Protein AF-0000000078282254 (afdb_homodimer)

Structure (mmCIF, N/CA/C/O backbone):
data_AF-0000000078282254-model_v1
#
loop_
_entity.id
_entity.type
_entity.pdbx_description
1 polymer 'Radical SAM protein'
#
loop_
_atom_site.group_PDB
_atom_site.id
_atom_site.type_symbol
_atom_site.label_atom_id
_atom_site.label_alt_id
_atom_site.label_comp_id
_atom_site.label_asym_id
_atom_site.label_entity_id
_atom_site.label_seq_id
_atom_site.pdbx_PDB_ins_code
_atom_site.Cartn_x
_atom_site.Cartn_y
_atom_site.Cartn_z
_atom_site.occupancy
_atom_site.B_iso_or_equiv
_atom_site.auth_seq_id
_atom_site.auth_comp_id
_atom_site.auth_asym_id
_atom_site.auth_atom_id
_atom_site.pdbx_PDB_model_num
ATOM 1 N N . MET A 1 1 ? 5.207 21.594 -13.672 1 63.88 1 MET A N 1
ATOM 2 C CA . MET A 1 1 ? 4.797 20.516 -12.766 1 63.88 1 MET A CA 1
ATOM 3 C C . MET A 1 1 ? 3.436 20.812 -12.148 1 63.88 1 MET A C 1
ATOM 5 O O . MET A 1 1 ? 3.168 21.953 -11.742 1 63.88 1 MET A O 1
ATOM 9 N N . GLU A 1 2 ? 2.533 19.906 -12.305 1 82.44 2 GLU A N 1
ATOM 10 C CA . GLU A 1 2 ? 1.166 20.172 -11.867 1 82.44 2 GLU A CA 1
ATOM 11 C C . GLU A 1 2 ? 0.868 19.484 -10.539 1 82.44 2 GLU A C 1
ATOM 13 O O . GLU A 1 2 ? 1.338 18.375 -10.297 1 82.44 2 GLU A O 1
ATOM 18 N N . TYR A 1 3 ? 0.375 20.281 -9.555 1 90.81 3 TYR A N 1
ATOM 19 C CA . TYR A 1 3 ? -0.115 19.703 -8.305 1 90.81 3 TYR A CA 1
ATOM 20 C C . TYR A 1 3 ? -1.503 19.109 -8.492 1 90.81 3 TYR A C 1
ATOM 22 O O . TYR A 1 3 ? -2.406 19.766 -9.016 1 90.81 3 TYR A O 1
ATOM 30 N N . LYS A 1 4 ? -1.582 17.891 -8.047 1 93.69 4 LYS A N 1
ATOM 31 C CA . LYS A 1 4 ? -2.871 17.203 -8.172 1 93.69 4 LYS A CA 1
ATOM 32 C C . LYS A 1 4 ? -3.646 17.266 -6.855 1 93.69 4 LYS A C 1
ATOM 34 O O . LYS A 1 4 ? -4.848 17 -6.828 1 93.69 4 LYS A O 1
ATOM 39 N N . SER A 1 5 ? -2.941 17.609 -5.797 1 95.88 5 SER A N 1
ATOM 40 C CA . SER A 1 5 ? -3.57 17.625 -4.48 1 95.88 5 SER A CA 1
ATOM 41 C C . SER A 1 5 ? -3.115 18.828 -3.66 1 95.88 5 SER A C 1
ATOM 43 O O . SER A 1 5 ? -2.074 19.422 -3.945 1 95.88 5 SER A O 1
ATOM 45 N N . CYS A 1 6 ? -3.904 19.156 -2.676 1 97 6 CYS A N 1
ATOM 46 C CA . CYS A 1 6 ? -3.629 20.234 -1.735 1 97 6 CYS A CA 1
ATOM 47 C C . CYS A 1 6 ? -4.121 19.875 -0.337 1 97 6 CYS A C 1
ATOM 49 O O . CYS A 1 6 ? -5.262 19.438 -0.169 1 97 6 CYS A O 1
ATOM 51 N N . GLY A 1 7 ? -3.209 20 0.571 1 97.31 7 GLY A N 1
ATOM 52 C CA . GLY A 1 7 ? -3.6 19.812 1.959 1 97.31 7 GLY A CA 1
ATOM 53 C C . GLY A 1 7 ? -4.055 21.078 2.637 1 97.31 7 GLY A C 1
ATOM 54 O O . GLY A 1 7 ? -3.488 22.156 2.402 1 97.31 7 GLY A O 1
ATOM 55 N N . ILE A 1 8 ? -5.074 20.953 3.424 1 98.25 8 ILE A N 1
ATOM 56 C CA . ILE A 1 8 ? -5.551 22.047 4.254 1 98.25 8 ILE A CA 1
ATOM 57 C C . ILE A 1 8 ? -5.41 21.688 5.73 1 98.25 8 ILE A C 1
ATOM 59 O O . ILE A 1 8 ? -6.031 20.734 6.199 1 98.25 8 ILE A O 1
ATOM 63 N N . LEU A 1 9 ? -4.523 22.359 6.379 1 96.44 9 LEU A N 1
ATOM 64 C CA . LEU A 1 9 ? -4.492 22.281 7.836 1 96.44 9 LEU A CA 1
ATOM 65 C C . LEU A 1 9 ? -5.609 23.125 8.453 1 96.44 9 LEU A C 1
ATOM 67 O O . LEU A 1 9 ? -5.43 24.312 8.703 1 96.44 9 LEU A O 1
ATOM 71 N N . LEU A 1 10 ? -6.613 22.516 8.812 1 97.44 10 LEU A N 1
ATOM 72 C CA . LEU A 1 10 ? -7.867 23.172 9.156 1 97.44 10 LEU A CA 1
ATOM 73 C C . LEU A 1 10 ? -7.75 23.922 10.484 1 97.44 10 LEU A C 1
ATOM 75 O O . LEU A 1 10 ? -8.32 25 10.656 1 97.44 10 LEU A O 1
ATOM 79 N N . THR A 1 11 ? -7.043 23.281 11.383 1 95.75 11 THR A N 1
ATOM 80 C CA . THR A 1 11 ? -6.977 23.797 12.75 1 95.75 11 THR A CA 1
ATOM 81 C C . THR A 1 11 ? -5.684 23.344 13.43 1 95.75 11 THR A C 1
ATOM 83 O O . THR A 1 11 ? -5.141 22.297 13.109 1 95.75 11 THR A O 1
ATOM 86 N N . GLU A 1 12 ? -5.289 24.141 14.312 1 92 12 GLU A N 1
ATOM 87 C CA . GLU A 1 12 ? -4.156 23.781 15.164 1 92 12 GLU A CA 1
ATOM 88 C C . GLU A 1 12 ? -4.625 23.172 16.469 1 92 12 GLU A C 1
ATOM 90 O O . GLU A 1 12 ? -3.82 22.609 17.219 1 92 12 GLU A O 1
ATOM 95 N N . ASN A 1 13 ? -5.906 23.188 16.672 1 93.12 13 ASN A N 1
ATOM 96 C CA . ASN A 1 13 ? -6.469 22.609 17.891 1 93.12 13 ASN A CA 1
ATOM 97 C C . ASN A 1 13 ? -6.57 21.094 17.797 1 93.12 13 ASN A C 1
ATOM 99 O O . ASN A 1 13 ? -6.906 20.547 16.734 1 93.12 13 ASN A O 1
ATOM 103 N N . CYS A 1 14 ? -6.273 20.453 18.891 1 93.25 14 CYS A N 1
ATOM 104 C CA . CYS A 1 14 ? -6.371 19 18.953 1 93.25 14 CYS A CA 1
ATOM 105 C C . CYS A 1 14 ? -6.836 18.547 20.328 1 93.25 14 CYS A C 1
ATOM 107 O O . CYS A 1 14 ? -6.547 19.203 21.344 1 93.25 14 CYS A O 1
ATOM 109 N N . ASN A 1 15 ? -7.547 17.484 20.406 1 93.12 15 ASN A N 1
ATOM 110 C CA . ASN A 1 15 ? -8.008 16.953 21.688 1 93.12 15 ASN A CA 1
ATOM 111 C C . ASN A 1 15 ? -7.023 15.922 22.25 1 93.12 15 ASN A C 1
ATOM 113 O O . ASN A 1 15 ? -7.312 15.266 23.25 1 93.12 15 ASN A O 1
ATOM 117 N N . ALA A 1 16 ? -5.867 15.68 21.562 1 91.25 16 ALA A N 1
ATOM 118 C CA . ALA A 1 16 ? -4.773 14.828 22.031 1 91.25 16 ALA A CA 1
ATOM 119 C C . ALA A 1 16 ? -3.502 15.648 22.25 1 91.25 16 ALA A C 1
ATOM 121 O O . ALA A 1 16 ? -3.34 16.719 21.656 1 91.25 16 ALA A O 1
ATOM 122 N N . ARG A 1 17 ? -2.654 15.203 23.078 1 87.69 17 ARG A N 1
ATOM 123 C CA . ARG A 1 17 ? -1.387 15.859 23.375 1 87.69 17 ARG A CA 1
ATOM 124 C C . ARG A 1 17 ? -0.216 14.898 23.219 1 87.69 17 ARG A C 1
ATOM 126 O O . ARG A 1 17 ? 0.569 14.711 24.156 1 87.69 17 ARG A O 1
ATOM 133 N N . CYS A 1 18 ? -0.03 14.445 22.047 1 88.38 18 CYS A N 1
ATOM 134 C CA . CYS A 1 18 ? 0.943 13.391 21.797 1 88.38 18 CYS A CA 1
ATOM 135 C C . CYS A 1 18 ? 2.365 13.938 21.859 1 88.38 18 CYS A C 1
ATOM 137 O O . CYS A 1 18 ? 2.664 14.977 21.266 1 88.38 18 CYS A O 1
ATOM 139 N N . LYS A 1 19 ? 3.273 13.273 22.375 1 84.19 19 LYS A N 1
ATOM 140 C CA . LYS A 1 19 ? 4.637 13.719 22.641 1 84.19 19 LYS A CA 1
ATOM 141 C C . LYS A 1 19 ? 5.453 13.789 21.344 1 84.19 19 LYS A C 1
ATOM 143 O O . LYS A 1 19 ? 6.5 14.438 21.297 1 84.19 19 LYS A O 1
ATOM 148 N N . MET A 1 20 ? 5.039 13.133 20.344 1 82.94 20 MET A N 1
ATOM 149 C CA . MET A 1 20 ? 5.816 13.086 19.109 1 82.94 20 MET A CA 1
ATOM 150 C C . MET A 1 20 ? 5.266 14.07 18.078 1 82.94 20 MET A C 1
ATOM 152 O O . MET A 1 20 ? 5.707 14.078 16.922 1 82.94 20 MET A O 1
ATOM 156 N N . CYS A 1 21 ? 4.363 14.82 18.391 1 83.38 21 CYS A N 1
ATOM 157 C CA . CYS A 1 21 ? 3.637 15.633 17.422 1 83.38 21 CYS A CA 1
ATOM 158 C C . CYS A 1 21 ? 4.582 16.562 16.688 1 83.38 21 CYS A C 1
ATOM 160 O O . CYS A 1 21 ? 5.422 17.234 17.297 1 83.38 21 CYS A O 1
ATOM 162 N N . CYS A 1 22 ? 4.488 16.625 15.359 1 75.94 22 CYS A N 1
ATOM 163 C CA . CYS A 1 22 ? 5.391 17.391 14.516 1 75.94 22 CYS A CA 1
ATOM 164 C C . CYS A 1 22 ? 5.117 18.891 14.648 1 75.94 22 CYS A C 1
ATOM 166 O O . CYS A 1 22 ? 5.969 19.703 14.305 1 75.94 22 CYS A O 1
ATOM 168 N N . ASP A 1 23 ? 3.975 19.312 14.992 1 66.06 23 ASP A N 1
ATOM 169 C CA . ASP A 1 23 ? 3.604 20.719 15.031 1 66.06 23 ASP A CA 1
ATOM 170 C C . ASP A 1 23 ? 3.807 21.297 16.438 1 66.06 23 ASP A C 1
ATOM 172 O O . ASP A 1 23 ? 3.385 22.422 16.719 1 66.06 23 ASP A O 1
ATOM 176 N N . SER A 1 24 ? 4.742 20.797 17.234 1 58.5 24 SER A N 1
ATOM 177 C CA . SER A 1 24 ? 5.215 21.234 18.547 1 58.5 24 SER A CA 1
ATOM 178 C C . SER A 1 24 ? 4.051 21.547 19.484 1 58.5 24 SER A C 1
ATOM 180 O O . SER A 1 24 ? 4.199 22.312 20.438 1 58.5 24 SER A O 1
ATOM 182 N N . ARG A 1 25 ? 2.758 21.328 19.016 1 49.34 25 ARG A N 1
ATOM 183 C CA . ARG A 1 25 ? 1.894 22.109 19.891 1 49.34 25 ARG A CA 1
ATOM 184 C C . ARG A 1 25 ? 1.736 21.406 21.25 1 49.34 25 ARG A C 1
ATOM 186 O O . ARG A 1 25 ? 0.681 21.5 21.875 1 49.34 25 ARG A O 1
ATOM 193 N N . GLY A 1 26 ? 2.635 20.781 21.5 1 49.38 26 GLY A N 1
ATOM 194 C CA . GLY A 1 26 ? 2.385 20.547 22.922 1 49.38 26 GLY A CA 1
ATOM 195 C C . GLY A 1 26 ? 1.211 21.328 23.453 1 49.38 26 GLY A C 1
ATOM 196 O O . GLY A 1 26 ? 0.667 21 24.516 1 49.38 26 GLY A O 1
ATOM 197 N N . HIS A 1 27 ? 1.151 22.531 22.891 1 56 27 HIS A N 1
ATOM 198 C CA . HIS A 1 27 ? -0.041 23.281 23.25 1 56 27 HIS A CA 1
ATOM 199 C C . HIS A 1 27 ? -1.123 23.141 22.188 1 56 27 HIS A C 1
ATOM 201 O O . HIS A 1 27 ? -0.902 23.5 21.031 1 56 27 HIS A O 1
ATOM 207 N N . VAL A 1 28 ? -2.078 22.219 22.328 1 61.72 28 VAL A N 1
ATOM 208 C CA . VAL A 1 28 ? -3.191 21.766 21.5 1 61.72 28 VAL A CA 1
ATOM 209 C C . VAL A 1 28 ? -4.129 22.938 21.219 1 61.72 28 VAL A C 1
ATOM 211 O O . VAL A 1 28 ? -5.227 22.75 20.688 1 61.72 28 VAL A O 1
ATOM 214 N N . ARG A 1 29 ? -3.656 24.172 21.484 1 68.88 29 ARG A N 1
ATOM 215 C CA . ARG A 1 29 ? -4.555 25.297 21.234 1 68.88 29 ARG A CA 1
ATOM 216 C C . ARG A 1 29 ? -3.926 26.297 20.281 1 68.88 29 ARG A C 1
ATOM 218 O O . ARG A 1 29 ? -2.775 26.703 20.469 1 68.88 29 ARG A O 1
ATOM 225 N N . GLY A 1 30 ? -4.582 26.422 19.188 1 86.19 30 GLY A N 1
ATOM 226 C CA . GLY A 1 30 ? -4.121 27.422 18.234 1 86.19 30 GLY A CA 1
ATOM 227 C C . GLY A 1 30 ? -5.223 27.922 17.312 1 86.19 30 GLY A C 1
ATOM 228 O O . GLY A 1 30 ? -6.387 27.984 17.719 1 86.19 30 GLY A O 1
ATOM 229 N N . LYS A 1 31 ? -4.824 28.359 16.156 1 93.12 31 LYS A N 1
ATOM 230 C CA . LYS A 1 31 ? -5.742 29 15.227 1 93.12 31 LYS A CA 1
ATOM 231 C C . LYS A 1 31 ? -6.539 27.969 14.438 1 93.12 31 LYS A C 1
ATOM 233 O O . LYS A 1 31 ? -6 26.938 14.031 1 93.12 31 LYS A O 1
ATOM 238 N N . THR A 1 32 ? -7.816 28.219 14.258 1 96.38 32 THR A N 1
ATOM 239 C CA . THR A 1 32 ? -8.703 27.5 13.336 1 96.38 32 THR A CA 1
ATOM 240 C C . THR A 1 32 ? -9.148 28.422 12.203 1 96.38 32 THR A C 1
ATOM 242 O O . THR A 1 32 ? -9.453 29.594 12.422 1 96.38 32 THR A O 1
ATOM 245 N N . LEU A 1 33 ? -9.164 27.891 11.039 1 97.94 33 LEU A N 1
ATOM 246 C CA . LEU A 1 33 ? -9.617 28.672 9.898 1 97.94 33 LEU A CA 1
ATOM 247 C C . LEU A 1 33 ? -11.07 29.109 10.086 1 97.94 33 LEU A C 1
ATOM 249 O O . LEU A 1 33 ? -11.914 28.328 10.523 1 97.94 33 LEU A O 1
ATOM 253 N N . SER A 1 34 ? -11.305 30.391 9.766 1 97.5 34 SER A N 1
ATOM 254 C CA . SER A 1 34 ? -12.688 30.844 9.672 1 97.5 34 SER A CA 1
ATOM 255 C C . SER A 1 34 ? -13.328 30.422 8.352 1 97.5 34 SER A C 1
ATOM 257 O O . SER A 1 34 ? -12.633 29.984 7.434 1 97.5 34 SER A O 1
ATOM 259 N N . LYS A 1 35 ? -14.625 30.516 8.312 1 97.75 35 LYS A N 1
ATOM 260 C CA . LYS A 1 35 ? -15.32 30.203 7.066 1 97.75 35 LYS A CA 1
ATOM 261 C C . LYS A 1 35 ? -14.859 31.109 5.934 1 97.75 35 LYS A C 1
ATOM 263 O O . LYS A 1 35 ? -14.727 30.672 4.789 1 97.75 35 LYS A O 1
ATOM 268 N N . GLU A 1 36 ? -14.609 32.344 6.27 1 97.88 36 GLU A N 1
ATOM 269 C CA . GLU A 1 36 ? -14.133 33.312 5.281 1 97.88 36 GLU A CA 1
ATOM 270 C C . GLU A 1 36 ? -12.758 32.938 4.754 1 97.88 36 GLU A C 1
ATOM 272 O O . GLU A 1 36 ? -12.516 32.969 3.545 1 97.88 36 GLU A O 1
ATOM 277 N N . GLU A 1 37 ? -11.906 32.625 5.641 1 98.38 37 GLU A N 1
ATOM 278 C CA . GLU A 1 37 ? -10.562 32.188 5.254 1 98.38 37 GLU A CA 1
ATOM 279 C C . GLU A 1 37 ? -10.609 30.906 4.426 1 98.38 37 GLU A C 1
ATOM 281 O O . GLU A 1 37 ? -9.875 30.766 3.447 1 98.38 37 GLU A O 1
ATOM 286 N N . LEU A 1 38 ? -11.484 30.031 4.844 1 98.5 38 LEU A N 1
ATOM 287 C CA . LEU A 1 38 ? -11.656 28.781 4.109 1 98.5 38 LEU A CA 1
ATOM 288 C C . LEU A 1 38 ? -12.172 29.047 2.699 1 98.5 38 LEU A C 1
ATOM 290 O O . LEU A 1 38 ? -11.695 28.453 1.737 1 98.5 38 LEU A O 1
ATOM 294 N N . THR A 1 39 ? -13.102 29.953 2.58 1 98.5 39 THR A N 1
ATOM 295 C CA . THR A 1 39 ? -13.617 30.312 1.265 1 98.5 39 THR A CA 1
ATOM 296 C C . THR A 1 39 ? -12.5 30.828 0.366 1 98.5 39 THR A C 1
ATOM 298 O O . THR A 1 39 ? -12.422 30.469 -0.811 1 98.5 39 THR A O 1
ATOM 301 N N . LEU A 1 40 ? -11.688 31.641 0.971 1 98.56 40 LEU A N 1
ATOM 302 C CA . LEU A 1 40 ? -10.547 32.156 0.221 1 98.56 40 LEU A CA 1
ATOM 303 C C . LEU A 1 40 ? -9.672 31 -0.289 1 98.56 40 LEU A C 1
ATOM 305 O O . LEU A 1 40 ? -9.273 31 -1.455 1 98.56 40 LEU A O 1
ATOM 309 N N . ILE A 1 41 ? -9.359 30.047 0.567 1 98.81 41 ILE A N 1
ATOM 310 C CA . ILE A 1 41 ? -8.555 28.891 0.201 1 98.81 41 ILE A CA 1
ATOM 311 C C . ILE A 1 41 ? -9.234 28.125 -0.929 1 98.81 41 ILE A C 1
ATOM 313 O O . ILE A 1 41 ? -8.609 27.812 -1.943 1 98.81 41 ILE A O 1
ATOM 317 N N . LEU A 1 42 ? -10.531 27.859 -0.796 1 98.81 42 LEU A N 1
ATOM 318 C CA . LEU A 1 42 ? -11.266 27.016 -1.731 1 98.81 42 LEU A CA 1
ATOM 319 C C . LEU A 1 42 ? -11.406 27.688 -3.088 1 98.81 42 LEU A C 1
ATOM 321 O O . LEU A 1 42 ? -11.367 27.031 -4.129 1 98.81 42 LEU A O 1
ATOM 325 N N . GLU A 1 43 ? -11.539 29.047 -3.078 1 98.56 43 GLU A N 1
ATOM 326 C CA . GLU A 1 43 ? -11.562 29.812 -4.324 1 98.56 43 GLU A CA 1
ATOM 327 C C . GLU A 1 43 ? -10.242 29.672 -5.082 1 98.56 43 GLU A C 1
ATOM 329 O O . GLU A 1 43 ? -10.234 29.5 -6.305 1 98.56 43 GLU A O 1
ATOM 334 N N . ASN A 1 44 ? -9.219 29.766 -4.32 1 98.5 44 ASN A N 1
ATOM 335 C CA . ASN A 1 44 ? -7.898 29.625 -4.93 1 98.5 44 ASN A CA 1
ATOM 336 C C . ASN A 1 44 ? -7.688 28.219 -5.492 1 98.5 44 ASN A C 1
ATOM 338 O O . ASN A 1 44 ? -7.137 28.062 -6.586 1 98.5 44 ASN A O 1
ATOM 342 N N . ILE A 1 45 ? -8.156 27.188 -4.789 1 98.25 45 ILE A N 1
ATOM 343 C CA . ILE A 1 45 ? -8.039 25.812 -5.258 1 98.25 45 ILE A CA 1
ATOM 344 C C . ILE A 1 45 ? -8.891 25.625 -6.516 1 98.25 45 ILE A C 1
ATOM 346 O O . ILE A 1 45 ? -8.453 24.969 -7.469 1 98.25 45 ILE A O 1
ATOM 350 N N . LYS A 1 46 ? -10.07 26.219 -6.52 1 98.19 46 LYS A N 1
ATOM 351 C CA . LYS A 1 46 ? -10.969 26.141 -7.664 1 98.19 46 LYS A CA 1
ATOM 352 C C . LYS A 1 46 ? -10.289 26.656 -8.93 1 98.19 46 LYS A C 1
ATOM 354 O O . LYS A 1 46 ? -10.492 26.109 -10.016 1 98.19 46 LYS A O 1
ATOM 359 N N . GLU A 1 47 ? -9.492 27.625 -8.773 1 97.19 47 GLU A N 1
ATOM 360 C CA . GLU A 1 47 ? -8.812 28.234 -9.914 1 97.19 47 GLU A CA 1
ATOM 361 C C . GLU A 1 47 ? -7.707 27.328 -10.445 1 97.19 47 GLU A C 1
ATOM 363 O O . GLU A 1 47 ? -7.309 27.438 -11.609 1 97.19 47 GLU A O 1
ATOM 368 N N . CYS A 1 48 ? -7.184 26.531 -9.594 1 96.75 48 CYS A N 1
ATOM 369 C CA . CYS A 1 48 ? -6.129 25.594 -9.984 1 96.75 48 CYS A CA 1
ATOM 370 C C . CYS A 1 48 ? -6.723 24.266 -10.461 1 96.75 48 CYS A C 1
ATOM 372 O O . CYS A 1 48 ? -6.824 23.312 -9.688 1 96.75 48 CYS A O 1
ATOM 374 N N . LYS A 1 49 ? -6.91 24.078 -11.672 1 94.88 49 LYS A N 1
ATOM 375 C CA . LYS A 1 49 ? -7.754 23.031 -12.242 1 94.88 49 LYS A CA 1
ATOM 376 C C . LYS A 1 49 ? -7.09 21.656 -12.117 1 94.88 49 LYS A C 1
ATOM 378 O O . LYS A 1 49 ? -7.766 20.625 -12.172 1 94.88 49 LYS A O 1
ATOM 383 N N . SER A 1 50 ? -5.816 21.641 -11.992 1 94.62 50 SER A N 1
ATOM 384 C CA . SER A 1 50 ? -5.109 20.375 -11.875 1 94.62 50 SER A CA 1
ATOM 385 C C . SER A 1 50 ? -5.344 19.734 -10.516 1 94.62 50 SER A C 1
ATOM 387 O O . SER A 1 50 ? -5.141 18.531 -10.344 1 94.62 50 SER A O 1
ATOM 389 N N . ILE A 1 51 ? -5.77 20.516 -9.516 1 96.38 51 ILE A N 1
ATOM 390 C CA . ILE A 1 51 ? -6.004 20 -8.172 1 96.38 51 ILE A CA 1
ATOM 391 C C . ILE A 1 51 ? -7.379 19.328 -8.102 1 96.38 51 ILE A C 1
ATOM 393 O O . ILE A 1 51 ? -8.398 19.984 -8.312 1 96.38 51 ILE A O 1
ATOM 397 N N . ASN A 1 52 ? -7.312 18.047 -7.805 1 97.25 52 ASN A N 1
ATOM 398 C CA . ASN A 1 52 ? -8.586 17.344 -7.75 1 97.25 52 ASN A CA 1
ATOM 399 C C . ASN A 1 52 ? -8.734 16.547 -6.453 1 97.25 52 ASN A C 1
ATOM 401 O O . ASN A 1 52 ? -9.711 15.836 -6.266 1 97.25 52 ASN A O 1
ATOM 405 N N . VAL A 1 53 ? -7.832 16.656 -5.559 1 97.75 53 VAL A N 1
ATOM 406 C CA . VAL A 1 53 ? -7.906 16.016 -4.246 1 97.75 53 VAL A CA 1
ATOM 407 C C . VAL A 1 53 ? -7.543 17.031 -3.16 1 97.75 53 VAL A C 1
ATOM 409 O O . VAL A 1 53 ? -6.535 17.734 -3.271 1 97.75 53 VAL A O 1
ATOM 412 N N . ILE A 1 54 ? -8.305 17.125 -2.15 1 98.5 54 ILE A N 1
ATOM 413 C CA . ILE A 1 54 ? -7.996 17.938 -0.976 1 98.5 54 ILE A CA 1
ATOM 414 C C . ILE A 1 54 ? -7.824 17.031 0.244 1 98.5 54 ILE A C 1
ATOM 416 O O . ILE A 1 54 ? -8.703 16.219 0.553 1 98.5 54 ILE A O 1
ATOM 420 N N . GLY A 1 55 ? -6.715 17.141 0.813 1 98.19 55 GLY A N 1
ATOM 421 C CA . GLY A 1 55 ? -6.492 16.469 2.09 1 98.19 55 GLY A CA 1
ATOM 422 C C . GLY A 1 55 ? -6.742 17.391 3.279 1 98.19 55 GLY A C 1
ATOM 423 O O . GLY A 1 55 ? -6.141 18.453 3.387 1 98.19 55 GLY A O 1
ATOM 424 N N . ILE A 1 56 ? -7.621 16.953 4.125 1 98.5 56 ILE A N 1
ATOM 425 C CA . ILE A 1 56 ? -7.945 17.734 5.312 1 98.5 56 ILE A CA 1
ATOM 426 C C . ILE A 1 56 ? -7.215 17.172 6.523 1 98.5 56 ILE A C 1
ATOM 428 O O . ILE A 1 56 ? -7.305 15.969 6.801 1 98.5 56 ILE A O 1
ATOM 432 N N . THR A 1 57 ? -6.484 17.969 7.121 1 95.69 57 THR A N 1
ATOM 433 C CA . THR A 1 57 ? -5.719 17.578 8.297 1 95.69 57 THR A CA 1
ATOM 434 C C . THR A 1 57 ? -5.715 18.688 9.344 1 95.69 57 THR A C 1
ATOM 436 O O . THR A 1 57 ? -6.559 19.594 9.305 1 95.69 57 THR A O 1
ATOM 439 N N . GLY A 1 58 ? -4.812 18.641 10.328 1 92.25 58 GLY A N 1
ATOM 440 C CA . GLY A 1 58 ? -4.695 19.578 11.43 1 92.25 58 GLY A CA 1
ATOM 441 C C . GLY A 1 58 ? -4.309 18.922 12.734 1 92.25 58 GLY A C 1
ATOM 442 O O . GLY A 1 58 ? -3.727 17.828 12.742 1 92.25 58 GLY A O 1
ATOM 443 N N . GLY A 1 59 ? -4.52 19.875 13.773 1 92.38 59 GLY A N 1
ATOM 444 C CA . GLY A 1 59 ? -4.559 19.094 14.992 1 92.38 59 GLY A CA 1
ATOM 445 C C . GLY A 1 59 ? -5.512 17.922 14.914 1 92.38 59 GLY A C 1
ATOM 446 O O . GLY A 1 59 ? -5.16 16.859 14.383 1 92.38 59 GLY A O 1
ATOM 447 N N . GLU A 1 60 ? -6.734 18.281 15.219 1 95.69 60 GLU A N 1
ATOM 448 C CA . GLU A 1 60 ? -7.809 17.328 14.938 1 95.69 60 GLU A CA 1
ATOM 449 C C . GLU A 1 60 ? -8.953 18 14.172 1 95.69 60 GLU A C 1
ATOM 451 O O . GLU A 1 60 ? -9.789 18.672 14.766 1 95.69 60 GLU A O 1
ATOM 456 N N . PRO A 1 61 ? -9 17.719 12.883 1 97.31 61 PRO A N 1
ATOM 457 C CA . PRO A 1 61 ? -9.977 18.438 12.055 1 97.31 61 PRO A CA 1
ATOM 458 C C . PRO A 1 61 ? -11.414 18.078 12.398 1 97.31 61 PRO A C 1
ATOM 460 O O . PRO A 1 61 ? -12.32 18.906 12.242 1 97.31 61 PRO A O 1
ATOM 463 N N . MET A 1 62 ? -11.68 16.906 12.914 1 98 62 MET A N 1
ATOM 464 C CA . MET A 1 62 ? -13.039 16.438 13.164 1 98 62 MET A CA 1
ATOM 465 C C . MET A 1 62 ? -13.617 17.094 14.414 1 98 62 MET A C 1
ATOM 467 O O . MET A 1 62 ? -14.766 16.828 14.781 1 98 62 MET A O 1
ATOM 471 N N . LEU A 1 63 ? -12.789 17.922 15.047 1 96.5 63 LEU A N 1
ATOM 472 C CA . LEU A 1 63 ? -13.344 18.828 16.047 1 96.5 63 LEU A CA 1
ATOM 473 C C . LEU A 1 63 ? -14.289 19.844 15.422 1 96.5 63 LEU A C 1
ATOM 475 O O . LEU A 1 63 ? -15.125 20.422 16.109 1 96.5 63 LEU A O 1
ATOM 479 N N . TYR A 1 64 ? -14.164 20.047 14.125 1 97.19 64 TYR A N 1
ATOM 480 C CA . TYR A 1 64 ? -14.945 21.031 13.398 1 97.19 64 TYR A CA 1
ATOM 481 C C . TYR A 1 64 ? -15.578 20.438 12.148 1 97.19 64 TYR A C 1
ATOM 483 O O . TYR A 1 64 ? -15.336 20.906 11.039 1 97.19 64 TYR A O 1
ATOM 491 N N . PRO A 1 65 ? -16.484 19.484 12.359 1 97.56 65 PRO A N 1
ATOM 492 C CA . PRO A 1 65 ? -17.078 18.797 11.211 1 97.56 65 PRO A CA 1
ATOM 493 C C . PRO A 1 65 ? -17.859 19.734 10.289 1 97.56 65 PRO A C 1
ATOM 495 O O . PRO A 1 65 ? -17.938 19.484 9.086 1 97.56 65 PRO A O 1
ATOM 498 N N . ASP A 1 66 ? -18.344 20.828 10.805 1 97.62 66 ASP A N 1
ATOM 499 C CA . ASP A 1 66 ? -19.078 21.797 9.984 1 97.62 66 ASP A CA 1
ATOM 500 C C . ASP A 1 66 ? -18.172 22.422 8.93 1 97.62 66 ASP A C 1
ATOM 502 O O . ASP A 1 66 ? -18.609 22.672 7.801 1 97.62 66 ASP A O 1
ATOM 506 N N . LEU A 1 67 ? -16.984 22.688 9.336 1 98.56 67 LEU A N 1
ATOM 507 C CA . LEU A 1 67 ? -16.031 23.25 8.391 1 98.56 67 LEU A CA 1
ATOM 508 C C . LEU A 1 67 ? -15.648 22.234 7.324 1 98.56 67 LEU A C 1
ATOM 510 O O . LEU A 1 67 ? -15.469 22.594 6.16 1 98.56 67 LEU A O 1
ATOM 514 N N . ILE A 1 68 ? -15.57 20.984 7.695 1 98.69 68 ILE A N 1
ATOM 515 C CA . ILE A 1 68 ? -15.266 19.906 6.75 1 98.69 68 ILE A CA 1
ATOM 516 C C . ILE A 1 68 ? -16.406 19.781 5.742 1 98.69 68 ILE A C 1
ATOM 518 O O . ILE A 1 68 ? -16.172 19.688 4.535 1 98.69 68 ILE A O 1
ATOM 522 N N . GLU A 1 69 ? -17.578 19.812 6.254 1 98.31 69 GLU A N 1
ATOM 523 C CA . GLU A 1 69 ? -18.734 19.734 5.367 1 98.31 69 GLU A CA 1
ATOM 524 C C . GLU A 1 69 ? -18.781 20.922 4.406 1 98.31 69 GLU A C 1
ATOM 526 O O . GLU A 1 69 ? -19.172 20.781 3.246 1 98.31 69 GLU A O 1
ATOM 531 N N . TYR A 1 70 ? -18.391 22.094 4.941 1 98.56 70 TYR A N 1
ATOM 532 C CA . TYR A 1 70 ? -18.297 23.266 4.082 1 98.56 70 TYR A CA 1
ATOM 533 C C . TYR A 1 70 ? -17.344 23.016 2.918 1 98.56 70 TYR A C 1
ATOM 535 O O . TYR A 1 70 ? -17.656 23.344 1.771 1 98.56 70 TYR A O 1
ATOM 543 N N . ILE A 1 71 ? -16.219 22.406 3.191 1 98.81 71 ILE A N 1
ATOM 544 C CA . ILE A 1 71 ? -15.219 22.078 2.172 1 98.81 71 ILE A CA 1
ATOM 545 C C . ILE A 1 71 ? -15.82 21.094 1.169 1 98.81 71 ILE A C 1
ATOM 547 O O . ILE A 1 71 ? -15.695 21.281 -0.044 1 98.81 71 ILE A O 1
ATOM 551 N N . PHE A 1 72 ? -16.516 20.062 1.671 1 98.62 72 PHE A N 1
ATOM 552 C CA . PHE A 1 72 ? -17.078 19.016 0.833 1 98.62 72 PHE A CA 1
ATOM 553 C C . PHE A 1 72 ? -18.141 19.578 -0.112 1 98.62 72 PHE A C 1
ATOM 555 O O . PHE A 1 72 ? -18.25 19.125 -1.257 1 98.62 72 PHE A O 1
ATOM 562 N N . ASN A 1 73 ? -18.844 20.562 0.35 1 98.25 73 ASN A N 1
ATOM 563 C CA . ASN A 1 73 ? -20.031 21.031 -0.37 1 98.25 73 ASN A CA 1
ATOM 564 C C . ASN A 1 73 ? -19.719 22.234 -1.255 1 98.25 73 ASN A C 1
ATOM 566 O O . ASN A 1 73 ? -20.578 22.703 -1.999 1 98.25 73 ASN A O 1
ATOM 570 N N . TYR A 1 74 ? -18.516 22.719 -1.146 1 98.44 74 TYR A N 1
ATOM 571 C CA . TYR A 1 74 ? -18.125 23.844 -1.988 1 98.44 74 TYR A CA 1
ATOM 572 C C . TYR A 1 74 ? -18.188 23.469 -3.463 1 98.44 74 TYR A C 1
ATOM 574 O O . TYR A 1 74 ? -17.922 22.328 -3.828 1 98.44 74 TYR A O 1
ATOM 582 N N . ASN A 1 75 ? -18.547 24.453 -4.281 1 98.19 75 ASN A N 1
ATOM 583 C CA . ASN A 1 75 ? -18.578 24.234 -5.723 1 98.19 75 ASN A CA 1
ATOM 584 C C . ASN A 1 75 ? -17.234 24.516 -6.375 1 98.19 75 ASN A C 1
ATOM 586 O O . ASN A 1 75 ? -16.906 25.656 -6.676 1 98.19 75 ASN A O 1
ATOM 590 N N . TYR A 1 76 ? -16.547 23.484 -6.691 1 97.88 76 TYR A N 1
ATOM 591 C CA . TYR A 1 76 ? -15.219 23.594 -7.273 1 97.88 76 TYR A CA 1
ATOM 592 C C . TYR A 1 76 ? -15.289 23.672 -8.789 1 97.88 76 TYR A C 1
ATOM 594 O O . TYR A 1 76 ? -14.305 24.016 -9.453 1 97.88 76 TYR A O 1
ATOM 602 N N . GLY A 1 77 ? -16.422 23.344 -9.383 1 97.38 77 GLY A N 1
ATOM 603 C CA . GLY A 1 77 ? -16.578 23.297 -10.836 1 97.38 77 GLY A CA 1
ATOM 604 C C . GLY A 1 77 ? -16.094 22 -11.445 1 97.38 77 GLY A C 1
ATOM 605 O O . GLY A 1 77 ? -16 21.875 -12.664 1 97.38 77 GLY A O 1
ATOM 606 N N . ARG A 1 78 ? -15.719 21.062 -10.602 1 97.38 78 ARG A N 1
ATOM 607 C CA . ARG A 1 78 ? -15.281 19.734 -11 1 97.38 78 ARG A CA 1
ATOM 608 C C . ARG A 1 78 ? -15.438 18.734 -9.859 1 97.38 78 ARG A C 1
ATOM 610 O O . ARG A 1 78 ? -15.688 19.125 -8.719 1 97.38 78 ARG A O 1
ATOM 617 N N . LYS A 1 79 ? -15.328 17.469 -10.164 1 96.94 79 LYS A N 1
ATOM 618 C CA . LYS A 1 79 ? -15.352 16.453 -9.117 1 96.94 79 LYS A CA 1
ATOM 619 C C . LYS A 1 79 ? -14.109 16.547 -8.234 1 96.94 79 LYS A C 1
ATOM 621 O O . LYS A 1 79 ? -12.992 16.672 -8.734 1 96.94 79 LYS A O 1
ATOM 626 N N . MET A 1 80 ? -14.297 16.547 -7.02 1 97.75 80 MET A N 1
ATOM 627 C CA . MET A 1 80 ? -13.219 16.578 -6.035 1 97.75 80 MET A CA 1
ATOM 628 C C . MET A 1 80 ? -13.281 15.359 -5.125 1 97.75 80 MET A C 1
ATOM 630 O O . MET A 1 80 ? -14.367 14.906 -4.75 1 97.75 80 MET A O 1
ATOM 634 N N . ASP A 1 81 ? -12.133 14.852 -4.805 1 98.25 81 ASP A N 1
ATOM 635 C CA . ASP A 1 81 ? -12.016 13.82 -3.781 1 98.25 81 ASP A CA 1
ATOM 636 C C . ASP A 1 81 ? -11.383 14.375 -2.508 1 98.25 81 ASP A C 1
ATOM 638 O O . ASP A 1 81 ? -10.609 15.336 -2.562 1 98.25 81 ASP A O 1
ATOM 642 N N . PHE A 1 82 ? -11.727 13.75 -1.46 1 98.69 82 PHE A N 1
ATOM 643 C CA . PHE A 1 82 ? -11.242 14.281 -0.193 1 98.69 82 PHE A CA 1
ATOM 644 C C . PHE A 1 82 ? -10.648 13.18 0.671 1 98.69 82 PHE A C 1
ATOM 646 O O . PHE A 1 82 ? -11.133 12.047 0.668 1 98.69 82 PHE A O 1
ATOM 653 N N . THR A 1 83 ? -9.625 13.492 1.322 1 98.56 83 THR A N 1
ATOM 654 C CA . THR A 1 83 ? -9.07 12.641 2.373 1 98.56 83 THR A CA 1
ATOM 655 C C . THR A 1 83 ? -9.078 13.375 3.715 1 98.56 83 THR A C 1
ATOM 657 O O . THR A 1 83 ? -8.969 14.602 3.762 1 98.56 83 THR A O 1
ATOM 660 N N . ILE A 1 84 ? -9.266 12.625 4.762 1 98.75 84 ILE A N 1
ATOM 661 C CA . ILE A 1 84 ? -9.25 13.195 6.109 1 98.75 84 ILE A CA 1
ATOM 662 C C . ILE A 1 84 ? -8.234 12.438 6.973 1 98.75 84 ILE A C 1
ATOM 664 O O . ILE A 1 84 ? -8.281 11.211 7.062 1 98.75 84 ILE A O 1
ATOM 668 N N . LYS A 1 85 ? -7.336 13.148 7.504 1 97.75 85 LYS A N 1
ATOM 669 C CA . LYS A 1 85 ? -6.461 12.602 8.539 1 97.75 85 LYS A CA 1
ATOM 670 C C . LYS A 1 85 ? -6.969 12.961 9.93 1 97.75 85 LYS A C 1
ATOM 672 O O . LYS A 1 85 ? -7.156 14.141 10.25 1 97.75 85 LYS A O 1
ATOM 677 N N . THR A 1 86 ? -7.25 12.008 10.758 1 98.19 86 THR A N 1
ATOM 678 C CA . THR A 1 86 ? -7.918 12.211 12.039 1 98.19 86 THR A CA 1
ATOM 679 C C . THR A 1 86 ? -7.43 11.203 13.07 1 98.19 86 THR A C 1
ATOM 681 O O . THR A 1 86 ? -6.887 10.156 12.711 1 98.19 86 THR A O 1
ATOM 684 N N . ASN A 1 87 ? -7.555 11.625 14.352 1 97 87 ASN A N 1
ATOM 685 C CA . ASN A 1 87 ? -7.199 10.656 15.391 1 97 87 ASN A CA 1
ATOM 686 C C . ASN A 1 87 ? -8.359 9.703 15.68 1 97 87 ASN A C 1
ATOM 688 O O . ASN A 1 87 ? -8.203 8.758 16.453 1 97 87 ASN A O 1
ATOM 692 N N . GLY A 1 88 ? -9.562 9.898 15.086 1 98.44 88 GLY A N 1
ATOM 693 C CA . GLY A 1 88 ? -10.641 8.93 15.109 1 98.44 88 GLY A CA 1
ATOM 694 C C . GLY A 1 88 ? -11.523 9.047 16.344 1 98.44 88 GLY A C 1
ATOM 695 O O . GLY A 1 88 ? -12.453 8.258 16.531 1 98.44 88 GLY A O 1
ATOM 696 N N . PHE A 1 89 ? -11.367 10.086 17.188 1 98.06 89 PHE A N 1
ATOM 697 C CA . PHE A 1 89 ? -12.109 10.219 18.438 1 98.06 89 PHE A CA 1
ATOM 698 C C . PHE A 1 89 ? -13.609 10.211 18.172 1 98.06 89 PHE A C 1
ATOM 700 O O . PHE A 1 89 ? -14.391 9.781 19.031 1 98.06 89 PHE A O 1
ATOM 707 N N . TRP A 1 90 ? -14.062 10.609 17.062 1 98.38 90 TRP A N 1
ATOM 708 C CA . TRP A 1 90 ? -15.469 10.805 16.734 1 98.38 90 TRP A CA 1
ATOM 709 C C . TRP A 1 90 ? -16.156 9.469 16.453 1 98.38 90 TRP A C 1
ATOM 711 O O . TRP A 1 90 ? -17.375 9.414 16.328 1 98.38 90 TRP A O 1
ATOM 721 N N . GLY A 1 91 ? -15.414 8.383 16.469 1 98.5 91 GLY A N 1
ATOM 722 C CA . GLY A 1 91 ? -15.984 7.051 16.375 1 98.5 91 GLY A CA 1
ATOM 723 C C . GLY A 1 91 ? -16.703 6.613 17.641 1 98.5 91 GLY A C 1
ATOM 724 O O . GLY A 1 91 ? -17.359 5.574 17.656 1 98.5 91 GLY A O 1
ATOM 725 N N . LYS A 1 92 ? -16.5 7.418 18.719 1 98 92 LYS A N 1
ATOM 726 C CA . LYS A 1 92 ? -17.203 7.121 19.969 1 98 92 LYS A CA 1
ATOM 727 C C . LYS A 1 92 ? -18.719 7.141 19.781 1 98 92 LYS A C 1
ATOM 729 O O . LYS A 1 92 ? -19.438 6.359 20.406 1 98 92 LYS A O 1
ATOM 734 N N . ASP A 1 93 ? -19.172 8.016 19 1 98.19 93 ASP A N 1
ATOM 735 C CA . ASP A 1 93 ? -20.578 8.094 18.609 1 98.19 93 ASP A CA 1
ATOM 736 C C . ASP A 1 93 ? -20.812 7.434 17.25 1 98.19 93 ASP A C 1
ATOM 738 O O . ASP A 1 93 ? -20.75 8.102 16.219 1 98.19 93 ASP A O 1
ATOM 742 N N . THR A 1 94 ? -21.141 6.184 17.25 1 98.06 94 THR A N 1
ATOM 743 C CA . THR A 1 94 ? -21.219 5.379 16.031 1 98.06 94 THR A CA 1
ATOM 744 C C . THR A 1 94 ? -22.344 5.879 15.117 1 98.06 94 THR A C 1
ATOM 746 O O . THR A 1 94 ? 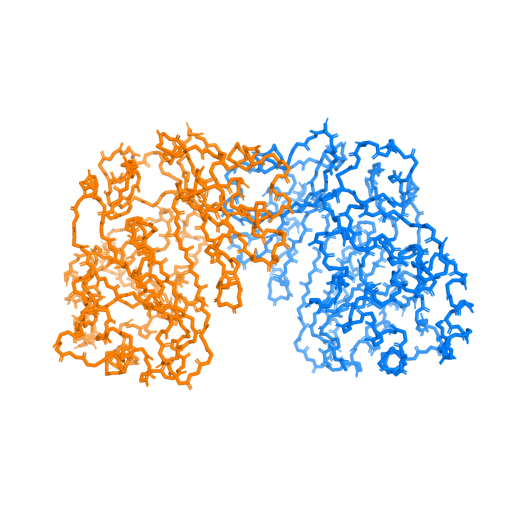-22.219 5.824 13.898 1 98.06 94 THR A O 1
ATOM 749 N N . GLU A 1 95 ? -23.391 6.375 15.688 1 98.19 95 GLU A N 1
ATOM 750 C CA . GLU A 1 95 ? -24.5 6.875 14.891 1 98.19 95 GLU A CA 1
ATOM 751 C C . GLU A 1 95 ? -24.109 8.125 14.109 1 98.19 95 GLU A C 1
ATOM 753 O O . GLU A 1 95 ? -24.344 8.211 12.898 1 98.19 95 GLU A O 1
ATOM 758 N N . LYS A 1 96 ? -23.516 9.023 14.773 1 98 96 LYS A N 1
ATOM 759 C CA . LYS A 1 96 ? -23.062 10.25 14.117 1 98 96 LYS A CA 1
ATOM 760 C C . LYS A 1 96 ? -21.984 9.953 13.086 1 98 96 LYS A C 1
ATOM 762 O O . LYS A 1 96 ? -21.953 10.555 12.008 1 98 96 LYS A O 1
ATOM 767 N N . ALA A 1 97 ? -21.078 9.055 13.438 1 98.44 97 ALA A N 1
ATOM 768 C CA . ALA A 1 97 ? -20.031 8.648 12.5 1 98.44 97 ALA A CA 1
ATOM 769 C C . ALA A 1 97 ? -20.641 8.055 11.234 1 98.44 97 ALA A C 1
ATOM 771 O O . ALA A 1 97 ? -20.234 8.398 10.117 1 98.44 97 ALA A O 1
ATOM 772 N N . ARG A 1 98 ? -21.625 7.184 11.414 1 98.38 98 ARG A N 1
ATOM 773 C CA . ARG A 1 98 ? -22.297 6.562 10.273 1 98.38 98 ARG A CA 1
ATOM 774 C C . ARG A 1 98 ? -22.984 7.602 9.406 1 98.38 98 ARG A C 1
ATOM 776 O O . ARG A 1 98 ? -22.875 7.574 8.18 1 98.38 98 ARG A O 1
ATOM 783 N N . GLU A 1 99 ? -23.688 8.477 10.078 1 98.44 99 GLU A N 1
ATOM 784 C CA . GLU A 1 99 ? -24.391 9.531 9.352 1 98.44 99 GLU A CA 1
ATOM 785 C C . GLU A 1 99 ? -23.422 10.336 8.492 1 98.44 99 GLU A C 1
ATOM 787 O O . GLU A 1 99 ? -23.703 10.617 7.32 1 98.44 99 GLU A O 1
ATOM 792 N N . PHE A 1 100 ? -22.344 10.734 9.031 1 98.38 100 PHE A N 1
ATOM 793 C CA . PHE A 1 100 ? -21.328 11.523 8.328 1 98.38 100 PHE A CA 1
ATOM 794 C C . PHE A 1 100 ? -20.797 10.766 7.121 1 98.38 100 PHE A C 1
ATOM 796 O O . PHE A 1 100 ? -20.734 11.305 6.016 1 98.38 100 PHE A O 1
ATOM 803 N N . ILE A 1 101 ? -20.438 9.5 7.262 1 98.5 101 ILE A N 1
ATOM 804 C CA . ILE A 1 101 ? -19.812 8.711 6.199 1 98.5 101 ILE A CA 1
ATOM 805 C C . ILE A 1 101 ? -20.844 8.406 5.109 1 98.5 101 ILE A C 1
ATOM 807 O O . ILE A 1 101 ? -20.531 8.484 3.92 1 98.5 101 ILE A O 1
ATOM 811 N N . VAL A 1 102 ? -22.062 8.141 5.504 1 98.06 102 VAL A N 1
ATOM 812 C CA . VAL A 1 102 ? -23.125 7.883 4.531 1 98.06 102 VAL A CA 1
ATOM 813 C C . VAL A 1 102 ? -23.328 9.117 3.66 1 98.06 102 VAL A C 1
ATOM 815 O O . VAL A 1 102 ? -23.438 9.016 2.436 1 98.06 102 VAL A O 1
ATOM 818 N N . LYS A 1 103 ? -23.344 10.195 4.328 1 98.12 103 LYS A N 1
ATOM 819 C CA . LYS A 1 103 ? -23.641 11.461 3.652 1 98.12 103 LYS A CA 1
ATOM 820 C C . LYS A 1 103 ? -22.578 11.789 2.611 1 98.12 103 LYS A C 1
ATOM 822 O O . LYS A 1 103 ? -22.891 12.352 1.558 1 98.12 103 LYS A O 1
ATOM 827 N N . TYR A 1 104 ? -21.344 11.391 2.828 1 98.19 104 TYR A N 1
ATOM 828 C CA . TYR A 1 104 ? -20.266 11.898 1.981 1 98.19 104 TYR A CA 1
ATOM 829 C C . TYR A 1 104 ? -19.453 10.758 1.39 1 98.19 104 TYR A C 1
ATOM 831 O O . TYR A 1 104 ? -18.328 10.961 0.928 1 98.19 104 TYR A O 1
ATOM 839 N N . LYS A 1 105 ? -19.906 9.539 1.405 1 97.19 105 LYS A N 1
ATOM 840 C CA . LYS A 1 105 ? -19.156 8.352 0.995 1 97.19 105 LYS A CA 1
ATOM 841 C C . LYS A 1 105 ? -18.656 8.484 -0.439 1 97.19 105 LYS A C 1
ATOM 843 O O . LYS A 1 105 ? -17.578 7.984 -0.775 1 97.19 105 LYS A O 1
ATOM 848 N N . ASP A 1 106 ? -19.328 9.273 -1.272 1 96.19 106 ASP A N 1
ATOM 849 C CA . ASP A 1 106 ? -18.953 9.406 -2.676 1 96.19 106 ASP A CA 1
ATOM 850 C C . ASP A 1 106 ? -17.844 10.453 -2.846 1 96.19 106 ASP A C 1
ATOM 852 O O . ASP A 1 106 ? -17.234 10.539 -3.906 1 96.19 106 ASP A O 1
ATOM 856 N N . LYS A 1 107 ? -17.594 11.195 -1.817 1 97.62 107 LYS A N 1
ATOM 857 C CA . LYS A 1 107 ? -16.594 12.258 -1.867 1 97.62 107 LYS A CA 1
ATOM 858 C C . LYS A 1 107 ? -15.328 11.859 -1.105 1 97.62 107 LYS A C 1
ATOM 860 O O . LYS A 1 107 ? -14.234 12.336 -1.416 1 97.62 107 LYS A O 1
ATOM 865 N N . ILE A 1 108 ? -15.5 11.031 -0.182 1 98.38 108 ILE A N 1
ATOM 866 C CA . ILE A 1 108 ? -14.367 10.641 0.658 1 98.38 108 ILE A CA 1
ATOM 867 C C . ILE A 1 108 ? -13.539 9.57 -0.054 1 98.38 108 ILE A C 1
ATOM 869 O O . ILE A 1 108 ? -13.992 8.438 -0.225 1 98.38 108 ILE A O 1
ATOM 873 N N . LYS A 1 109 ? -12.445 9.977 -0.4 1 97.88 109 LYS A N 1
ATOM 874 C CA . LYS A 1 109 ? -11.5 9.055 -1.037 1 97.88 109 LYS A CA 1
ATOM 875 C C . LYS A 1 109 ? -10.859 8.125 -0.01 1 97.88 109 LYS A C 1
ATOM 877 O O . LYS A 1 109 ? -10.617 6.953 -0.294 1 97.88 109 LYS A O 1
ATOM 882 N N . ASN A 1 110 ? -10.57 8.703 1.193 1 98.38 110 ASN A N 1
ATOM 883 C CA . ASN A 1 110 ? -9.883 7.926 2.219 1 98.38 110 ASN A CA 1
ATOM 884 C C . ASN A 1 110 ? -10 8.578 3.592 1 98.38 110 ASN A C 1
ATOM 886 O O . ASN A 1 110 ? -9.875 9.797 3.717 1 98.38 110 ASN A O 1
ATOM 890 N N . LEU A 1 111 ? -10.227 7.766 4.566 1 98.75 111 LEU A N 1
ATOM 891 C CA . LEU A 1 111 ? -10.102 8.172 5.961 1 98.75 111 LEU A CA 1
ATOM 892 C C . LEU A 1 111 ? -8.828 7.605 6.582 1 98.75 111 LEU A C 1
ATOM 894 O O . LEU A 1 111 ? -8.68 6.387 6.703 1 98.75 111 LEU A O 1
ATOM 898 N N . SER A 1 112 ? -7.953 8.492 6.953 1 98.69 112 SER A N 1
ATOM 899 C CA . SER A 1 112 ? -6.672 8.07 7.512 1 98.69 112 SER A CA 1
ATOM 900 C C . SER A 1 112 ? -6.617 8.312 9.016 1 98.69 112 SER A C 1
ATOM 902 O O . SER A 1 112 ? -6.758 9.445 9.477 1 98.69 112 SER A O 1
ATOM 904 N N . PHE A 1 113 ? -6.367 7.262 9.734 1 98.69 113 PHE A N 1
ATOM 905 C CA . PHE A 1 113 ? -6.336 7.348 11.188 1 98.69 113 PHE A CA 1
ATOM 906 C C . PHE A 1 113 ? -4.902 7.277 11.703 1 98.69 113 PHE A C 1
ATOM 908 O O . PHE A 1 113 ? -4.133 6.402 11.297 1 98.69 113 PHE A O 1
ATOM 915 N N . SER A 1 114 ? -4.609 8.141 12.539 1 97 114 SER A N 1
ATOM 916 C CA . SER A 1 114 ? -3.32 8.109 13.227 1 97 114 SER A CA 1
ATOM 917 C C . SER A 1 114 ? -3.406 7.32 14.523 1 97 114 SER A C 1
ATOM 919 O O . SER A 1 114 ? -4.164 7.68 15.43 1 97 114 SER A O 1
ATOM 921 N N . TYR A 1 115 ? -2.619 6.32 14.609 1 97.12 115 TYR A N 1
ATOM 922 C CA . TYR A 1 115 ? -2.666 5.551 15.844 1 97.12 115 TYR A CA 1
ATOM 923 C C . TYR A 1 115 ? -1.329 4.871 16.109 1 97.12 115 TYR A C 1
ATOM 925 O O . TYR A 1 115 ? -0.82 4.129 15.273 1 97.12 115 TYR A O 1
ATOM 933 N N . ASP A 1 116 ? -0.76 5.074 17.297 1 96.75 116 ASP A N 1
ATOM 934 C CA . ASP A 1 116 ? 0.492 4.527 17.812 1 96.75 116 ASP A CA 1
ATOM 935 C C . ASP A 1 116 ? 0.558 4.652 19.328 1 96.75 116 ASP A C 1
ATOM 937 O O . ASP A 1 116 ? -0.466 4.848 19.984 1 96.75 116 ASP A O 1
ATOM 941 N N . GLU A 1 117 ? 1.714 4.422 19.906 1 95.44 117 GLU A N 1
ATOM 942 C CA . GLU A 1 117 ? 1.851 4.43 21.359 1 95.44 117 GLU A CA 1
ATOM 943 C C . GLU A 1 117 ? 1.487 5.793 21.953 1 95.44 117 GLU A C 1
ATOM 945 O O . GLU A 1 117 ? 1.035 5.883 23.094 1 95.44 117 GLU A O 1
ATOM 950 N N . PHE A 1 118 ? 1.586 6.828 21.219 1 93.5 118 PHE A N 1
ATOM 951 C CA . PHE A 1 118 ? 1.328 8.18 21.703 1 93.5 118 PHE A CA 1
ATOM 952 C C . PHE A 1 118 ? -0.156 8.508 21.625 1 93.5 118 PHE A C 1
ATOM 954 O O . PHE A 1 118 ? -0.719 9.109 22.547 1 93.5 118 PHE A O 1
ATOM 961 N N . HIS A 1 119 ? -0.775 8.156 20.562 1 94.62 119 HIS A N 1
ATOM 962 C CA . HIS A 1 119 ? -2.209 8.367 20.391 1 94.62 119 HIS A CA 1
ATOM 963 C C . HIS A 1 119 ? -3.01 7.508 21.375 1 94.62 119 HIS A C 1
ATOM 965 O O . HIS A 1 119 ? -4.055 7.938 21.859 1 94.62 119 HIS A O 1
ATOM 971 N N . LYS A 1 120 ? -2.506 6.34 21.625 1 96.06 120 LYS A N 1
ATOM 972 C CA . LYS A 1 120 ? -3.223 5.379 22.469 1 96.06 120 LYS A CA 1
ATOM 973 C C . LYS A 1 120 ? -3.512 5.965 23.844 1 96.06 120 LYS A C 1
ATOM 975 O O . LYS A 1 120 ? -4.469 5.559 24.5 1 96.06 120 LYS A O 1
ATOM 980 N N . GLU A 1 121 ? -2.742 6.902 24.281 1 94.06 121 GLU A N 1
ATOM 981 C CA . GLU A 1 121 ? -2.92 7.547 25.578 1 94.06 121 GLU A CA 1
ATOM 982 C C . GLU A 1 121 ? -4.191 8.383 25.609 1 94.06 121 GLU A C 1
ATOM 984 O O . GLU A 1 121 ? -4.742 8.648 26.672 1 94.06 121 GLU A O 1
ATOM 989 N N . PHE A 1 122 ? -4.691 8.766 24.469 1 94.62 122 PHE A N 1
ATOM 990 C CA . PHE A 1 122 ? -5.766 9.75 24.422 1 94.62 122 PHE A CA 1
ATOM 991 C C . PHE A 1 122 ? -6.977 9.195 23.688 1 94.62 122 PHE A C 1
ATOM 993 O O . PHE A 1 122 ? -8.094 9.664 23.875 1 94.62 122 PHE A O 1
ATOM 1000 N N . ILE A 1 123 ? -6.738 8.273 22.797 1 96.56 123 ILE A N 1
ATOM 1001 C CA . ILE A 1 123 ? -7.773 7.789 21.891 1 96.56 123 ILE A CA 1
ATOM 1002 C C . ILE A 1 123 ? -7.996 6.297 22.109 1 96.56 123 ILE A C 1
ATOM 1004 O O . ILE A 1 123 ? -7.059 5.5 22 1 96.56 123 ILE A O 1
ATOM 1008 N N . ASP A 1 124 ? -9.219 5.945 22.391 1 97.69 124 ASP A N 1
ATOM 1009 C CA . ASP A 1 124 ? -9.586 4.531 22.453 1 97.69 124 ASP A CA 1
ATOM 1010 C C . ASP A 1 124 ? -9.586 3.9 21.062 1 97.69 124 ASP A C 1
ATOM 1012 O O . ASP A 1 124 ? -10.281 4.371 20.156 1 97.69 124 ASP A O 1
ATOM 1016 N N . ILE A 1 125 ? -8.875 2.832 20.922 1 98.06 125 ILE A N 1
ATOM 1017 C CA . ILE A 1 125 ? -8.758 2.166 19.625 1 98.06 125 ILE A CA 1
ATOM 1018 C C . ILE A 1 125 ? -10.141 1.734 19.141 1 98.06 125 ILE A C 1
ATOM 1020 O O . ILE A 1 125 ? -10.375 1.646 17.922 1 98.06 125 ILE A O 1
ATOM 1024 N N . GLN A 1 12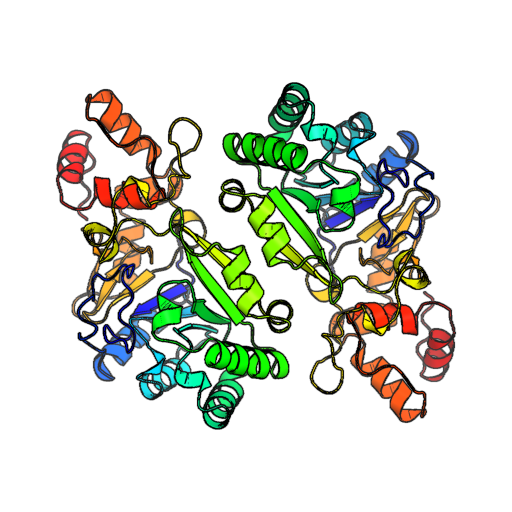6 ? -11.023 1.476 20.016 1 98.31 126 GLN A N 1
ATOM 1025 C CA . GLN A 1 126 ? -12.375 1.059 19.656 1 98.31 126 GLN A CA 1
ATOM 1026 C C . GLN A 1 126 ? -13.07 2.113 18.797 1 98.31 126 GLN A C 1
ATOM 1028 O O . GLN A 1 126 ? -13.875 1.782 17.922 1 98.31 126 GLN A O 1
ATOM 1033 N N . ASN A 1 127 ? -12.758 3.424 19.062 1 98.69 127 ASN A N 1
ATOM 1034 C CA . ASN A 1 127 ? -13.305 4.488 18.234 1 98.69 127 ASN A CA 1
ATOM 1035 C C . ASN A 1 127 ? -12.938 4.297 16.766 1 98.69 127 ASN A C 1
ATOM 1037 O O . ASN A 1 127 ? -13.789 4.395 15.883 1 98.69 127 ASN A O 1
ATOM 1041 N N . ILE A 1 128 ? -11.711 3.994 16.5 1 98.69 128 ILE A N 1
ATOM 1042 C CA . ILE A 1 128 ? -11.195 3.799 15.148 1 98.69 128 ILE A CA 1
ATOM 1043 C C . ILE A 1 128 ? -11.812 2.539 14.547 1 98.69 128 ILE A C 1
ATOM 1045 O O . ILE A 1 128 ? -12.25 2.549 13.391 1 98.69 128 ILE A O 1
ATOM 1049 N N . ILE A 1 129 ? -11.867 1.482 15.336 1 98.56 129 ILE A N 1
ATOM 1050 C CA . ILE A 1 129 ? -12.438 0.215 14.898 1 98.56 129 ILE A CA 1
ATOM 1051 C C . ILE A 1 129 ? -13.898 0.422 14.484 1 98.56 129 ILE A C 1
ATOM 1053 O O . ILE A 1 129 ? -14.328 -0.085 13.445 1 98.56 129 ILE A O 1
ATOM 1057 N N . ASN A 1 130 ? -14.617 1.199 15.281 1 98.62 130 ASN A N 1
ATOM 1058 C CA . ASN A 1 130 ? -16 1.513 14.953 1 98.62 130 ASN A CA 1
ATOM 1059 C C . ASN A 1 130 ? -16.109 2.178 13.578 1 98.62 130 ASN A C 1
ATOM 1061 O O . ASN A 1 130 ? -16.938 1.782 12.758 1 98.62 130 ASN A O 1
ATOM 1065 N N . ILE A 1 131 ? -15.289 3.154 13.328 1 98.81 131 ILE A N 1
ATOM 1066 C CA . ILE A 1 131 ? -15.352 3.9 12.078 1 98.81 131 ILE A CA 1
ATOM 1067 C C . ILE A 1 131 ? -14.945 2.996 10.922 1 98.81 131 ILE A C 1
ATOM 1069 O O . ILE A 1 131 ? -15.57 3.021 9.852 1 98.81 131 ILE A O 1
ATOM 1073 N N . ILE A 1 132 ? -13.906 2.178 11.109 1 98.5 132 ILE A N 1
ATOM 1074 C CA . ILE A 1 132 ? -13.43 1.274 10.07 1 98.5 132 ILE A CA 1
ATOM 1075 C C . ILE A 1 132 ? -14.539 0.302 9.68 1 98.5 132 ILE A C 1
ATOM 1077 O O . ILE A 1 132 ? -14.758 0.04 8.5 1 98.5 132 ILE A O 1
ATOM 1081 N N . ASN A 1 133 ? -15.227 -0.218 10.688 1 96.69 133 ASN A N 1
ATOM 1082 C CA . ASN A 1 133 ? -16.328 -1.139 10.406 1 96.69 133 ASN A CA 1
ATOM 1083 C C . ASN A 1 133 ? -17.422 -0.466 9.586 1 96.69 133 ASN A C 1
ATOM 1085 O O . ASN A 1 133 ? -17.906 -1.036 8.609 1 96.69 133 ASN A O 1
ATOM 1089 N N . ILE A 1 134 ? -17.797 0.703 9.969 1 97.62 134 ILE A N 1
ATOM 1090 C CA . ILE A 1 134 ? -18.812 1.462 9.258 1 97.62 134 ILE A CA 1
ATOM 1091 C C . ILE A 1 134 ? -18.344 1.748 7.832 1 97.62 134 ILE A C 1
ATOM 1093 O O . ILE A 1 134 ? -19.094 1.539 6.871 1 97.62 134 ILE A O 1
ATOM 1097 N N . ALA A 1 135 ? -17.125 2.238 7.699 1 98 135 ALA A N 1
ATOM 1098 C CA . ALA A 1 135 ? -16.547 2.566 6.395 1 98 135 ALA A CA 1
ATOM 1099 C C . ALA A 1 135 ? -16.5 1.338 5.492 1 98 135 ALA A C 1
ATOM 1101 O O . ALA A 1 135 ? -16.766 1.432 4.293 1 98 135 ALA A O 1
ATOM 1102 N N . ASP A 1 136 ? -16.109 0.216 6.074 1 94.88 136 ASP A N 1
ATOM 1103 C CA . ASP A 1 136 ? -16.047 -1.036 5.328 1 94.88 136 ASP A CA 1
ATOM 1104 C C . ASP A 1 136 ? -17.406 -1.407 4.742 1 94.88 136 ASP A C 1
ATOM 1106 O O . ASP A 1 136 ? -17.5 -1.762 3.566 1 94.88 136 ASP A O 1
ATOM 1110 N N . GLU A 1 137 ? -18.469 -1.279 5.539 1 91.75 137 GLU A N 1
ATOM 1111 C CA . GLU A 1 137 ? -19.828 -1.572 5.102 1 91.75 137 GLU A CA 1
ATOM 1112 C C . GLU A 1 137 ? -20.25 -0.663 3.951 1 91.75 137 GLU A C 1
ATOM 1114 O O . GLU A 1 137 ? -21.031 -1.069 3.084 1 91.75 137 GLU A O 1
ATOM 1119 N N . LEU A 1 138 ? -19.672 0.508 3.975 1 94.12 138 LEU A N 1
ATOM 1120 C CA . LEU A 1 138 ? -20.078 1.517 3.002 1 94.12 138 LEU A CA 1
ATOM 1121 C C . LEU A 1 138 ? -19.062 1.625 1.874 1 94.12 138 LEU A C 1
ATOM 1123 O O . LEU A 1 138 ? -19.172 2.51 1.022 1 94.12 138 LEU A O 1
ATOM 1127 N N . GLU A 1 139 ? -18.031 0.763 1.918 1 90.56 139 GLU A N 1
ATOM 1128 C CA . GLU A 1 139 ? -16.984 0.658 0.893 1 90.56 139 GLU A CA 1
ATOM 1129 C C . GLU A 1 139 ? -16.188 1.954 0.776 1 90.56 139 GLU A C 1
ATOM 1131 O O . GLU A 1 139 ? -15.961 2.447 -0.329 1 90.56 139 GLU A O 1
ATOM 1136 N N . VAL A 1 140 ? -15.953 2.602 1.896 1 96.25 140 VAL A N 1
ATOM 1137 C CA . VAL A 1 140 ? -15.062 3.754 1.995 1 96.25 140 VAL A CA 1
ATOM 1138 C C . VAL A 1 140 ? -13.688 3.305 2.479 1 96.25 140 VAL A C 1
ATOM 1140 O O . VAL A 1 140 ? -13.578 2.572 3.465 1 96.25 140 VAL A O 1
ATOM 1143 N N . SER A 1 141 ? -12.672 3.715 1.812 1 97.06 141 SER A N 1
ATOM 1144 C CA . SER A 1 141 ? -11.312 3.289 2.127 1 97.06 141 SER A CA 1
ATOM 1145 C C . SER A 1 141 ? -10.82 3.928 3.422 1 97.06 141 SER A C 1
ATOM 1147 O O . SER A 1 141 ? -11.078 5.109 3.674 1 97.06 141 SER A O 1
ATOM 1149 N N . THR A 1 142 ? -10.133 3.152 4.172 1 98.44 142 THR A N 1
ATOM 1150 C CA . THR A 1 142 ? -9.523 3.639 5.406 1 98.44 142 THR A CA 1
ATOM 1151 C C . THR A 1 142 ? -8.07 3.184 5.512 1 98.44 142 THR A C 1
ATOM 1153 O O . THR A 1 142 ? -7.66 2.25 4.82 1 98.44 142 THR A O 1
ATOM 1156 N N . GLU A 1 143 ? -7.355 3.873 6.316 1 98.56 143 GLU A N 1
ATOM 1157 C CA . GLU A 1 143 ? -5.984 3.49 6.645 1 98.56 143 GLU A CA 1
ATOM 1158 C C . GLU A 1 143 ? -5.625 3.893 8.07 1 98.56 143 GLU A C 1
ATOM 1160 O O . GLU A 1 143 ? -6.125 4.898 8.586 1 98.56 143 GLU A O 1
ATOM 1165 N N . VAL A 1 144 ? -4.863 3.074 8.68 1 98.56 144 VAL A N 1
ATOM 1166 C CA . VAL A 1 144 ? -4.277 3.422 9.969 1 98.56 144 VAL A CA 1
ATOM 1167 C C . VAL A 1 144 ? -2.773 3.639 9.812 1 98.56 144 VAL A C 1
ATOM 1169 O O . VAL A 1 144 ? -2.08 2.811 9.219 1 98.56 144 VAL A O 1
ATOM 1172 N N . VAL A 1 145 ? -2.328 4.762 10.281 1 97.69 145 VAL A N 1
ATOM 1173 C CA . VAL A 1 145 ? -0.919 5.121 10.148 1 97.69 145 VAL A CA 1
ATOM 1174 C C . VAL A 1 145 ? -0.312 5.344 11.531 1 97.69 145 VAL A C 1
ATOM 1176 O O . VAL A 1 145 ? -0.865 6.082 12.344 1 97.69 145 VAL A O 1
ATOM 1179 N N . GLY A 1 146 ? 0.781 4.703 11.797 1 96.75 146 GLY A N 1
ATOM 1180 C CA . GLY A 1 146 ? 1.475 4.891 13.055 1 96.75 146 GLY A CA 1
ATOM 1181 C C . GLY A 1 146 ? 2.912 5.348 12.891 1 96.75 146 GLY A C 1
ATOM 1182 O O . GLY A 1 146 ? 3.533 5.086 11.859 1 96.75 146 GLY A O 1
ATOM 1183 N N . CYS A 1 147 ? 3.406 6.102 13.836 1 95.81 147 CYS A N 1
ATOM 1184 C CA . CYS A 1 147 ? 4.801 6.516 13.945 1 95.81 147 CYS A CA 1
ATOM 1185 C C . CYS A 1 147 ? 5.469 5.863 15.156 1 95.81 147 CYS A C 1
ATOM 1187 O O . CYS A 1 147 ? 4.895 5.824 16.25 1 95.81 147 CYS A O 1
ATOM 1189 N N . PHE A 1 148 ? 6.734 5.441 14.969 1 96.69 148 PHE A N 1
ATOM 1190 C CA . PHE A 1 148 ? 7.293 4.586 16 1 96.69 148 PHE A CA 1
ATOM 1191 C C . PHE A 1 148 ? 8.719 5 16.344 1 96.69 148 PHE A C 1
ATOM 1193 O O . PHE A 1 148 ? 9.461 5.465 15.469 1 96.69 148 PHE A O 1
ATOM 1200 N N . LEU A 1 149 ? 9.07 4.91 17.609 1 95.56 149 LEU A N 1
ATOM 1201 C CA . LEU A 1 149 ? 10.43 5.043 18.125 1 95.56 149 LEU A CA 1
ATOM 1202 C C . LEU A 1 149 ? 11.047 3.674 18.375 1 95.56 149 LEU A C 1
ATOM 1204 O O . LEU A 1 149 ? 10.336 2.666 18.422 1 95.56 149 LEU A O 1
ATOM 1208 N N . ARG A 1 150 ? 12.359 3.883 18.578 1 92.56 150 ARG A N 1
ATOM 1209 C CA . ARG A 1 150 ? 13.039 2.658 19 1 92.56 150 ARG A CA 1
ATOM 1210 C C . ARG A 1 150 ? 12.617 2.242 20.406 1 92.56 150 ARG A C 1
ATOM 1212 O O . ARG A 1 150 ? 12.438 3.09 21.281 1 92.56 150 ARG A O 1
ATOM 1219 N N . SER A 1 151 ? 12.398 1.089 20.781 1 85.5 151 SER A N 1
ATOM 1220 C CA . SER A 1 151 ? 12.156 0.505 22.094 1 85.5 151 SER A CA 1
ATOM 1221 C C . SER A 1 151 ? 10.742 0.822 22.594 1 85.5 151 SER A C 1
ATOM 1223 O O . SER A 1 151 ? 10.492 0.825 23.797 1 85.5 151 SER A O 1
ATOM 1225 N N . GLY A 1 152 ? 9.891 1.378 21.875 1 90.88 152 GLY A N 1
ATOM 1226 C CA . GLY A 1 152 ? 8.484 1.537 22.203 1 90.88 152 GLY A CA 1
ATOM 1227 C C . GLY A 1 152 ? 7.598 0.49 21.547 1 90.88 152 GLY A C 1
ATOM 1228 O O . GLY A 1 152 ? 8.023 -0.653 21.359 1 90.88 152 GLY A O 1
ATOM 1229 N N . MET A 1 153 ? 6.352 0.896 21.469 1 95.56 153 MET A N 1
ATOM 1230 C CA . MET A 1 153 ? 5.418 0.045 20.734 1 95.56 153 MET A CA 1
ATOM 1231 C C . MET A 1 153 ? 5.914 -0.218 19.312 1 95.56 153 MET A C 1
ATOM 1233 O O . MET A 1 153 ? 6.391 0.695 18.641 1 95.56 153 MET A O 1
ATOM 1237 N N . THR A 1 154 ? 5.82 -1.494 18.922 1 97.19 154 THR A N 1
ATOM 1238 C CA . THR A 1 154 ? 6.246 -1.842 17.578 1 97.19 154 THR A CA 1
ATOM 1239 C C . THR A 1 154 ? 5.09 -1.681 16.594 1 97.19 154 THR A C 1
ATOM 1241 O O . THR A 1 154 ? 3.926 -1.635 16.984 1 97.19 154 THR A O 1
ATOM 1244 N N . PRO A 1 155 ? 5.441 -1.582 15.328 1 97.56 155 PRO A N 1
ATOM 1245 C CA . PRO A 1 155 ? 4.379 -1.574 14.32 1 97.56 155 PRO A CA 1
ATOM 1246 C C . PRO A 1 155 ? 3.467 -2.795 14.414 1 97.56 155 PRO A C 1
ATOM 1248 O O . PRO A 1 155 ? 2.248 -2.67 14.273 1 97.56 155 PRO A O 1
ATOM 1251 N N . GLY A 1 156 ? 4.051 -3.947 14.648 1 98.06 156 GLY A N 1
ATOM 1252 C CA . GLY A 1 156 ? 3.262 -5.164 14.766 1 98.06 156 GLY A CA 1
ATOM 1253 C C . GLY A 1 156 ? 2.262 -5.117 15.906 1 98.06 156 GLY A C 1
ATOM 1254 O O . GLY A 1 156 ? 1.117 -5.551 15.75 1 98.06 156 GLY A O 1
ATOM 1255 N N . GLU A 1 157 ? 2.691 -4.625 17.016 1 97.56 157 GLU A N 1
ATOM 1256 C CA . GLU A 1 157 ? 1.795 -4.484 18.156 1 97.56 157 GLU A CA 1
ATOM 1257 C C . GLU A 1 157 ? 0.614 -3.58 17.828 1 97.56 157 GLU A C 1
ATOM 1259 O O . GLU A 1 157 ? -0.528 -3.887 18.172 1 97.56 157 GLU A O 1
ATOM 1264 N N . ALA A 1 158 ? 0.893 -2.473 17.156 1 97.81 158 ALA A N 1
ATOM 1265 C CA . ALA A 1 158 ? -0.171 -1.55 16.766 1 97.81 158 ALA A CA 1
ATOM 1266 C C . ALA A 1 158 ? -1.144 -2.213 15.797 1 97.81 158 ALA A C 1
ATOM 1268 O O . ALA A 1 158 ? -2.361 -2.09 15.953 1 97.81 158 ALA A O 1
ATOM 1269 N N . LEU A 1 159 ? -0.599 -2.895 14.828 1 98.06 159 LEU A N 1
ATOM 1270 C CA . LEU A 1 159 ? -1.41 -3.6 13.844 1 98.06 159 LEU A CA 1
ATOM 1271 C C . LEU A 1 159 ? -2.34 -4.602 14.516 1 98.06 159 LEU A C 1
ATOM 1273 O O . LEU A 1 159 ? -3.529 -4.664 14.203 1 98.06 159 LEU A O 1
ATOM 1277 N N . ASP A 1 160 ? -1.812 -5.316 15.484 1 97.5 160 ASP A N 1
ATOM 1278 C CA . ASP A 1 160 ? -2.564 -6.395 16.125 1 97.5 160 ASP A CA 1
ATOM 1279 C C . ASP A 1 160 ? -3.672 -5.84 17.016 1 97.5 160 ASP A C 1
ATOM 1281 O O . ASP A 1 160 ? -4.645 -6.535 17.312 1 97.5 160 ASP A O 1
ATOM 1285 N N . LEU A 1 161 ? -3.553 -4.605 17.438 1 97.38 161 LEU A N 1
ATOM 1286 C CA . LEU A 1 161 ? -4.605 -3.988 18.25 1 97.38 161 LEU A CA 1
ATOM 1287 C C . LEU A 1 161 ? -5.891 -3.85 17.438 1 97.38 161 LEU A C 1
ATOM 1289 O O . LEU A 1 161 ? -6.977 -3.723 18 1 97.38 161 LEU A O 1
ATOM 1293 N N . LEU A 1 162 ? -5.801 -3.865 16.141 1 97.06 162 LEU A N 1
ATOM 1294 C CA . LEU A 1 162 ? -6.973 -3.713 15.281 1 97.06 162 LEU A CA 1
ATOM 1295 C C . LEU A 1 162 ? -7.781 -5.004 15.234 1 97.06 162 LEU A C 1
ATOM 1297 O O . LEU A 1 162 ? -8.938 -5 14.797 1 97.06 162 LEU A O 1
ATOM 1301 N N . GLY A 1 163 ? -7.188 -6.125 15.625 1 93.75 163 GLY A N 1
ATOM 1302 C CA . GLY A 1 163 ? -7.871 -7.406 15.555 1 93.75 163 GLY A CA 1
ATOM 1303 C C . GLY A 1 163 ? -8.344 -7.746 14.148 1 93.75 163 GLY A C 1
ATOM 1304 O O . GLY A 1 163 ? -7.602 -7.582 13.18 1 93.75 163 GLY A O 1
ATOM 1305 N N . ASP A 1 164 ? -9.531 -8.156 14.023 1 91.19 164 ASP A N 1
ATOM 1306 C CA . ASP A 1 164 ? -10.102 -8.555 12.734 1 91.19 164 ASP A CA 1
ATOM 1307 C C . ASP A 1 164 ? -10.25 -7.352 11.805 1 91.19 164 ASP A C 1
ATOM 1309 O O . ASP A 1 164 ? -10.25 -7.508 10.578 1 91.19 164 ASP A O 1
ATOM 1313 N N . CYS A 1 165 ? -10.312 -6.223 12.398 1 94 165 CYS A N 1
ATOM 1314 C CA . CYS A 1 165 ? -10.492 -5.004 11.625 1 94 165 CYS A CA 1
ATOM 1315 C C . CYS A 1 165 ? -9.266 -4.719 10.758 1 94 165 CYS A C 1
ATOM 1317 O O . CYS A 1 165 ? -9.344 -3.939 9.805 1 94 165 CYS A O 1
ATOM 1319 N N . ALA A 1 166 ? -8.148 -5.328 11.102 1 96.06 166 ALA A N 1
ATOM 1320 C CA . ALA A 1 166 ? -6.938 -5.18 10.297 1 96.06 166 ALA A CA 1
ATOM 1321 C C . ALA A 1 166 ? -7.184 -5.613 8.852 1 96.06 166 ALA A C 1
ATOM 1323 O O . ALA A 1 166 ? -6.539 -5.109 7.93 1 96.06 166 ALA A O 1
ATOM 1324 N N . TYR A 1 167 ? -8.141 -6.457 8.625 1 94.5 167 TYR A N 1
ATOM 1325 C CA . TYR A 1 167 ? -8.414 -6.988 7.289 1 94.5 167 TYR A CA 1
ATOM 1326 C C . TYR A 1 167 ? -9.391 -6.098 6.535 1 94.5 167 TYR A C 1
ATOM 1328 O O . TYR A 1 167 ? -9.703 -6.352 5.371 1 94.5 167 TYR A O 1
ATOM 1336 N N . LYS A 1 168 ? -9.883 -5.055 7.207 1 94.38 168 LYS A N 1
ATOM 1337 C CA . LYS A 1 168 ? -10.867 -4.152 6.617 1 94.38 168 LYS A CA 1
ATOM 1338 C C . LYS A 1 168 ? -10.25 -2.793 6.309 1 94.38 168 LYS A C 1
ATOM 1340 O O . LYS A 1 168 ? -10.945 -1.862 5.902 1 94.38 168 LYS A O 1
ATOM 1345 N N . THR A 1 169 ? -8.969 -2.699 6.562 1 96.69 169 THR A N 1
ATOM 1346 C CA . THR A 1 169 ? -8.25 -1.441 6.395 1 96.69 169 THR A CA 1
ATOM 1347 C C . THR A 1 169 ? -6.812 -1.696 5.953 1 96.69 169 THR A C 1
ATOM 1349 O O . THR A 1 169 ? -6.434 -2.838 5.676 1 96.69 169 THR A O 1
ATOM 1352 N N . THR A 1 170 ? -6.059 -0.661 5.707 1 96.69 170 THR A N 1
ATOM 1353 C CA . THR A 1 170 ? -4.621 -0.749 5.477 1 96.69 170 THR A CA 1
ATOM 1354 C C . THR A 1 170 ? -3.85 -0.164 6.656 1 96.69 170 THR A C 1
ATOM 1356 O O . THR A 1 170 ? -4.422 0.546 7.488 1 96.69 170 THR A O 1
ATOM 1359 N N . PHE A 1 171 ? -2.674 -0.614 6.742 1 97.75 171 PHE A N 1
ATOM 1360 C CA . PHE A 1 171 ? -1.827 -0.162 7.84 1 97.75 171 PHE A CA 1
ATOM 1361 C C . PHE A 1 171 ? -0.477 0.319 7.324 1 97.75 171 PHE A C 1
ATOM 1363 O O . PHE A 1 171 ? 0.182 -0.381 6.551 1 97.75 171 PHE A O 1
ATOM 1370 N N . ALA A 1 172 ? -0.16 1.497 7.684 1 97.31 172 ALA A N 1
ATOM 1371 C CA . ALA A 1 172 ? 1.145 2.064 7.352 1 97.31 172 ALA A CA 1
ATOM 1372 C C . ALA A 1 172 ? 1.905 2.471 8.609 1 97.31 172 ALA A C 1
ATOM 1374 O O . ALA A 1 172 ? 1.304 2.918 9.586 1 97.31 172 ALA A O 1
ATOM 1375 N N . TRP A 1 173 ? 3.23 2.273 8.578 1 96.94 173 TRP A N 1
ATOM 1376 C CA . TRP A 1 173 ? 4.082 2.629 9.711 1 96.94 173 TRP A CA 1
ATOM 1377 C C . TRP A 1 173 ? 5.301 3.418 9.242 1 96.94 173 TRP A C 1
ATOM 1379 O O . TRP A 1 173 ? 5.832 3.17 8.164 1 96.94 173 TRP A O 1
ATOM 1389 N N . GLN A 1 174 ? 5.676 4.355 10.047 1 94.19 174 GLN A N 1
ATOM 1390 C CA . GLN A 1 174 ? 6.855 5.172 9.766 1 94.19 174 GLN A CA 1
ATOM 1391 C C . GLN A 1 174 ? 7.594 5.531 11.055 1 94.19 174 GLN A C 1
ATOM 1393 O O . GLN A 1 174 ? 7.004 5.535 12.133 1 94.19 174 GLN A O 1
ATOM 1398 N N . PRO A 1 175 ? 8.891 5.824 10.93 1 94.44 175 PRO A N 1
ATOM 1399 C CA . PRO A 1 175 ? 9.602 6.297 12.125 1 94.44 175 PRO A CA 1
ATOM 1400 C C . PRO A 1 175 ? 9.203 7.715 12.523 1 94.44 175 PRO A C 1
ATOM 1402 O O . PRO A 1 175 ? 8.828 8.523 11.664 1 94.44 175 PRO A O 1
ATOM 1405 N N . VAL A 1 176 ? 9.281 7.957 13.789 1 93.88 176 VAL A N 1
ATOM 1406 C CA . VAL A 1 176 ? 9.125 9.328 14.273 1 93.88 176 VAL A CA 1
ATOM 1407 C C . VAL A 1 176 ? 10.281 10.188 13.766 1 93.88 176 VAL A C 1
ATOM 1409 O O . VAL A 1 176 ? 11.445 9.812 13.898 1 93.88 176 VAL A O 1
ATOM 1412 N N . ILE A 1 177 ? 9.938 11.211 13.133 1 90.56 177 ILE A N 1
ATOM 1413 C CA . ILE A 1 177 ? 10.961 12.164 12.711 1 90.56 177 ILE A CA 1
ATOM 1414 C C . ILE A 1 177 ? 11.25 13.141 13.852 1 90.56 177 ILE A C 1
ATOM 1416 O O . ILE A 1 177 ? 10.336 13.602 14.531 1 90.56 177 ILE A O 1
ATOM 1420 N N . LYS A 1 178 ? 12.492 13.398 14.055 1 87.75 178 LYS A N 1
ATOM 1421 C CA . LYS A 1 178 ? 12.906 14.281 15.133 1 87.75 178 LYS A CA 1
ATOM 1422 C C . LYS A 1 178 ? 12.57 15.734 14.812 1 87.75 178 LYS A C 1
ATOM 1424 O O . LYS A 1 178 ? 13.438 16.5 14.398 1 87.75 178 LYS A O 1
ATOM 1429 N N . THR A 1 179 ? 11.328 16.062 15.031 1 86.44 179 THR A N 1
ATOM 1430 C CA . THR A 1 179 ? 10.828 17.406 14.797 1 86.44 179 THR A CA 1
ATOM 1431 C C . THR A 1 179 ? 9.703 17.75 15.781 1 86.44 179 THR A C 1
ATOM 1433 O O . THR A 1 179 ? 9.242 16.875 16.516 1 86.44 179 THR A O 1
ATOM 1436 N N . GLY A 1 180 ? 9.344 19.031 15.898 1 81.62 180 GLY A N 1
ATOM 1437 C CA . GLY A 1 180 ? 8.266 19.422 16.797 1 81.62 180 GLY A CA 1
ATOM 1438 C C . GLY A 1 180 ? 8.5 19 18.234 1 81.62 180 GLY A C 1
ATOM 1439 O O . GLY A 1 180 ? 9.594 19.219 18.781 1 81.62 180 GLY A O 1
ATOM 1440 N N . SER A 1 181 ? 7.477 18.422 18.797 1 81.75 181 SER A N 1
ATOM 1441 C CA . SER A 1 181 ? 7.551 18.016 20.188 1 81.75 181 SER A CA 1
ATOM 1442 C C . SER A 1 181 ? 8.586 16.906 20.375 1 81.75 181 SER A C 1
ATOM 1444 O O . SER A 1 181 ? 9.172 16.781 21.453 1 81.75 181 SER A O 1
ATOM 1446 N N . ALA A 1 182 ? 8.828 16.156 19.344 1 83.5 182 ALA A N 1
ATOM 1447 C CA . ALA A 1 182 ? 9.742 15.031 19.438 1 83.5 182 ALA A CA 1
ATOM 1448 C C . ALA A 1 182 ? 11.18 15.508 19.641 1 83.5 182 ALA A C 1
ATOM 1450 O O . ALA A 1 182 ? 12.023 14.766 20.156 1 83.5 182 ALA A O 1
ATOM 1451 N N . LEU A 1 183 ? 11.469 16.719 19.219 1 81.88 183 LEU A N 1
ATOM 1452 C CA . LEU A 1 183 ? 12.805 17.281 19.328 1 81.88 183 LEU A CA 1
ATOM 1453 C C . LEU A 1 183 ? 13.266 17.328 20.781 1 81.88 183 LEU A C 1
ATOM 1455 O O . LEU A 1 183 ? 14.438 17.094 21.078 1 81.88 183 LEU A O 1
ATOM 1459 N N . THR A 1 184 ? 12.297 17.594 21.641 1 83.06 184 THR A N 1
ATOM 1460 C CA . THR A 1 184 ? 12.672 17.812 23.031 1 83.06 184 THR A CA 1
ATOM 1461 C C . THR A 1 184 ? 12.219 16.656 23.906 1 83.06 184 THR A C 1
ATOM 1463 O O . THR A 1 184 ? 12.695 16.484 25.016 1 83.06 184 THR A O 1
ATOM 1466 N N . SER A 1 185 ? 11.398 15.836 23.359 1 86.88 185 SER A N 1
ATOM 1467 C CA . SER A 1 185 ? 10.758 14.82 24.188 1 86.88 185 SER A CA 1
ATOM 1468 C C . SER A 1 185 ? 11.594 13.539 24.234 1 86.88 185 SER A C 1
ATOM 1470 O O . SER A 1 185 ? 11.414 12.703 25.125 1 86.88 185 SER A O 1
ATOM 1472 N N . PHE A 1 186 ? 12.508 13.352 23.281 1 90.44 186 PHE A N 1
ATOM 1473 C CA . PHE A 1 186 ? 13.188 12.062 23.188 1 90.44 186 PHE A CA 1
ATOM 1474 C C . PHE A 1 186 ? 14.672 12.25 22.891 1 90.44 186 PHE A C 1
ATOM 1476 O O . PHE A 1 186 ? 15.062 13.18 22.188 1 90.44 186 PHE A O 1
ATOM 1483 N N . SER A 1 187 ? 15.43 11.367 23.422 1 91.88 187 SER A N 1
ATOM 1484 C CA . SER A 1 187 ? 16.859 11.352 23.109 1 91.88 187 SER A CA 1
ATOM 1485 C C . SER A 1 187 ? 17.109 10.82 21.703 1 91.88 187 SER A C 1
ATOM 1487 O O . SER A 1 187 ? 16.297 10.055 21.156 1 91.88 187 SER A O 1
ATOM 1489 N N . ASP A 1 188 ? 18.203 11.203 21.109 1 91.56 188 ASP A N 1
ATOM 1490 C CA . ASP A 1 188 ? 18.516 10.922 19.703 1 91.56 188 ASP A CA 1
ATOM 1491 C C . ASP A 1 188 ? 18.547 9.422 19.438 1 91.56 188 ASP A C 1
ATOM 1493 O O . ASP A 1 188 ? 18.188 8.977 18.344 1 91.56 188 ASP A O 1
ATOM 1497 N N . ASP A 1 189 ? 18.953 8.68 20.422 1 92.06 189 ASP A N 1
ATOM 1498 C CA . ASP A 1 189 ? 19.125 7.238 20.25 1 92.06 189 ASP A CA 1
ATOM 1499 C C . ASP A 1 189 ? 17.766 6.539 20.094 1 92.06 189 ASP A C 1
ATOM 1501 O O . ASP A 1 189 ? 17.703 5.383 19.672 1 92.06 189 ASP A O 1
ATOM 1505 N N . LYS A 1 190 ? 16.688 7.25 20.375 1 94 190 LYS A N 1
ATOM 1506 C CA . LYS A 1 190 ? 15.352 6.668 20.312 1 94 190 LYS A CA 1
ATOM 1507 C C . LYS A 1 190 ? 14.805 6.707 18.891 1 94 190 LYS A C 1
ATOM 1509 O O . LYS A 1 190 ? 13.82 6.039 18.578 1 94 190 LYS A O 1
ATOM 1514 N N . PHE A 1 191 ? 15.422 7.477 18.094 1 94.12 191 PHE A N 1
ATOM 1515 C CA . PHE A 1 191 ? 14.93 7.621 16.719 1 94.12 191 PHE A CA 1
ATOM 1516 C C . PHE A 1 191 ? 15.555 6.574 15.812 1 94.12 191 PHE A C 1
ATOM 1518 O O . PHE A 1 191 ? 16.75 6.277 15.922 1 94.12 191 PHE A O 1
ATOM 1525 N N . TYR A 1 192 ? 14.734 5.973 14.938 1 93.5 192 TYR A N 1
ATOM 1526 C CA . TYR A 1 192 ? 15.25 5.105 13.883 1 93.5 192 TYR A CA 1
ATOM 1527 C C . TYR A 1 192 ? 16.016 5.91 12.844 1 93.5 192 TYR A C 1
ATOM 1529 O O . TYR A 1 192 ? 15.523 6.918 12.328 1 93.5 192 TYR A O 1
ATOM 1537 N N . LYS A 1 193 ? 17.203 5.527 12.539 1 92.56 193 LYS A N 1
ATOM 1538 C CA . LYS A 1 193 ? 17.984 6.125 11.461 1 92.56 193 LYS A CA 1
ATOM 1539 C C . LYS A 1 193 ? 18.078 5.195 10.258 1 92.56 193 LYS A C 1
ATOM 1541 O O . LYS A 1 193 ? 19.094 4.527 10.055 1 92.56 193 LYS A O 1
ATOM 1546 N N . ILE A 1 194 ? 17.094 5.266 9.484 1 88.62 194 ILE A N 1
ATOM 1547 C CA . ILE A 1 194 ? 16.953 4.242 8.453 1 88.62 194 ILE A CA 1
ATOM 1548 C C . ILE A 1 194 ? 17.5 4.758 7.129 1 88.62 194 ILE A C 1
ATOM 1550 O O . ILE A 1 194 ? 17.594 4.008 6.152 1 88.62 194 ILE A O 1
ATOM 1554 N N . PHE A 1 195 ? 17.844 6.023 7.055 1 88.81 195 PHE A N 1
ATOM 1555 C CA . PHE A 1 195 ? 18.406 6.613 5.844 1 88.81 195 PHE A CA 1
ATOM 1556 C C . PHE A 1 195 ? 19.906 6.887 6.012 1 88.81 195 PHE A C 1
ATOM 1558 O O . PHE A 1 195 ? 20.328 7.465 7.016 1 88.81 195 PHE A O 1
ATOM 1565 N N . ASN A 1 196 ? 20.625 6.434 5.02 1 91.38 196 ASN A N 1
ATOM 1566 C CA . ASN A 1 196 ? 22.078 6.566 5.031 1 91.38 196 ASN A CA 1
ATOM 1567 C C . ASN A 1 196 ? 22.594 7.098 3.697 1 91.38 196 ASN A C 1
ATOM 1569 O O . ASN A 1 196 ? 22.469 6.434 2.668 1 91.38 196 ASN A O 1
ATOM 1573 N N . THR A 1 197 ? 23.281 8.195 3.709 1 90.62 197 THR A N 1
ATOM 1574 C CA . THR A 1 197 ? 23.719 8.859 2.486 1 90.62 197 THR A CA 1
ATOM 1575 C C . THR A 1 197 ? 24.797 8.039 1.776 1 90.62 197 THR A C 1
ATOM 1577 O O . THR A 1 197 ? 25.062 8.258 0.593 1 90.62 197 THR A O 1
ATOM 1580 N N . ASP A 1 198 ? 25.469 7.137 2.473 1 87.5 198 ASP A N 1
ATOM 1581 C CA . ASP A 1 198 ? 26.484 6.281 1.854 1 87.5 198 ASP A CA 1
ATOM 1582 C C . ASP A 1 198 ? 25.828 5.172 1.029 1 87.5 198 ASP A C 1
ATOM 1584 O O . ASP A 1 198 ? 26.469 4.57 0.169 1 87.5 198 ASP A O 1
ATOM 1588 N N . LYS A 1 199 ? 24.609 4.941 1.34 1 85.94 199 LYS A N 1
ATOM 1589 C CA . LYS A 1 199 ? 23.938 3.801 0.726 1 85.94 199 LYS A CA 1
ATOM 1590 C C . LYS A 1 199 ? 22.75 4.246 -0.125 1 85.94 199 LYS A C 1
ATOM 1592 O O . LYS A 1 199 ? 22.344 3.537 -1.042 1 85.94 199 LYS A O 1
ATOM 1597 N N . HIS A 1 200 ? 22.234 5.43 0.246 1 87.69 200 HIS A N 1
ATOM 1598 C CA . HIS A 1 200 ? 21 5.895 -0.374 1 87.69 200 HIS A CA 1
ATOM 1599 C C . HIS A 1 200 ? 21.203 7.227 -1.087 1 87.69 200 HIS A C 1
ATOM 1601 O O . HIS A 1 200 ? 22 8.062 -0.633 1 87.69 200 HIS A O 1
ATOM 1607 N N . GLU A 1 201 ? 20.438 7.371 -2.102 1 85.44 201 GLU A N 1
ATOM 1608 C CA . GLU A 1 201 ? 20.359 8.703 -2.695 1 85.44 201 GLU A CA 1
ATOM 1609 C C . GLU A 1 201 ? 19.391 9.594 -1.935 1 85.44 201 GLU A C 1
ATOM 1611 O O . GLU A 1 201 ? 18.266 9.188 -1.654 1 85.44 201 GLU A O 1
ATOM 1616 N N . ALA A 1 202 ? 19.828 10.711 -1.642 1 87.88 202 ALA A N 1
ATOM 1617 C CA . ALA A 1 202 ? 19 11.633 -0.858 1 87.88 202 ALA A CA 1
ATOM 1618 C C . ALA A 1 202 ? 17.938 12.297 -1.729 1 87.88 202 ALA A C 1
ATOM 1620 O O . ALA A 1 202 ? 17.969 13.508 -1.935 1 87.88 202 ALA A O 1
ATOM 1621 N N . ARG A 1 203 ? 17.047 11.586 -2.082 1 85.69 203 ARG A N 1
ATOM 1622 C CA . ARG A 1 203 ? 15.953 12.094 -2.893 1 85.69 203 ARG A CA 1
ATOM 1623 C C . ARG A 1 203 ? 14.859 12.695 -2.016 1 85.69 203 ARG A C 1
ATOM 1625 O O . ARG A 1 203 ? 14.625 12.234 -0.896 1 85.69 203 ARG A O 1
ATOM 1632 N N . CYS A 1 204 ? 14.25 13.75 -2.561 1 85.5 204 CYS A N 1
ATOM 1633 C CA . CYS A 1 204 ? 13.094 14.328 -1.886 1 85.5 204 CYS A CA 1
ATOM 1634 C C . CYS A 1 204 ? 11.883 13.406 -1.98 1 85.5 204 CYS A C 1
ATOM 1636 O O . CYS A 1 204 ? 11.523 12.961 -3.07 1 85.5 204 CYS A O 1
ATOM 1638 N N . ILE A 1 205 ? 11.266 13.125 -0.866 1 75.12 205 ILE A N 1
ATOM 1639 C CA . ILE A 1 205 ? 10.117 12.227 -0.828 1 75.12 205 ILE A CA 1
ATOM 1640 C C . ILE A 1 205 ? 8.938 12.875 -1.542 1 75.12 205 ILE A C 1
ATOM 1642 O O . ILE A 1 205 ? 8.047 12.18 -2.039 1 75.12 205 ILE A O 1
ATOM 1646 N N . GLY A 1 206 ? 8.961 14.148 -1.522 1 67.12 206 GLY A N 1
ATOM 1647 C CA . GLY A 1 206 ? 7.906 14.883 -2.197 1 67.12 206 GLY A CA 1
ATOM 1648 C C . GLY A 1 206 ? 7.898 14.672 -3.701 1 67.12 206 GLY A C 1
ATOM 1649 O O . GLY A 1 206 ? 6.941 15.047 -4.379 1 67.12 206 GLY A O 1
ATOM 1650 N N . LEU A 1 207 ? 8.914 14.078 -4.238 1 65 207 LEU A N 1
ATOM 1651 C CA . LEU A 1 207 ? 9 13.789 -5.664 1 65 207 LEU A CA 1
ATOM 1652 C C . LEU A 1 207 ? 7.949 12.773 -6.082 1 65 207 LEU A C 1
ATOM 1654 O O . LEU A 1 207 ? 7.543 12.734 -7.246 1 65 207 LEU A O 1
ATOM 1658 N N . LEU A 1 208 ? 7.57 12.023 -5.098 1 63.88 208 LEU A N 1
ATOM 1659 C CA . LEU A 1 208 ? 6.656 10.945 -5.449 1 63.88 208 LEU A CA 1
ATOM 1660 C C . LEU A 1 208 ? 5.23 11.461 -5.594 1 63.88 208 LEU A C 1
ATOM 1662 O O . LEU A 1 208 ? 4.523 11.086 -6.531 1 63.88 208 LEU A O 1
ATOM 1666 N N . ASP A 1 209 ? 4.828 12.273 -4.773 1 73.94 209 ASP A N 1
ATOM 1667 C CA . ASP A 1 209 ? 3.484 12.836 -4.758 1 73.94 209 ASP A CA 1
ATOM 1668 C C . ASP A 1 209 ? 3.498 14.273 -4.25 1 73.94 209 ASP A C 1
ATOM 1670 O O . ASP A 1 209 ? 3.373 14.516 -3.049 1 73.94 209 ASP A O 1
ATOM 1674 N N . ARG A 1 210 ? 3.527 15.141 -5.23 1 84.56 210 ARG A N 1
ATOM 1675 C CA . ARG A 1 210 ? 3.611 16.547 -4.844 1 84.56 210 ARG A CA 1
ATOM 1676 C C . ARG A 1 210 ? 2.273 17.047 -4.312 1 84.56 210 ARG A C 1
ATOM 1678 O O . ARG A 1 210 ? 1.23 16.812 -4.93 1 84.56 210 ARG A O 1
ATOM 1685 N N . THR A 1 211 ? 2.385 17.562 -3.15 1 91.19 211 THR A N 1
ATOM 1686 C CA . THR A 1 211 ? 1.206 18.156 -2.525 1 91.19 211 THR A CA 1
ATOM 1687 C C . THR A 1 211 ? 1.55 19.5 -1.895 1 91.19 211 THR A C 1
ATOM 1689 O O . THR A 1 211 ? 2.664 19.703 -1.404 1 91.19 211 THR A O 1
ATOM 1692 N N . LEU A 1 212 ? 0.621 20.438 -1.928 1 94.62 212 LEU A N 1
ATOM 1693 C CA . LEU A 1 212 ? 0.754 21.688 -1.207 1 94.62 212 LEU A CA 1
ATOM 1694 C C . LEU A 1 212 ? 0.099 21.609 0.167 1 94.62 212 LEU A C 1
ATOM 1696 O O . LEU A 1 212 ? -0.771 20.766 0.392 1 94.62 212 LEU A O 1
ATOM 1700 N N . LEU A 1 213 ? 0.565 22.469 0.974 1 95.62 213 LEU A N 1
ATOM 1701 C CA . LEU A 1 213 ? -0.08 22.594 2.277 1 95.62 213 LEU A CA 1
ATOM 1702 C C . LEU A 1 213 ? -0.432 24.047 2.582 1 95.62 213 LEU A C 1
ATOM 1704 O O . LEU A 1 213 ? 0.396 24.938 2.4 1 95.62 213 LEU A O 1
ATOM 1708 N N . ILE A 1 214 ? -1.643 24.266 2.926 1 97.88 214 ILE A N 1
ATOM 1709 C CA . ILE A 1 214 ? -2.082 25.578 3.385 1 97.88 214 ILE A CA 1
ATOM 1710 C C . ILE A 1 214 ? -2.463 25.5 4.863 1 97.88 214 ILE A C 1
ATOM 1712 O O . ILE A 1 214 ? -3.316 24.703 5.254 1 97.88 214 ILE A O 1
ATOM 1716 N N . ASN A 1 215 ? -1.819 26.344 5.691 1 95 215 ASN A N 1
ATOM 1717 C CA . ASN A 1 215 ? -2.082 26.266 7.125 1 95 215 ASN A CA 1
ATOM 1718 C C . ASN A 1 215 ? -3.066 27.344 7.574 1 95 215 ASN A C 1
ATOM 1720 O O . ASN A 1 215 ? -3.568 28.109 6.75 1 95 215 ASN A O 1
ATOM 1724 N N . PRO A 1 216 ? -3.391 27.422 8.836 1 95.69 216 PRO A N 1
ATOM 1725 C CA . PRO A 1 216 ? -4.441 28.328 9.297 1 95.69 216 PRO A CA 1
ATOM 1726 C C . PRO A 1 216 ? -4.082 29.797 9.109 1 95.69 216 PRO A C 1
ATOM 1728 O O . PRO A 1 216 ? -4.965 30.656 9.086 1 95.69 216 PRO A O 1
ATOM 1731 N N . GLN A 1 217 ? -2.826 30.078 8.969 1 94.81 217 GLN A N 1
ATOM 1732 C CA . GLN A 1 217 ? -2.371 31.438 8.719 1 94.81 217 GLN A CA 1
ATOM 1733 C C . GLN A 1 217 ? -2.393 31.766 7.234 1 94.81 217 GLN A C 1
ATOM 1735 O O . GLN A 1 217 ? -1.939 32.844 6.824 1 94.81 217 GLN A O 1
ATOM 1740 N N . LEU A 1 218 ? -2.832 30.812 6.395 1 98 218 LEU A N 1
ATOM 1741 C CA . LEU A 1 218 ? -2.98 30.938 4.949 1 98 218 LEU A CA 1
ATOM 1742 C C . LEU A 1 218 ? -1.621 30.906 4.258 1 98 218 LEU A C 1
ATOM 1744 O O . LEU A 1 218 ? -1.489 31.344 3.117 1 98 218 LEU A O 1
ATOM 1748 N N . ASN A 1 219 ? -0.667 30.422 5.074 1 96.25 219 ASN A N 1
ATOM 1749 C CA . ASN A 1 219 ? 0.639 30.156 4.473 1 96.25 219 ASN A CA 1
ATOM 1750 C C . ASN A 1 219 ? 0.599 28.953 3.535 1 96.25 219 ASN A C 1
ATOM 1752 O O . ASN A 1 219 ? -0.06 27.953 3.83 1 96.25 219 ASN A O 1
ATOM 1756 N N . VAL A 1 220 ? 1.327 29.047 2.473 1 96.88 220 VAL A N 1
ATOM 1757 C CA . VAL A 1 220 ? 1.411 27.953 1.517 1 96.88 220 VAL A CA 1
ATOM 1758 C C . VAL A 1 220 ? 2.811 27.344 1.555 1 96.88 220 VAL A C 1
ATOM 1760 O O . VAL A 1 220 ? 3.811 28.047 1.46 1 96.88 220 VAL A O 1
ATOM 1763 N N . TYR A 1 221 ? 2.85 26.062 1.722 1 93.94 221 TYR A N 1
ATOM 1764 C CA . TYR A 1 221 ? 4.098 25.312 1.695 1 93.94 221 TYR A CA 1
ATOM 1765 C C . TYR A 1 221 ? 4.133 24.359 0.504 1 93.94 221 TYR A C 1
ATOM 1767 O O . TYR A 1 221 ? 3.09 23.891 0.047 1 93.94 221 TYR A O 1
ATOM 1775 N N . PRO A 1 222 ? 5.34 24.016 0.001 1 92.06 222 PRO A N 1
ATOM 1776 C CA . PRO A 1 222 ? 5.445 23.234 -1.229 1 92.06 222 PRO A CA 1
ATOM 1777 C C . PRO A 1 222 ? 5.332 21.734 -0.979 1 92.06 222 PRO A C 1
ATOM 1779 O O . PRO A 1 222 ? 5.461 20.938 -1.913 1 92.06 222 PRO A O 1
ATOM 1782 N N . CYS A 1 223 ? 5.191 21.312 0.252 1 90.31 223 CYS A N 1
ATOM 1783 C CA . CYS A 1 223 ? 4.988 19.906 0.607 1 90.31 223 CYS A CA 1
ATOM 1784 C C . CYS A 1 223 ? 4.242 19.797 1.932 1 90.31 223 CYS A C 1
ATOM 1786 O O . CYS A 1 223 ? 3.959 20.797 2.584 1 90.31 223 CYS A O 1
ATOM 1788 N N . CYS A 1 224 ? 3.959 18.562 2.25 1 83.44 224 CYS A N 1
ATOM 1789 C CA . CYS A 1 224 ? 3.217 18.344 3.486 1 83.44 224 CYS A CA 1
ATOM 1790 C C . CYS A 1 224 ? 4.043 17.531 4.484 1 83.44 224 CYS A C 1
ATOM 1792 O O . CYS A 1 224 ? 3.49 16.844 5.34 1 83.44 224 CYS A O 1
ATOM 1794 N N . SER A 1 225 ? 5.324 17.703 4.312 1 84.5 225 SER A N 1
ATOM 1795 C CA . SER A 1 225 ? 6.199 16.953 5.215 1 84.5 225 SER A CA 1
ATOM 1796 C C . SER A 1 225 ? 6.07 17.469 6.648 1 84.5 225 SER A C 1
ATOM 1798 O O . SER A 1 225 ? 5.738 18.641 6.871 1 84.5 225 SER A O 1
ATOM 1800 N N . GLN A 1 226 ? 6.453 16.656 7.582 1 80.75 226 GLN A N 1
ATOM 1801 C CA . GLN A 1 226 ? 6.332 16.969 9.008 1 80.75 226 GLN A CA 1
ATOM 1802 C C . GLN A 1 226 ? 7.289 18.078 9.414 1 80.75 226 GLN A C 1
ATOM 1804 O O . GLN A 1 226 ? 7.098 18.719 10.453 1 80.75 226 GLN A O 1
ATOM 1809 N N . VAL A 1 227 ? 8.227 18.312 8.578 1 83.62 227 VAL A N 1
ATOM 1810 C CA . VAL A 1 227 ? 9.25 19.266 9.008 1 83.62 227 VAL A CA 1
ATOM 1811 C C . VAL A 1 227 ? 9.07 20.594 8.273 1 83.62 227 VAL A C 1
ATOM 1813 O O . VAL A 1 227 ? 9.75 21.578 8.586 1 83.62 227 VAL A O 1
ATOM 1816 N N . ILE A 1 228 ? 8.242 20.672 7.395 1 85.31 228 ILE A N 1
ATOM 1817 C CA . ILE A 1 228 ? 8.234 21.734 6.398 1 85.31 228 ILE A CA 1
ATOM 1818 C C . ILE A 1 228 ? 8.008 23.078 7.09 1 85.31 228 ILE A C 1
ATOM 1820 O O . ILE A 1 228 ? 8.633 24.078 6.727 1 85.31 228 ILE A O 1
ATOM 1824 N N . GLU A 1 229 ? 7.195 23.094 8.078 1 84.88 229 GLU A N 1
ATOM 1825 C CA . GLU A 1 229 ? 6.863 24.359 8.734 1 84.88 229 GLU A CA 1
ATOM 1826 C C . GLU A 1 229 ? 8.023 24.859 9.578 1 84.88 229 GLU A C 1
ATOM 1828 O O . GLU A 1 229 ? 8.008 26 10.055 1 84.88 229 GLU A O 1
ATOM 1833 N N . ASN A 1 230 ? 8.969 24 9.719 1 85.44 230 ASN A N 1
ATOM 1834 C CA . ASN A 1 230 ? 10.188 24.406 10.414 1 85.44 230 ASN A CA 1
ATOM 1835 C C . ASN A 1 230 ? 11.211 25 9.453 1 85.44 230 ASN A C 1
ATOM 1837 O O . ASN A 1 230 ? 12.344 25.297 9.852 1 85.44 230 ASN A O 1
ATOM 1841 N N . THR A 1 231 ? 10.812 25.109 8.266 1 88.75 231 THR A N 1
ATOM 1842 C CA . THR A 1 231 ? 11.719 25.609 7.238 1 88.75 231 THR A CA 1
ATOM 1843 C C . THR A 1 231 ? 11.281 26.969 6.738 1 88.75 231 THR A C 1
ATOM 1845 O O . THR A 1 231 ? 10.195 27.453 7.074 1 88.75 231 THR A O 1
ATOM 1848 N N . LEU A 1 232 ? 12.109 27.562 6.023 1 90.12 232 LEU A N 1
ATOM 1849 C CA . LEU A 1 232 ? 11.797 28.859 5.426 1 90.12 232 LEU A CA 1
ATOM 1850 C C . LEU A 1 232 ? 11.094 28.688 4.082 1 90.12 232 LEU A C 1
ATOM 1852 O O . LEU A 1 232 ? 10.938 29.641 3.328 1 90.12 232 LEU A O 1
ATOM 1856 N N . LEU A 1 233 ? 10.672 27.469 3.855 1 90.44 233 LEU A N 1
ATOM 1857 C CA . LEU A 1 233 ? 10.109 27.188 2.537 1 90.44 233 LEU A CA 1
ATOM 1858 C C . LEU A 1 233 ? 8.633 27.578 2.486 1 90.44 233 LEU A C 1
ATOM 1860 O O . LEU A 1 233 ? 7.809 26.844 1.942 1 90.44 233 LEU A O 1
ATOM 1864 N N . LEU A 1 234 ? 8.305 28.625 3.156 1 91.69 234 LEU A N 1
ATOM 1865 C CA . LEU A 1 234 ? 7.027 29.312 2.984 1 91.69 234 LEU A CA 1
ATOM 1866 C C . LEU A 1 234 ? 6.957 30 1.627 1 91.69 234 LEU A C 1
ATOM 1868 O O . LEU A 1 234 ? 7.625 31.016 1.404 1 91.69 234 LEU A O 1
ATOM 1872 N N . VAL A 1 235 ? 6.172 29.516 0.727 1 93 235 VAL A N 1
ATOM 1873 C CA . VAL A 1 235 ? 6.277 29.922 -0.673 1 93 235 VAL A CA 1
ATOM 1874 C C . VAL A 1 235 ? 5.234 30.984 -0.986 1 93 235 VAL A C 1
ATOM 1876 O O . VAL A 1 235 ? 5.199 31.516 -2.098 1 93 235 VAL A O 1
ATOM 1879 N N . GLY A 1 236 ? 4.359 31.266 -0.058 1 95.31 236 GLY A N 1
ATOM 1880 C CA . GLY A 1 236 ? 3.375 32.312 -0.275 1 95.31 236 GLY A CA 1
ATOM 1881 C C . GLY A 1 236 ? 2.301 32.344 0.794 1 95.31 236 GLY A C 1
ATOM 1882 O O . GLY A 1 236 ? 2.311 31.531 1.722 1 95.31 236 GLY A O 1
ATOM 1883 N N . ASN A 1 237 ? 1.487 33.344 0.679 1 97.62 237 ASN A N 1
ATOM 1884 C CA . ASN A 1 237 ? 0.341 33.531 1.562 1 97.62 237 ASN A CA 1
ATOM 1885 C C . ASN A 1 237 ? -0.896 34 0.79 1 97.62 237 ASN A C 1
ATOM 1887 O O . ASN A 1 237 ? -0.832 34.938 0.006 1 97.62 237 ASN A O 1
ATOM 1891 N N . LEU A 1 238 ? -1.963 33.406 1.075 1 98.19 238 LEU A N 1
ATOM 1892 C CA . LEU A 1 238 ? -3.145 33.594 0.245 1 98.19 238 LEU A CA 1
ATOM 1893 C C . LEU A 1 238 ? -3.816 34.938 0.56 1 98.19 238 LEU A C 1
ATOM 1895 O O . LEU A 1 238 ? -4.695 35.375 -0.182 1 98.19 238 LEU A O 1
ATOM 1899 N N . LYS A 1 239 ? -3.41 35.594 1.63 1 96.69 239 LYS A N 1
ATOM 1900 C CA . LYS A 1 239 ? -3.918 36.906 1.901 1 96.69 239 LYS A CA 1
ATOM 1901 C C . LYS A 1 239 ? -3.439 37.906 0.845 1 96.69 239 LYS A C 1
ATOM 1903 O O . LYS A 1 239 ? -4.105 38.906 0.578 1 96.69 239 LYS A O 1
ATOM 1908 N N . ASN A 1 240 ? -2.283 37.531 0.229 1 95.69 240 ASN A N 1
ATOM 1909 C CA . ASN A 1 240 ? -1.655 38.531 -0.623 1 95.69 240 ASN A CA 1
ATOM 1910 C C . ASN A 1 240 ? -1.384 38 -2.023 1 95.69 240 ASN A C 1
ATOM 1912 O O . ASN A 1 240 ? -1.075 38.75 -2.939 1 95.69 240 ASN A O 1
ATOM 1916 N N . GLU A 1 241 ? -1.406 36.719 -2.18 1 96.69 241 GLU A N 1
ATOM 1917 C CA . GLU A 1 241 ? -1.061 36.094 -3.449 1 96.69 241 GLU A CA 1
ATOM 1918 C C . GLU A 1 241 ? -2.094 35.031 -3.84 1 96.69 241 GLU A C 1
ATOM 1920 O O . GLU A 1 241 ? -2.77 34.469 -2.977 1 96.69 241 GLU A O 1
ATOM 1925 N N . ARG A 1 242 ? -2.174 34.875 -5.188 1 97 242 ARG A N 1
ATOM 1926 C CA . ARG A 1 242 ? -3.018 33.812 -5.695 1 97 242 ARG A CA 1
ATOM 1927 C C . ARG A 1 242 ? -2.26 32.5 -5.715 1 97 242 ARG A C 1
ATOM 1929 O O . ARG A 1 242 ? -1.061 32.469 -6.004 1 97 242 ARG A O 1
ATOM 1936 N N . LEU A 1 243 ? -2.926 31.406 -5.391 1 98.19 243 LEU A N 1
ATOM 1937 C CA . LEU A 1 243 ? -2.309 30.094 -5.352 1 98.19 243 LEU A CA 1
ATOM 1938 C C . LEU A 1 243 ? -1.666 29.75 -6.691 1 98.19 243 LEU A C 1
ATOM 1940 O O . LEU A 1 243 ? -0.564 29.188 -6.734 1 98.19 243 LEU A O 1
ATOM 1944 N N . LYS A 1 244 ? -2.352 30.078 -7.785 1 96.75 244 LYS A N 1
ATOM 1945 C CA . LYS A 1 244 ? -1.827 29.797 -9.117 1 96.75 244 LYS A CA 1
ATOM 1946 C C . LYS A 1 244 ? -0.477 30.484 -9.328 1 96.75 244 LYS A C 1
ATOM 1948 O O . LYS A 1 244 ? 0.435 29.891 -9.914 1 96.75 244 LYS A O 1
ATOM 1953 N N . ASP A 1 245 ? -0.358 31.688 -8.844 1 96.31 245 ASP A N 1
ATOM 1954 C CA . ASP A 1 245 ? 0.896 32.438 -8.969 1 96.31 245 ASP A CA 1
ATOM 1955 C C . ASP A 1 245 ? 1.981 31.812 -8.086 1 96.31 245 ASP A C 1
ATOM 1957 O O . ASP A 1 245 ? 3.145 31.734 -8.484 1 96.31 245 ASP A O 1
ATOM 1961 N N . ILE A 1 246 ? 1.588 31.422 -6.918 1 95.75 246 ILE A N 1
ATOM 1962 C CA . ILE A 1 246 ? 2.521 30.781 -6.008 1 95.75 246 ILE A CA 1
ATOM 1963 C C . ILE A 1 246 ? 3.076 29.516 -6.656 1 95.75 246 ILE A C 1
ATOM 1965 O O . ILE A 1 246 ? 4.285 29.281 -6.645 1 95.75 246 ILE A O 1
ATOM 1969 N N . ILE A 1 247 ? 2.201 28.688 -7.266 1 94.5 247 ILE A N 1
ATOM 1970 C CA . ILE A 1 247 ? 2.592 27.453 -7.934 1 94.5 247 ILE A CA 1
ATOM 1971 C C . ILE A 1 247 ? 3.541 27.766 -9.086 1 94.5 247 ILE A C 1
ATOM 1973 O O . ILE A 1 247 ? 4.559 27.078 -9.266 1 94.5 247 ILE A O 1
ATOM 1977 N N . ASN A 1 248 ? 3.23 28.781 -9.789 1 93.06 248 ASN A N 1
ATOM 1978 C CA . ASN A 1 248 ? 4.098 29.203 -10.891 1 93.06 248 ASN A CA 1
ATOM 1979 C C . ASN A 1 248 ? 5.48 29.594 -10.383 1 93.06 248 ASN A C 1
ATOM 1981 O O . ASN A 1 248 ? 6.492 29.281 -11.016 1 93.06 248 ASN A O 1
ATOM 1985 N N . ASN A 1 249 ? 5.504 30.328 -9.297 1 92 249 ASN A N 1
ATOM 1986 C CA . ASN A 1 249 ? 6.773 30.734 -8.711 1 92 249 ASN A CA 1
ATOM 1987 C C . ASN A 1 249 ? 7.609 29.547 -8.273 1 92 249 ASN A C 1
ATOM 1989 O O . ASN A 1 249 ? 8.828 29.531 -8.453 1 92 249 ASN A O 1
ATOM 1993 N N . ILE A 1 250 ? 6.996 28.531 -7.699 1 91.06 250 ILE A N 1
ATOM 1994 C CA . ILE A 1 250 ? 7.688 27.297 -7.32 1 91.06 250 ILE A CA 1
ATOM 1995 C C . ILE A 1 250 ? 8.305 26.656 -8.555 1 91.06 250 ILE A C 1
ATOM 1997 O O . ILE A 1 250 ? 9.477 26.266 -8.547 1 91.06 250 ILE A O 1
ATOM 2001 N N . ASN A 1 251 ? 7.551 26.609 -9.633 1 89 251 ASN A N 1
ATOM 2002 C CA . ASN A 1 251 ? 7.957 25.922 -10.852 1 89 251 ASN A CA 1
ATOM 2003 C C . ASN A 1 251 ? 9.109 26.641 -11.539 1 89 251 ASN A C 1
ATOM 2005 O O . ASN A 1 251 ? 9.891 26.031 -12.266 1 89 251 ASN A O 1
ATOM 2009 N N . CYS A 1 252 ? 9.273 27.922 -11.188 1 89.56 252 CYS A N 1
ATOM 2010 C CA . CYS A 1 252 ? 10.297 28.719 -11.859 1 89.56 252 CYS A CA 1
ATOM 2011 C C . CYS A 1 252 ? 11.516 28.906 -10.953 1 89.56 252 CYS A C 1
ATOM 2013 O O . CYS A 1 252 ? 12.477 29.562 -11.336 1 89.56 252 CYS A O 1
ATOM 2015 N N . ASN A 1 253 ? 11.445 28.344 -9.828 1 89.75 253 ASN A N 1
ATOM 2016 C CA . ASN A 1 253 ? 12.531 28.484 -8.867 1 89.75 253 ASN A CA 1
ATOM 2017 C C . ASN A 1 253 ? 13.578 27.391 -9.039 1 89.75 253 ASN A C 1
ATOM 2019 O O . ASN A 1 253 ? 13.266 26.203 -8.945 1 89.75 253 ASN A O 1
ATOM 2023 N N . LYS A 1 254 ? 14.758 27.672 -9.172 1 88.12 254 LYS A N 1
ATOM 2024 C CA . LYS A 1 254 ? 15.836 26.75 -9.484 1 88.12 254 LYS A CA 1
ATOM 2025 C C . LYS A 1 254 ? 16.109 25.797 -8.32 1 88.12 254 LYS A C 1
ATOM 2027 O O . LYS A 1 254 ? 16.438 24.641 -8.531 1 88.12 254 LYS A O 1
ATOM 2032 N N . VAL A 1 255 ? 16.047 26.344 -7.148 1 89.19 255 VAL A N 1
ATOM 2033 C CA . VAL A 1 255 ? 16.281 25.531 -5.961 1 89.19 255 VAL A CA 1
ATOM 2034 C C . VAL A 1 255 ? 15.242 24.406 -5.879 1 89.19 255 VAL A C 1
ATOM 2036 O O . VAL A 1 255 ? 15.586 23.25 -5.695 1 89.19 255 VAL A O 1
ATOM 2039 N N . PHE A 1 256 ? 14.008 24.75 -6.113 1 89.44 256 PHE A N 1
ATOM 2040 C CA . PHE A 1 256 ? 12.938 23.766 -6.098 1 89.44 256 PHE A CA 1
ATOM 2041 C C . PHE A 1 256 ? 13.086 22.781 -7.254 1 89.44 256 PHE A C 1
ATOM 2043 O O . PHE A 1 256 ? 12.844 21.594 -7.094 1 89.44 256 PHE A O 1
ATOM 2050 N N . TYR A 1 257 ? 13.492 23.297 -8.336 1 87.31 257 TYR A N 1
ATOM 2051 C CA . TYR A 1 257 ? 13.734 22.422 -9.484 1 87.31 257 TYR A CA 1
ATOM 2052 C C . TYR A 1 257 ? 14.766 21.344 -9.148 1 87.31 257 TYR A C 1
ATOM 2054 O O . TYR A 1 257 ? 14.57 20.172 -9.453 1 87.31 257 TYR A O 1
ATOM 2062 N N . GLU A 1 258 ? 15.828 21.781 -8.547 1 88.38 258 GLU A N 1
ATOM 2063 C CA . GLU A 1 258 ? 16.891 20.859 -8.18 1 88.38 258 GLU A CA 1
ATOM 2064 C C . GLU A 1 258 ? 16.406 19.828 -7.168 1 88.38 258 GLU A C 1
ATOM 2066 O O . GLU A 1 258 ? 16.656 18.625 -7.316 1 88.38 258 GLU A O 1
ATOM 2071 N N . ILE A 1 259 ? 15.695 20.281 -6.199 1 89.31 259 ILE A N 1
ATOM 2072 C CA . ILE A 1 259 ? 15.188 19.406 -5.148 1 89.31 259 ILE A CA 1
ATOM 2073 C C . ILE A 1 259 ? 14.242 18.375 -5.746 1 89.31 259 ILE A C 1
ATOM 2075 O O . ILE A 1 259 ? 14.305 17.188 -5.414 1 89.31 259 ILE A O 1
ATOM 2079 N N . TYR A 1 260 ? 13.406 18.766 -6.711 1 86.62 260 TYR A N 1
ATOM 2080 C CA . TYR A 1 260 ? 12.367 17.891 -7.258 1 86.62 260 TYR A CA 1
ATOM 2081 C C . TYR A 1 260 ? 12.945 16.953 -8.305 1 86.62 260 TYR A C 1
ATOM 2083 O O . TYR A 1 260 ? 12.305 15.953 -8.672 1 86.62 260 TYR A O 1
ATOM 2091 N N . THR A 1 261 ? 14.133 17.234 -8.781 1 85.44 261 THR A N 1
ATOM 2092 C CA . THR A 1 261 ? 14.688 16.391 -9.836 1 85.44 261 THR A CA 1
ATOM 2093 C C . THR A 1 261 ? 15.836 15.539 -9.305 1 85.44 261 THR A C 1
ATOM 2095 O O . THR A 1 261 ? 15.914 14.344 -9.594 1 85.44 261 THR A O 1
ATOM 2098 N N . LYS A 1 262 ? 16.672 16.203 -8.391 1 88.12 262 LYS A N 1
ATOM 2099 C CA . LYS A 1 262 ? 17.891 15.523 -7.965 1 88.12 262 LYS A CA 1
ATOM 2100 C C . LYS A 1 262 ? 17.906 15.328 -6.449 1 88.12 262 LYS A C 1
ATOM 2102 O O . LYS A 1 262 ? 18.812 14.68 -5.914 1 88.12 262 LYS A O 1
ATOM 2107 N N . GLY A 1 263 ? 16.938 15.891 -5.848 1 89.75 263 GLY A N 1
ATOM 2108 C CA . GLY A 1 263 ? 16.906 15.781 -4.398 1 89.75 263 GLY A CA 1
ATOM 2109 C C . GLY A 1 263 ? 17.953 16.641 -3.713 1 89.75 263 GLY A C 1
ATOM 2110 O O . GLY A 1 263 ? 18.219 17.766 -4.133 1 89.75 263 GLY A O 1
ATOM 2111 N N . PHE A 1 264 ? 18.516 16.094 -2.674 1 93.69 264 PHE A N 1
ATOM 2112 C CA . PHE A 1 264 ? 19.453 16.875 -1.862 1 93.69 264 PHE A CA 1
ATOM 2113 C C . PHE A 1 264 ? 20.891 16.484 -2.16 1 93.69 264 PHE A C 1
ATOM 2115 O O . PHE A 1 264 ? 21.828 17.047 -1.597 1 93.69 264 PHE A O 1
ATOM 2122 N N . ALA A 1 265 ? 21.047 15.547 -3.082 1 91.75 265 ALA A N 1
ATOM 2123 C CA . ALA A 1 265 ? 22.375 15.016 -3.375 1 91.75 265 ALA A CA 1
ATOM 2124 C C . ALA A 1 265 ? 23.312 16.125 -3.824 1 91.75 265 ALA A C 1
ATOM 2126 O O . ALA A 1 265 ? 24.422 16.25 -3.291 1 91.75 265 ALA A O 1
ATOM 2127 N N . PRO A 1 266 ? 22.891 16.969 -4.727 1 91.94 266 PRO A N 1
ATOM 2128 C CA . PRO A 1 266 ? 23.797 18.047 -5.133 1 91.94 266 PRO A CA 1
ATOM 2129 C C . PRO A 1 266 ? 24.156 18.984 -3.979 1 91.94 266 PRO A C 1
ATOM 2131 O O . PRO A 1 266 ? 25.266 19.516 -3.928 1 91.94 266 PRO A O 1
ATOM 2134 N N . PHE A 1 267 ? 23.234 19.203 -3.082 1 94.12 267 PHE A N 1
ATOM 2135 C CA . PHE A 1 267 ? 23.453 20.094 -1.943 1 94.12 267 PHE A CA 1
ATOM 2136 C C . PHE A 1 267 ? 24.453 19.469 -0.965 1 94.12 267 PHE A C 1
ATOM 2138 O O . PHE A 1 267 ? 25.312 20.156 -0.434 1 94.12 267 PHE A O 1
ATOM 2145 N N . LEU A 1 268 ? 24.281 18.203 -0.763 1 95.31 268 LEU A N 1
ATOM 2146 C CA . LEU A 1 268 ? 25.188 17.484 0.119 1 95.31 268 LEU A CA 1
ATOM 2147 C C . LEU A 1 268 ? 26.609 17.453 -0.466 1 95.31 268 LEU A C 1
ATOM 2149 O O . LEU A 1 268 ? 27.578 17.594 0.264 1 95.31 268 LEU A O 1
ATOM 2153 N N . GLU A 1 269 ? 26.688 17.297 -1.759 1 94.25 269 GLU A N 1
ATOM 2154 C CA . GLU A 1 269 ? 27.969 17.328 -2.436 1 94.25 269 GLU A CA 1
ATOM 2155 C C . GLU A 1 269 ? 28.656 18.688 -2.244 1 94.25 269 GLU A C 1
ATOM 2157 O O . GLU A 1 269 ? 29.875 18.766 -2.061 1 94.25 269 GLU A O 1
ATOM 2162 N N . LEU A 1 270 ? 27.859 19.672 -2.369 1 94.56 270 LEU A N 1
ATOM 2163 C CA . LEU A 1 270 ? 28.391 21.016 -2.143 1 94.56 270 LEU A CA 1
ATOM 2164 C C . LEU A 1 270 ? 28.953 21.156 -0.731 1 94.56 270 LEU A C 1
ATOM 2166 O O . LEU A 1 270 ? 30.016 21.75 -0.536 1 94.56 270 LEU A O 1
ATOM 2170 N N . LEU A 1 271 ? 28.266 20.625 0.291 1 96.06 271 LEU A N 1
ATOM 2171 C CA . LEU A 1 271 ? 28.766 20.656 1.662 1 96.06 271 LEU A CA 1
ATOM 2172 C C . LEU A 1 271 ? 30.094 19.906 1.78 1 96.06 271 LEU A C 1
ATOM 2174 O O . LEU A 1 271 ? 31.016 20.359 2.467 1 96.06 271 LEU A O 1
ATOM 2178 N N . ASP A 1 272 ? 30.156 18.828 1.125 1 95.38 272 ASP A N 1
ATOM 2179 C CA . ASP A 1 272 ? 31.391 18.031 1.13 1 95.38 272 ASP A CA 1
ATOM 2180 C C . ASP A 1 272 ? 32.562 18.844 0.567 1 95.38 272 ASP A C 1
ATOM 2182 O O . ASP A 1 272 ? 33.625 18.875 1.156 1 95.38 272 ASP A O 1
ATOM 2186 N N . LYS A 1 273 ? 32.344 19.453 -0.508 1 94.88 273 LYS A N 1
ATOM 2187 C CA . LYS A 1 273 ? 33.375 20.25 -1.165 1 94.88 273 LYS A CA 1
ATOM 2188 C C . LYS A 1 273 ? 33.844 21.375 -0.255 1 94.88 273 LYS A C 1
ATOM 2190 O O . LYS A 1 273 ? 35.031 21.75 -0.281 1 94.88 273 LYS A O 1
ATOM 2195 N N . LYS A 1 274 ? 33 21.875 0.503 1 95.31 274 LYS A N 1
ATOM 2196 C CA . LYS A 1 274 ? 33.312 23.016 1.355 1 95.31 274 LYS A CA 1
ATOM 2197 C C . LYS A 1 274 ? 33.781 22.562 2.732 1 95.31 274 LYS A C 1
ATOM 2199 O O . LYS A 1 274 ? 34.094 23.391 3.596 1 95.31 274 LYS A O 1
ATOM 2204 N N . GLY A 1 275 ? 33.719 21.266 3.008 1 95.56 275 GLY A N 1
ATOM 2205 C CA . GLY A 1 275 ? 34.188 20.719 4.266 1 95.56 275 GLY A CA 1
ATOM 2206 C C . GLY A 1 275 ? 33.219 20.922 5.414 1 95.56 275 GLY A C 1
ATOM 2207 O O . GLY A 1 275 ? 33.625 21.047 6.57 1 95.56 275 GLY A O 1
ATOM 2208 N N . ILE A 1 276 ? 31.984 21.125 5.098 1 96.06 276 ILE A N 1
ATOM 2209 C CA . ILE A 1 276 ? 30.953 21.312 6.117 1 96.06 276 ILE A CA 1
ATOM 2210 C C . ILE A 1 276 ? 30.359 19.953 6.492 1 96.06 276 ILE A C 1
ATOM 2212 O O . ILE A 1 276 ? 29.875 19.219 5.625 1 96.06 276 ILE A O 1
ATOM 2216 N N . GLU A 1 277 ? 30.328 19.703 7.734 1 95.19 277 GLU A N 1
ATOM 2217 C CA . GLU A 1 277 ? 29.828 18.406 8.211 1 95.19 277 GLU A CA 1
ATOM 2218 C C . GLU A 1 277 ? 28.297 18.391 8.242 1 95.19 277 GLU A C 1
ATOM 2220 O O . GLU A 1 277 ? 27.656 19.406 8.5 1 95.19 277 GLU A O 1
ATOM 2225 N N . TYR A 1 278 ? 27.781 17.266 8.016 1 94.69 278 TYR A N 1
ATOM 2226 C CA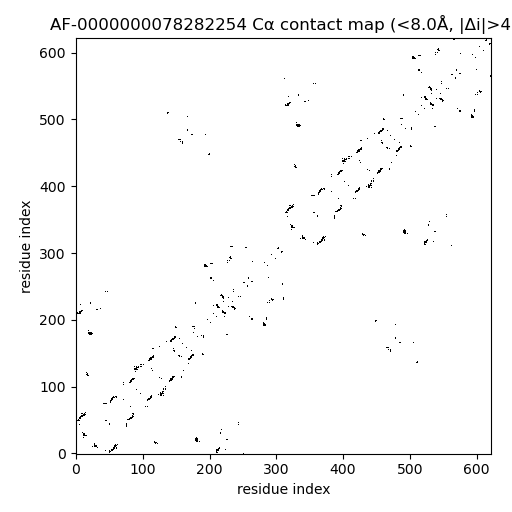 . TYR A 1 278 ? 26.359 17 8.117 1 94.69 278 TYR A CA 1
ATOM 2227 C C . TYR A 1 278 ? 26.094 15.562 8.562 1 94.69 278 TYR A C 1
ATOM 2229 O O . TYR A 1 278 ? 26.969 14.695 8.43 1 94.69 278 TYR A O 1
ATOM 2237 N N . PRO A 1 279 ? 24.953 15.32 9.117 1 93.31 279 PRO A N 1
ATOM 2238 C CA . PRO A 1 279 ? 24.672 13.938 9.523 1 93.31 279 PRO A CA 1
ATOM 2239 C C . PRO A 1 279 ? 24.469 13.008 8.328 1 93.31 279 PRO A C 1
ATOM 2241 O O . PRO A 1 279 ? 23.672 13.289 7.438 1 93.31 279 PRO A O 1
ATOM 2244 N N . HIS A 1 280 ? 25.125 11.867 8.336 1 94.25 280 HIS A N 1
ATOM 2245 C CA . HIS A 1 280 ? 25.031 10.906 7.242 1 94.25 280 HIS A CA 1
ATOM 2246 C C . HIS A 1 280 ? 23.906 9.906 7.473 1 94.25 280 HIS A C 1
ATOM 2248 O O . HIS A 1 280 ? 23.453 9.25 6.531 1 94.25 280 HIS A O 1
ATOM 2254 N N . GLN A 1 281 ? 23.531 9.727 8.727 1 93.06 281 GLN A N 1
ATOM 2255 C CA . GLN A 1 281 ? 22.422 8.844 9.094 1 93.06 281 GLN A CA 1
ATOM 2256 C C . GLN A 1 281 ? 21.281 9.633 9.719 1 93.06 281 GLN A C 1
ATOM 2258 O O . GLN A 1 281 ? 21.453 10.281 10.758 1 93.06 281 GLN A O 1
ATOM 2263 N N . VAL A 1 282 ? 20.188 9.57 9.031 1 92.94 282 VAL A N 1
ATOM 2264 C CA . VAL A 1 282 ? 19.016 10.289 9.516 1 92.94 282 VAL A CA 1
ATOM 2265 C C . VAL A 1 282 ? 17.781 9.391 9.43 1 92.94 282 VAL A C 1
ATOM 2267 O O . VAL A 1 282 ? 17.875 8.258 8.945 1 92.94 282 VAL A O 1
ATOM 2270 N N . THR A 1 283 ? 16.688 9.844 9.984 1 92 283 THR A N 1
ATOM 2271 C CA . THR A 1 283 ? 15.438 9.078 9.953 1 92 283 THR A CA 1
ATOM 2272 C C . THR A 1 283 ? 14.797 9.164 8.57 1 92 283 THR A C 1
ATOM 2274 O O . THR A 1 283 ? 14.266 8.172 8.07 1 92 283 THR A O 1
ATOM 2277 N N . SER A 1 284 ? 14.906 10.352 7.973 1 90.31 284 SER A N 1
ATOM 2278 C CA . SER A 1 284 ? 14.266 10.633 6.691 1 90.31 284 SER A CA 1
ATOM 2279 C C . SER A 1 284 ? 15.039 11.703 5.922 1 90.31 284 SER A C 1
ATOM 2281 O O . SER A 1 284 ? 15.664 12.578 6.52 1 90.31 284 SER A O 1
ATOM 2283 N N . ALA A 1 285 ? 14.898 11.625 4.637 1 88.75 285 ALA A N 1
ATOM 2284 C CA . ALA A 1 285 ? 15.516 12.641 3.797 1 88.75 285 ALA A CA 1
ATOM 2285 C C . ALA A 1 285 ? 14.945 14.023 4.102 1 88.75 285 ALA A C 1
ATOM 2287 O O . ALA A 1 285 ? 15.586 15.039 3.826 1 88.75 285 ALA A O 1
ATOM 2288 N N . CYS A 1 286 ? 13.789 14.086 4.688 1 90.56 286 CYS A N 1
ATOM 2289 C CA . CYS A 1 286 ? 13.164 15.352 5.055 1 90.56 286 CYS A CA 1
ATOM 2290 C C . CYS A 1 286 ? 14.008 16.109 6.07 1 90.56 286 CYS A C 1
ATOM 2292 O O . CYS A 1 286 ? 13.93 17.328 6.156 1 90.56 286 CYS A O 1
ATOM 2294 N N . GLU A 1 287 ? 14.781 15.383 6.777 1 90.88 287 GLU A N 1
ATOM 2295 C CA . GLU A 1 287 ? 15.648 16.031 7.758 1 90.88 287 GLU A CA 1
ATOM 2296 C C . GLU A 1 287 ? 16.719 16.875 7.074 1 90.88 287 GLU A C 1
ATOM 2298 O O . GLU A 1 287 ? 17.188 17.875 7.629 1 90.88 287 GLU A O 1
ATOM 2303 N N . TYR A 1 288 ? 17.078 16.5 5.852 1 92.38 288 TYR A N 1
ATOM 2304 C CA . TYR A 1 288 ? 18 17.312 5.078 1 92.38 288 TYR A CA 1
ATOM 2305 C C . TYR A 1 288 ? 17.344 18.609 4.625 1 92.38 288 TYR A C 1
ATOM 2307 O O . TYR A 1 288 ? 17.984 19.656 4.598 1 92.38 288 TYR A O 1
ATOM 2315 N N . CYS A 1 289 ? 16.109 18.484 4.312 1 92.06 289 CYS A N 1
ATOM 2316 C CA . CYS A 1 289 ? 15.375 19.688 3.975 1 92.06 289 CYS A CA 1
ATOM 2317 C C . CYS A 1 289 ? 15.414 20.688 5.125 1 92.06 289 CYS A C 1
ATOM 2319 O O . CYS A 1 289 ? 15.68 21.875 4.918 1 92.06 289 CYS A O 1
ATOM 2321 N N . GLN A 1 290 ? 15.156 20.172 6.227 1 91.25 290 GLN A N 1
ATOM 2322 C CA . GLN A 1 290 ? 15.211 21.016 7.406 1 91.25 290 GLN A CA 1
ATOM 2323 C C . GLN A 1 290 ? 16.609 21.578 7.625 1 91.25 290 GLN A C 1
ATOM 2325 O O . GLN A 1 290 ? 16.781 22.75 7.941 1 91.25 290 GLN A O 1
ATOM 2330 N N . LEU A 1 291 ? 17.578 20.734 7.465 1 92.5 291 LEU A N 1
ATOM 2331 C CA . LEU A 1 291 ? 18.969 21.156 7.621 1 92.5 291 LEU A CA 1
ATOM 2332 C C . LEU A 1 291 ? 19.281 22.328 6.699 1 92.5 291 LEU A C 1
ATOM 2334 O O . LEU A 1 291 ? 19.844 23.344 7.137 1 92.5 291 LEU A O 1
ATOM 2338 N N . PHE A 1 292 ? 18.875 22.234 5.523 1 93.69 292 PHE A N 1
ATOM 2339 C CA . PHE A 1 292 ? 19.266 23.219 4.508 1 93.69 292 PHE A CA 1
ATOM 2340 C C . PHE A 1 292 ? 18.438 24.5 4.648 1 93.69 292 PHE A C 1
ATOM 2342 O O . PHE A 1 292 ? 18.922 25.594 4.344 1 93.69 292 PHE A O 1
ATOM 2349 N N . PHE A 1 293 ? 17.219 24.375 5.223 1 93.31 293 PHE A N 1
ATOM 2350 C CA . PHE A 1 293 ? 16.312 25.5 5.055 1 93.31 293 PHE A CA 1
ATOM 2351 C C . PHE A 1 293 ? 15.703 25.906 6.391 1 93.31 293 PHE A C 1
ATOM 2353 O O . PHE A 1 293 ? 14.656 26.562 6.426 1 93.31 293 PHE A O 1
ATOM 2360 N N . HIS A 1 294 ? 16.266 25.453 7.48 1 91.44 294 HIS A N 1
ATOM 2361 C CA . HIS A 1 294 ? 15.766 25.906 8.773 1 91.44 294 HIS A CA 1
ATOM 2362 C C . HIS A 1 294 ? 16.047 27.391 8.969 1 91.44 294 HIS A C 1
ATOM 2364 O O . HIS A 1 294 ? 15.414 28.047 9.812 1 91.44 294 HIS A O 1
ATOM 2370 N N . ASN A 1 295 ? 16.984 27.922 8.281 1 91 295 ASN A N 1
ATOM 2371 C CA . ASN A 1 295 ? 17.281 29.328 8.133 1 91 295 ASN A CA 1
ATOM 2372 C C . ASN A 1 295 ? 17.938 29.625 6.789 1 91 295 ASN A C 1
ATOM 2374 O O . ASN A 1 295 ? 17.906 28.797 5.879 1 91 295 ASN A O 1
ATOM 2378 N N . ASP A 1 296 ? 18.547 30.766 6.617 1 90.44 296 ASP A N 1
ATOM 2379 C CA . ASP A 1 296 ? 18.953 31.172 5.273 1 90.44 296 ASP A CA 1
ATOM 2380 C C . ASP A 1 296 ? 20.422 30.875 5.023 1 90.44 296 ASP A C 1
ATOM 2382 O O . ASP A 1 296 ? 21 31.312 4.02 1 90.44 296 ASP A O 1
ATOM 2386 N N . TRP A 1 297 ? 21.078 30.109 5.883 1 91.94 297 TRP A N 1
ATOM 2387 C CA . TRP A 1 297 ? 22.516 29.875 5.758 1 91.94 297 TRP A CA 1
ATOM 2388 C C . TRP A 1 297 ? 22.844 29.234 4.418 1 91.94 297 TRP A C 1
ATOM 2390 O O . TRP A 1 297 ? 23.812 29.625 3.762 1 91.94 297 TRP A O 1
ATOM 2400 N N . PHE A 1 298 ? 22.047 28.312 4.086 1 93 298 PHE A N 1
ATOM 2401 C CA . PHE A 1 298 ? 22.344 27.562 2.867 1 93 298 PHE A CA 1
ATOM 2402 C C . PHE A 1 298 ? 22.047 28.406 1.632 1 93 298 PHE A C 1
ATOM 2404 O O . PHE A 1 298 ? 22.734 28.297 0.618 1 93 298 PHE A O 1
ATOM 2411 N N . LEU A 1 299 ? 21.016 29.203 1.69 1 89 299 LEU A N 1
ATOM 2412 C CA . LEU A 1 299 ? 20.703 30.094 0.579 1 89 299 LEU A CA 1
ATOM 2413 C C . LEU A 1 299 ? 21.859 31.078 0.326 1 89 299 LEU A C 1
ATOM 2415 O O . LEU A 1 299 ? 22.156 31.391 -0.824 1 89 299 LEU A O 1
ATOM 2419 N N . HIS A 1 300 ? 22.422 31.5 1.36 1 90.5 300 HIS A N 1
ATOM 2420 C CA . HIS A 1 300 ? 23.594 32.344 1.223 1 90.5 300 HIS A CA 1
ATOM 2421 C C . HIS A 1 300 ? 24.734 31.625 0.529 1 90.5 300 HIS A C 1
ATOM 2423 O O . HIS A 1 300 ? 25.422 32.188 -0.314 1 90.5 300 HIS A O 1
ATOM 2429 N N . MET A 1 301 ? 24.844 30.422 0.888 1 91.12 301 MET A N 1
ATOM 2430 C CA . MET A 1 301 ? 25.875 29.609 0.266 1 91.12 301 MET A CA 1
ATOM 2431 C C . MET A 1 301 ? 25.594 29.391 -1.216 1 91.12 301 MET A C 1
ATOM 2433 O O . MET A 1 301 ? 26.5 29.453 -2.045 1 91.12 301 MET A O 1
ATOM 2437 N N . LEU A 1 302 ? 24.344 29.156 -1.517 1 90.31 302 LEU A N 1
ATOM 2438 C CA . LEU A 1 302 ? 23.953 28.906 -2.896 1 90.31 302 LEU A CA 1
ATOM 2439 C C . LEU A 1 302 ? 24.156 30.156 -3.758 1 90.31 302 LEU A C 1
ATOM 2441 O O . LEU A 1 302 ? 24.438 30.047 -4.953 1 90.31 302 LEU A O 1
ATOM 2445 N N . LYS A 1 303 ? 23.984 31.281 -3.121 1 86.75 303 LYS A N 1
ATOM 2446 C CA . LYS A 1 303 ? 24.219 32.531 -3.844 1 86.75 303 LYS A CA 1
ATOM 2447 C C . LYS A 1 303 ? 25.656 32.625 -4.348 1 86.75 303 LYS A C 1
ATOM 2449 O O . LYS A 1 303 ? 25.906 33.094 -5.453 1 86.75 303 LYS A O 1
ATOM 2454 N N . GLU A 1 304 ? 26.453 32.125 -3.607 1 84.31 304 GLU A N 1
ATOM 2455 C CA . GLU A 1 304 ? 27.859 32.125 -4.008 1 84.31 304 GLU A CA 1
ATOM 2456 C C . GLU A 1 304 ? 28.078 31.172 -5.195 1 84.31 304 GLU A C 1
ATOM 2458 O O . GLU A 1 304 ? 29.047 31.328 -5.941 1 84.31 304 GLU A O 1
ATOM 2463 N N . GLU A 1 305 ? 27.188 30.203 -5.371 1 82 305 GLU A N 1
ATOM 2464 C CA . GLU A 1 305 ? 27.266 29.234 -6.461 1 82 305 GLU A CA 1
ATOM 2465 C C . GLU A 1 305 ? 26.359 29.641 -7.621 1 82 305 GLU A C 1
ATOM 2467 O O . GLU A 1 305 ? 26.016 28.812 -8.461 1 82 305 GLU A O 1
ATOM 2472 N N . LYS A 1 306 ? 25.828 30.938 -7.59 1 78.69 306 LYS A N 1
ATOM 2473 C CA . LYS A 1 306 ? 25.062 31.578 -8.664 1 78.69 306 LYS A CA 1
ATOM 2474 C C . LYS A 1 306 ? 23.625 31.078 -8.68 1 78.69 306 LYS A C 1
ATOM 2476 O O . LYS A 1 306 ? 23 30.953 -9.742 1 78.69 306 LYS A O 1
ATOM 2481 N N . TYR A 1 307 ? 23.234 30.5 -7.52 1 72.69 307 TYR A N 1
ATOM 2482 C CA . TYR A 1 307 ? 21.797 30.328 -7.301 1 72.69 307 TYR A CA 1
ATOM 2483 C C . TYR A 1 307 ? 21.172 31.625 -6.809 1 72.69 307 TYR A C 1
ATOM 2485 O O . TYR A 1 307 ? 21.266 31.969 -5.625 1 72.69 307 TYR A O 1
ATOM 2493 N N . PHE A 1 308 ? 20.562 32.438 -7.637 1 64.56 308 PHE A N 1
ATOM 2494 C CA . PHE A 1 308 ? 20.094 33.75 -7.238 1 64.56 308 PHE A CA 1
ATOM 2495 C C . PHE A 1 308 ? 18.609 33.719 -6.922 1 64.56 308 PHE A C 1
ATOM 2497 O O . PHE A 1 308 ? 17.984 34.781 -6.734 1 64.56 308 PHE A O 1
ATOM 2504 N N . GLU A 1 309 ? 18.203 32.562 -6.645 1 67.19 309 GLU A N 1
ATOM 2505 C CA . GLU A 1 309 ? 16.766 32.438 -6.422 1 67.19 309 GLU A CA 1
ATOM 2506 C C . GLU A 1 309 ? 16.406 32.75 -4.973 1 67.19 309 GL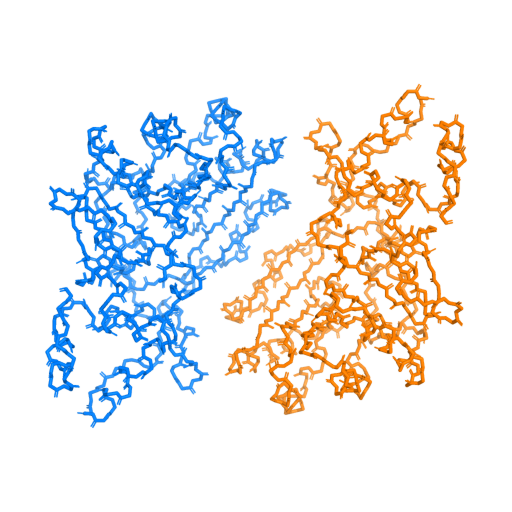U A C 1
ATOM 2508 O O . GLU A 1 309 ? 17.203 32.469 -4.062 1 67.19 309 GLU A O 1
ATOM 2513 N N . THR A 1 310 ? 15.391 33.594 -4.816 1 67.62 310 THR A N 1
ATOM 2514 C CA . THR A 1 310 ? 14.828 33.844 -3.496 1 67.62 310 THR A CA 1
ATOM 2515 C C . THR A 1 310 ? 13.695 32.844 -3.195 1 67.62 310 THR A C 1
ATOM 2517 O O . THR A 1 310 ? 12.969 32.438 -4.102 1 67.62 310 THR A O 1
ATOM 2520 N N . ILE A 1 311 ? 13.883 32.312 -1.991 1 68.56 311 ILE A N 1
ATOM 2521 C CA . ILE A 1 311 ? 12.758 31.531 -1.498 1 68.56 311 ILE A CA 1
ATOM 2522 C C . ILE A 1 311 ? 11.945 32.375 -0.509 1 68.56 311 ILE A C 1
ATOM 2524 O O . ILE A 1 311 ? 12.516 33.062 0.34 1 68.56 311 ILE A O 1
ATOM 2528 N N . MET B 1 1 ? -10.461 -4.473 -23.375 1 63.75 1 MET B N 1
ATOM 2529 C CA . MET B 1 1 ? -9.711 -4.383 -22.125 1 63.75 1 MET B CA 1
ATOM 2530 C C . MET B 1 1 ? -8.289 -4.906 -22.297 1 63.75 1 MET B C 1
ATOM 2532 O O . MET B 1 1 ? -8.078 -5.93 -22.953 1 63.75 1 MET B O 1
ATOM 2536 N N . GLU B 1 2 ? -7.348 -4.102 -21.953 1 82.44 2 GLU B N 1
ATOM 2537 C CA . GLU B 1 2 ? -5.961 -4.457 -22.219 1 82.44 2 GLU B CA 1
ATOM 2538 C C . GLU B 1 2 ? -5.262 -4.961 -20.953 1 82.44 2 GLU B C 1
ATOM 2540 O O . GLU B 1 2 ? -5.527 -4.477 -19.859 1 82.44 2 GLU B O 1
ATOM 2545 N N . TYR B 1 3 ? -4.637 -6.156 -21.062 1 90.69 3 TYR B N 1
ATOM 2546 C CA . TYR B 1 3 ? -3.787 -6.664 -20 1 90.69 3 TYR B CA 1
ATOM 2547 C C . TYR B 1 3 ? -2.43 -5.969 -20 1 90.69 3 TYR B C 1
ATOM 2549 O O . TYR B 1 3 ? -1.767 -5.895 -21.031 1 90.69 3 TYR B O 1
ATOM 2557 N N . LYS B 1 4 ? -2.096 -5.492 -18.828 1 93.69 4 LYS B N 1
ATOM 2558 C CA . LYS B 1 4 ? -0.811 -4.809 -18.719 1 93.69 4 LYS B CA 1
ATOM 2559 C C . LYS B 1 4 ? 0.257 -5.734 -18.141 1 93.69 4 LYS B C 1
ATOM 2561 O O . LYS B 1 4 ? 1.451 -5.441 -18.219 1 93.69 4 LYS B O 1
ATOM 2566 N N . SER B 1 5 ? -0.201 -6.84 -17.578 1 95.81 5 SER B N 1
ATOM 2567 C CA . SER B 1 5 ? 0.734 -7.754 -16.922 1 95.81 5 SER B CA 1
ATOM 2568 C C . SER B 1 5 ? 0.364 -9.211 -17.203 1 95.81 5 SER B C 1
ATOM 2570 O O . SER B 1 5 ? -0.777 -9.508 -17.562 1 95.81 5 SER B O 1
ATOM 2572 N N . CYS B 1 6 ? 1.336 -10.062 -17.047 1 96.94 6 CYS B N 1
ATOM 2573 C CA . CYS B 1 6 ? 1.182 -11.508 -17.219 1 96.94 6 CYS B CA 1
ATOM 2574 C C . CYS B 1 6 ? 2.045 -12.258 -16.203 1 96.94 6 CYS B C 1
ATOM 2576 O O . CYS B 1 6 ? 3.232 -11.969 -16.062 1 96.94 6 CYS B O 1
ATOM 2578 N N . GLY B 1 7 ? 1.38 -13.133 -15.508 1 97.31 7 GLY B N 1
ATOM 2579 C CA . GLY B 1 7 ? 2.123 -13.992 -14.609 1 97.31 7 GLY B CA 1
ATOM 2580 C C . GLY B 1 7 ? 2.586 -15.281 -15.266 1 97.31 7 GLY B C 1
ATOM 2581 O O . GLY B 1 7 ? 1.859 -15.875 -16.062 1 97.31 7 GLY B O 1
ATOM 2582 N N . ILE B 1 8 ? 3.781 -15.664 -14.938 1 98.25 8 ILE B N 1
ATOM 2583 C CA . ILE B 1 8 ? 4.32 -16.953 -15.375 1 98.25 8 ILE B CA 1
ATOM 2584 C C . ILE B 1 8 ? 4.598 -17.828 -14.156 1 98.25 8 ILE B C 1
ATOM 2586 O O . ILE B 1 8 ? 5.426 -17.484 -13.312 1 98.25 8 ILE B O 1
ATOM 2590 N N . LEU B 1 9 ? 3.836 -18.875 -14.047 1 96.38 9 LEU B N 1
ATOM 2591 C CA . LEU B 1 9 ? 4.176 -19.906 -13.078 1 96.38 9 LEU B CA 1
ATOM 2592 C C . LEU B 1 9 ? 5.309 -20.781 -13.609 1 96.38 9 LEU B C 1
ATOM 2594 O O . LEU B 1 9 ? 5.062 -21.781 -14.297 1 96.38 9 LEU B O 1
ATOM 2598 N N . LEU B 1 10 ? 6.445 -20.547 -13.18 1 97.44 10 LEU B N 1
ATOM 2599 C CA . LEU B 1 10 ? 7.66 -21.078 -13.773 1 97.44 10 LEU B CA 1
ATOM 2600 C C . LEU B 1 10 ? 7.793 -22.578 -13.484 1 97.44 10 LEU B C 1
ATOM 2602 O O . LEU B 1 10 ? 8.258 -23.344 -14.328 1 97.44 10 LEU B O 1
ATOM 2606 N N . THR B 1 11 ? 7.406 -22.906 -12.289 1 95.69 11 THR B N 1
ATOM 2607 C CA . THR B 1 11 ? 7.613 -24.281 -11.82 1 95.69 11 THR B CA 1
ATOM 2608 C C . THR B 1 11 ? 6.594 -24.641 -10.742 1 95.69 11 THR B C 1
ATOM 2610 O O . THR B 1 11 ? 6.113 -23.781 -10.016 1 95.69 11 THR B O 1
ATOM 2613 N N . GLU B 1 12 ? 6.336 -25.875 -10.688 1 92 12 GLU B N 1
ATOM 2614 C CA . GLU B 1 12 ? 5.5 -26.406 -9.617 1 92 12 GLU B CA 1
ATOM 2615 C C . GLU B 1 12 ? 6.348 -26.938 -8.461 1 92 12 GLU B C 1
ATOM 2617 O O . GLU B 1 12 ? 5.824 -27.234 -7.387 1 92 12 GLU B O 1
ATOM 2622 N N . ASN B 1 13 ? 7.633 -26.922 -8.672 1 93.06 13 ASN B N 1
ATOM 2623 C CA . ASN B 1 13 ? 8.547 -27.406 -7.633 1 93.06 13 ASN B CA 1
ATOM 2624 C C . ASN B 1 13 ? 8.797 -26.328 -6.578 1 93.06 13 ASN B C 1
ATOM 2626 O O . ASN B 1 13 ? 8.922 -25.141 -6.906 1 93.06 13 ASN B O 1
ATOM 2630 N N . CYS B 1 14 ? 8.852 -26.766 -5.352 1 93.25 14 CYS B N 1
ATOM 2631 C CA . CYS B 1 14 ? 9.133 -25.859 -4.246 1 93.25 14 CYS B CA 1
ATOM 2632 C C . CYS B 1 14 ? 9.969 -26.547 -3.174 1 93.25 14 CYS B C 1
ATOM 2634 O O . CYS B 1 14 ? 9.852 -27.75 -2.967 1 93.25 14 CYS B O 1
ATOM 2636 N N . ASN B 1 15 ? 10.812 -25.812 -2.529 1 93.19 15 ASN B N 1
ATOM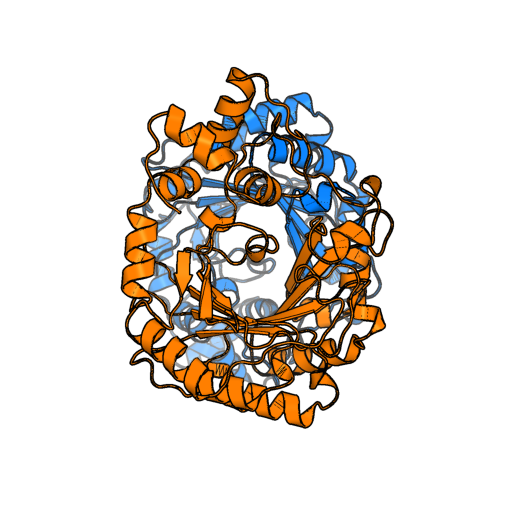 2637 C CA . ASN B 1 15 ? 11.633 -26.359 -1.456 1 93.19 15 ASN B CA 1
ATOM 2638 C C . ASN B 1 15 ? 10.953 -26.234 -0.1 1 93.19 15 ASN B C 1
ATOM 2640 O O . ASN B 1 15 ? 11.555 -26.516 0.937 1 93.19 15 ASN B O 1
ATOM 2644 N N . ALA B 1 16 ? 9.688 -25.703 -0.037 1 91.31 16 ALA B N 1
ATOM 2645 C CA . ALA B 1 16 ? 8.852 -25.625 1.158 1 91.31 16 ALA B CA 1
ATOM 2646 C C . ALA B 1 16 ? 7.586 -26.453 0.997 1 91.31 16 ALA B C 1
ATOM 2648 O O . ALA B 1 16 ? 7.156 -26.734 -0.125 1 91.31 16 ALA B O 1
ATOM 2649 N N . ARG B 1 17 ? 7.039 -26.891 2.039 1 87.75 17 ARG B N 1
ATOM 2650 C CA . ARG B 1 17 ? 5.816 -27.688 2.043 1 87.75 17 ARG B CA 1
ATOM 2651 C C . ARG B 1 17 ? 4.766 -27.078 2.961 1 87.75 17 ARG B C 1
ATOM 2653 O O . ARG B 1 17 ? 4.266 -27.75 3.871 1 87.75 17 ARG B O 1
ATOM 2660 N N . CYS B 1 18 ? 4.348 -25.938 2.637 1 88.5 18 CYS B N 1
ATOM 2661 C CA . CYS B 1 18 ? 3.469 -25.172 3.51 1 88.5 18 CYS B CA 1
ATOM 2662 C C . CYS B 1 18 ? 2.055 -25.734 3.496 1 88.5 18 CYS B C 1
ATOM 2664 O O . CYS B 1 18 ? 1.504 -26.016 2.432 1 88.5 18 CYS B O 1
ATOM 2666 N N . LYS B 1 19 ? 1.394 -25.781 4.531 1 84.69 19 LYS B N 1
ATOM 2667 C CA . LYS B 1 19 ? 0.096 -26.438 4.703 1 84.69 19 LYS B CA 1
ATOM 2668 C C . LYS B 1 19 ? -1.019 -25.609 4.062 1 84.69 19 LYS B C 1
ATOM 2670 O O . LYS B 1 19 ? -2.109 -26.125 3.812 1 84.69 19 LYS B O 1
ATOM 2675 N N . MET B 1 20 ? -0.799 -24.391 3.834 1 83.19 20 MET B N 1
ATOM 2676 C CA . MET B 1 20 ? -1.851 -23.531 3.307 1 83.19 20 MET B CA 1
ATOM 2677 C C . MET B 1 20 ? -1.692 -23.344 1.802 1 83.19 20 MET B C 1
ATOM 2679 O O . MET B 1 20 ? -2.4 -22.531 1.198 1 83.19 20 MET B O 1
ATOM 2683 N N . CYS B 1 21 ? -0.832 -23.953 1.208 1 83.56 21 CYS B N 1
ATOM 2684 C CA . CYS B 1 21 ? -0.472 -23.688 -0.18 1 83.56 21 CYS B CA 1
ATOM 2685 C C . CYS B 1 21 ? -1.677 -23.859 -1.098 1 83.56 21 CYS B C 1
ATOM 2687 O O . CYS B 1 21 ? -2.398 -24.844 -1.007 1 83.56 21 CYS B O 1
ATOM 2689 N N . CYS B 1 22 ? -1.933 -22.875 -1.96 1 76.31 22 CYS B N 1
ATOM 2690 C CA . CYS B 1 22 ? -3.102 -22.859 -2.832 1 76.31 22 CYS B CA 1
ATOM 2691 C C . CYS B 1 22 ? -2.979 -23.891 -3.938 1 76.31 22 CYS B C 1
ATOM 2693 O O . CYS B 1 22 ? -3.975 -24.266 -4.559 1 76.31 22 CYS B O 1
ATOM 2695 N N . ASP B 1 23 ? -1.825 -24.281 -4.328 1 66.19 23 ASP B N 1
ATOM 2696 C CA . ASP B 1 23 ? -1.617 -25.188 -5.453 1 66.19 23 ASP B CA 1
ATOM 2697 C C . ASP B 1 23 ? -1.511 -26.641 -4.973 1 66.19 23 ASP B C 1
ATOM 2699 O O . ASP B 1 23 ? -1.162 -27.531 -5.75 1 66.19 23 ASP B O 1
ATOM 2703 N N . SER B 1 24 ? -2.133 -26.984 -3.844 1 58.97 24 SER B N 1
ATOM 2704 C CA . SER B 1 24 ? -2.273 -28.312 -3.266 1 58.97 24 SER B CA 1
ATOM 2705 C C . SER B 1 24 ? -0.937 -29.047 -3.24 1 58.97 24 SER B C 1
ATOM 2707 O O . SER B 1 24 ? -0.9 -30.281 -3.248 1 58.97 24 SER B O 1
ATOM 2709 N N . ARG B 1 25 ? 0.185 -28.312 -3.637 1 50.28 25 ARG B N 1
ATOM 2710 C CA . ARG B 1 25 ? 1.271 -29.25 -3.912 1 50.28 25 ARG B CA 1
ATOM 2711 C C . ARG B 1 25 ? 1.792 -29.875 -2.623 1 50.28 25 ARG B C 1
ATOM 2713 O O . ARG B 1 25 ? 2.898 -30.422 -2.594 1 50.28 25 ARG B O 1
ATOM 2720 N N . GLY B 1 26 ? 1.005 -29.891 -1.739 1 49.59 26 GLY B N 1
ATOM 2721 C CA . GLY B 1 26 ? 1.573 -30.828 -0.775 1 49.59 26 GLY B CA 1
ATOM 2722 C C . GLY B 1 26 ? 2.682 -31.688 -1.354 1 49.59 26 GLY B C 1
ATOM 2723 O O . GLY B 1 26 ? 3.469 -32.281 -0.612 1 49.59 26 GLY B O 1
ATOM 2724 N N . HIS B 1 27 ? 2.469 -32 -2.592 1 55.97 27 HIS B N 1
ATOM 2725 C CA . HIS B 1 27 ? 3.598 -32.656 -3.246 1 55.97 27 HIS B CA 1
ATOM 2726 C C . HIS B 1 27 ? 4.395 -31.672 -4.086 1 55.97 27 HIS B C 1
ATOM 2728 O O . HIS B 1 27 ? 3.881 -31.125 -5.059 1 55.97 27 HIS B O 1
ATOM 2734 N N . VAL B 1 28 ? 5.422 -31.031 -3.504 1 61.31 28 VAL B N 1
ATOM 2735 C CA . VAL B 1 28 ? 6.316 -29.969 -3.951 1 61.31 28 VAL B CA 1
ATOM 2736 C C . VAL B 1 28 ? 7.027 -30.391 -5.234 1 61.31 28 VAL B C 1
ATOM 2738 O O . VAL B 1 28 ? 7.973 -29.734 -5.676 1 61.31 28 VAL B O 1
ATOM 2741 N N . ARG B 1 29 ? 6.539 -31.453 -5.867 1 67.69 29 ARG B N 1
ATOM 2742 C CA . ARG B 1 29 ? 7.23 -31.875 -7.082 1 67.69 29 ARG B CA 1
ATOM 2743 C C . ARG B 1 29 ? 6.277 -31.906 -8.273 1 67.69 29 ARG B C 1
ATOM 2745 O O . ARG B 1 29 ? 5.184 -32.469 -8.188 1 67.69 29 ARG B O 1
ATOM 2752 N N . GLY B 1 30 ? 6.605 -31.078 -9.195 1 85.75 30 GLY B N 1
ATOM 2753 C CA . GLY B 1 30 ? 5.809 -31.062 -10.414 1 85.75 30 GLY B CA 1
ATOM 2754 C C . GLY B 1 30 ? 6.582 -30.594 -11.625 1 85.75 30 GLY B C 1
ATOM 2755 O O . GLY B 1 30 ? 7.793 -30.812 -11.727 1 85.75 30 GLY B O 1
ATOM 2756 N N . LYS B 1 31 ? 5.867 -30.047 -12.578 1 93 31 LYS B N 1
ATOM 2757 C CA . LYS B 1 31 ? 6.438 -29.672 -13.867 1 93 31 LYS B CA 1
ATOM 2758 C C . LYS B 1 31 ? 7.129 -28.312 -13.789 1 93 31 LYS B C 1
ATOM 2760 O O . LYS B 1 31 ? 6.637 -27.406 -13.125 1 93 31 LYS B O 1
ATOM 2765 N N . THR B 1 32 ? 8.289 -28.203 -14.398 1 96.31 32 THR B N 1
ATOM 2766 C CA . THR B 1 32 ? 8.992 -26.953 -14.648 1 96.31 32 THR B CA 1
ATOM 2767 C C . THR B 1 32 ? 9.031 -26.656 -16.141 1 96.31 32 THR B C 1
ATOM 2769 O O . THR B 1 32 ? 9.242 -27.547 -16.969 1 96.31 32 THR B O 1
ATOM 2772 N N . LEU B 1 33 ? 8.828 -25.438 -16.484 1 97.94 33 LEU B N 1
ATOM 2773 C CA . LEU B 1 33 ? 8.891 -25.031 -17.875 1 97.94 33 LEU B CA 1
ATOM 2774 C C . LEU B 1 33 ? 10.273 -25.297 -18.469 1 97.94 33 LEU B C 1
ATOM 2776 O O . LEU B 1 33 ? 11.289 -25.016 -17.812 1 97.94 33 LEU B O 1
ATOM 2780 N N . SER B 1 34 ? 10.273 -25.859 -19.672 1 97.44 34 SER B N 1
ATOM 2781 C CA . SER B 1 34 ? 11.523 -25.938 -20.422 1 97.44 34 SER B CA 1
ATOM 2782 C C . SER B 1 34 ? 11.852 -24.594 -21.078 1 97.44 34 SER B C 1
ATOM 2784 O O . SER B 1 34 ? 11.008 -23.703 -21.141 1 97.44 34 SER B O 1
ATOM 2786 N N . LYS B 1 35 ? 13.086 -24.484 -21.484 1 97.75 35 LYS B N 1
ATOM 2787 C CA . LYS B 1 35 ? 13.477 -23.266 -22.203 1 97.75 35 LYS B CA 1
ATOM 2788 C C . LYS B 1 35 ? 12.641 -23.062 -23.453 1 97.75 35 LYS B C 1
ATOM 2790 O O . LYS B 1 35 ? 12.281 -21.938 -23.797 1 97.75 35 LYS B O 1
ATOM 2795 N N . GLU B 1 36 ? 12.336 -24.156 -24.109 1 97.88 36 GLU B N 1
ATOM 2796 C CA . GLU B 1 36 ? 11.523 -24.094 -25.328 1 97.88 36 GLU B CA 1
ATOM 2797 C C . GLU B 1 36 ? 10.109 -23.609 -25.016 1 97.88 36 GLU B C 1
ATOM 2799 O O . GLU B 1 36 ? 9.57 -22.766 -25.719 1 97.88 36 GLU B O 1
ATOM 2804 N N . GLU B 1 37 ? 9.547 -24.172 -24.031 1 98.31 37 GLU B N 1
ATOM 2805 C CA . GLU B 1 37 ? 8.211 -23.75 -23.609 1 98.31 37 GLU B CA 1
ATOM 2806 C C . GLU B 1 37 ? 8.203 -22.297 -23.156 1 98.31 37 GLU B C 1
ATOM 2808 O O . GLU B 1 37 ? 7.266 -21.562 -23.469 1 98.31 37 GLU B O 1
ATOM 2813 N N . LEU B 1 38 ? 9.258 -21.938 -22.469 1 98.5 38 LEU B N 1
ATOM 2814 C CA . LEU B 1 38 ? 9.383 -20.562 -22.016 1 98.5 38 LEU B CA 1
ATOM 2815 C C . LEU B 1 38 ? 9.492 -19.609 -23.219 1 98.5 38 LEU B C 1
ATOM 2817 O O . LEU B 1 38 ? 8.867 -18.547 -23.234 1 98.5 38 LEU B O 1
ATOM 2821 N N . THR B 1 39 ? 10.234 -19.984 -24.188 1 98.5 39 THR B N 1
ATOM 2822 C CA . THR B 1 39 ? 10.367 -19.172 -25.391 1 98.5 39 THR B CA 1
ATOM 2823 C C . THR B 1 39 ? 9 -18.969 -26.047 1 98.5 39 THR B C 1
ATOM 2825 O O . THR B 1 39 ? 8.68 -17.859 -26.484 1 98.5 39 THR B O 1
ATOM 2828 N N . LEU B 1 40 ? 8.281 -20.047 -26.094 1 98.56 40 LEU B N 1
ATOM 2829 C CA . LEU B 1 40 ? 6.938 -19.953 -26.656 1 98.56 40 LEU B CA 1
ATOM 2830 C C . LEU B 1 40 ? 6.102 -18.938 -25.891 1 98.56 40 LEU B C 1
ATOM 2832 O O . LEU B 1 40 ? 5.426 -18.109 -26.5 1 98.56 40 LEU B O 1
ATOM 2836 N N . ILE B 1 41 ? 6.121 -18.984 -24.562 1 98.81 41 ILE B N 1
ATOM 2837 C CA . ILE B 1 41 ? 5.391 -18.047 -23.719 1 98.81 41 ILE B CA 1
ATOM 2838 C C . ILE B 1 41 ? 5.855 -16.625 -24.016 1 98.81 41 ILE B C 1
ATOM 2840 O O . ILE B 1 41 ? 5.035 -15.727 -24.25 1 98.81 41 ILE B O 1
ATOM 2844 N N . LEU B 1 42 ? 7.164 -16.391 -24.062 1 98.81 42 LEU B N 1
ATOM 2845 C CA . LEU B 1 42 ? 7.734 -15.062 -24.188 1 98.81 42 LEU B CA 1
ATOM 2846 C C . LEU B 1 42 ? 7.449 -14.477 -25.562 1 98.81 42 LEU B C 1
ATOM 2848 O O . LEU B 1 42 ? 7.23 -13.273 -25.703 1 98.81 42 LEU B O 1
ATOM 2852 N N . GLU B 1 43 ? 7.422 -15.352 -26.594 1 98.5 43 GLU B N 1
ATOM 2853 C CA . GLU B 1 43 ? 7.043 -14.914 -27.938 1 98.5 43 GLU B CA 1
ATOM 2854 C C . GLU B 1 43 ? 5.605 -14.406 -27.969 1 98.5 43 GLU B C 1
ATOM 2856 O O . GLU B 1 43 ? 5.312 -13.391 -28.594 1 98.5 43 GLU B O 1
ATOM 2861 N N . ASN B 1 44 ? 4.797 -15.156 -27.328 1 98.44 44 ASN B N 1
ATOM 2862 C CA . ASN B 1 44 ? 3.395 -14.766 -27.266 1 98.44 44 ASN B CA 1
ATOM 2863 C C . ASN B 1 44 ? 3.213 -13.453 -26.516 1 98.44 44 ASN B C 1
ATOM 2865 O O . ASN B 1 44 ? 2.43 -12.594 -26.922 1 98.44 44 ASN B O 1
ATOM 2869 N N . ILE B 1 45 ? 3.963 -13.25 -25.422 1 98.25 45 ILE B N 1
ATOM 2870 C CA . ILE B 1 45 ? 3.898 -12.016 -24.641 1 98.25 45 ILE B CA 1
ATOM 2871 C C . ILE B 1 45 ? 4.422 -10.852 -25.484 1 98.25 45 ILE B C 1
ATOM 2873 O O . ILE B 1 45 ? 3.84 -9.766 -25.484 1 98.25 45 ILE B O 1
ATOM 2877 N N . LYS B 1 46 ? 5.488 -11.094 -26.234 1 98.12 46 LYS B N 1
ATOM 2878 C CA . LYS B 1 46 ? 6.078 -10.086 -27.109 1 98.12 46 LYS B CA 1
ATOM 2879 C C . LYS B 1 46 ? 5.047 -9.547 -28.094 1 98.12 46 LYS B C 1
ATOM 2881 O O . LYS B 1 46 ? 5.039 -8.359 -28.406 1 98.12 46 LYS B O 1
ATOM 2886 N N . GLU B 1 47 ? 4.203 -10.398 -28.531 1 97.19 47 GLU B N 1
ATOM 2887 C CA . GLU B 1 47 ? 3.189 -10.023 -29.516 1 97.19 47 GLU B CA 1
ATOM 2888 C C . GLU B 1 47 ? 2.105 -9.156 -28.891 1 97.19 47 GLU B C 1
ATOM 2890 O O . GLU B 1 47 ? 1.416 -8.406 -29.578 1 97.19 47 GLU B O 1
ATOM 2895 N N . CYS B 1 48 ? 1.899 -9.336 -27.625 1 96.75 48 CYS B N 1
ATOM 2896 C CA . CYS B 1 48 ? 0.901 -8.555 -26.906 1 96.75 48 CYS B CA 1
ATOM 2897 C C . CYS B 1 48 ? 1.504 -7.266 -26.359 1 96.75 48 CYS B C 1
ATOM 2899 O O . CYS B 1 48 ? 1.905 -7.207 -25.203 1 96.75 48 CYS B O 1
ATOM 2901 N N . LYS B 1 49 ? 1.403 -6.199 -27.016 1 94.88 49 LYS B N 1
ATOM 2902 C CA . LYS B 1 49 ? 2.191 -4.992 -26.797 1 94.88 49 LYS B CA 1
ATOM 2903 C C . LYS B 1 49 ? 1.747 -4.266 -25.531 1 94.88 49 LYS B C 1
ATOM 2905 O O . LYS B 1 49 ? 2.506 -3.48 -24.953 1 94.88 49 LYS B O 1
ATOM 2910 N N . SER B 1 50 ? 0.555 -4.508 -25.125 1 94.56 50 SER B N 1
ATOM 2911 C CA . SER B 1 50 ? 0.056 -3.842 -23.922 1 94.56 50 SER B CA 1
ATOM 2912 C C . SER B 1 50 ? 0.696 -4.418 -22.672 1 94.56 50 SER B C 1
ATOM 2914 O O . SER B 1 50 ? 0.687 -3.779 -21.609 1 94.56 50 SER B O 1
ATOM 2916 N N . ILE B 1 51 ? 1.256 -5.629 -22.734 1 96.31 51 ILE B N 1
ATOM 2917 C CA . ILE B 1 51 ? 1.877 -6.27 -21.578 1 96.31 51 ILE B CA 1
ATOM 2918 C C . ILE B 1 51 ? 3.293 -5.73 -21.391 1 96.31 51 ILE B C 1
ATOM 2920 O O . ILE B 1 51 ? 4.145 -5.887 -22.266 1 96.31 51 ILE B O 1
ATOM 2924 N N . ASN B 1 52 ? 3.457 -5.117 -20.234 1 97.19 52 ASN B N 1
ATOM 2925 C CA . ASN B 1 52 ? 4.781 -4.551 -19.984 1 97.19 52 ASN B CA 1
ATOM 2926 C C . ASN B 1 52 ? 5.336 -4.984 -18.641 1 97.19 52 ASN B C 1
ATOM 2928 O O . ASN B 1 52 ? 6.414 -4.547 -18.234 1 97.19 52 ASN B O 1
ATOM 2932 N N . VAL B 1 53 ? 4.676 -5.824 -17.938 1 97.69 53 VAL B N 1
ATOM 2933 C CA . VAL B 1 53 ? 5.152 -6.379 -16.672 1 97.69 53 VAL B CA 1
ATOM 2934 C C . VAL B 1 53 ? 4.957 -7.895 -16.672 1 97.69 53 VAL B C 1
ATOM 2936 O O . VAL B 1 53 ? 3.881 -8.391 -17 1 97.69 53 VAL B O 1
ATOM 2939 N N . ILE B 1 54 ? 5.934 -8.617 -16.312 1 98.5 54 ILE B N 1
ATOM 2940 C CA . ILE B 1 54 ? 5.84 -10.062 -16.109 1 98.5 54 ILE B CA 1
ATOM 2941 C C . ILE B 1 54 ? 6.086 -10.406 -14.648 1 98.5 54 ILE B C 1
ATOM 2943 O O . ILE B 1 54 ? 7.098 -10 -14.07 1 98.5 54 ILE B O 1
ATOM 2947 N N . GLY B 1 55 ? 5.145 -11.031 -14.086 1 98.19 55 GLY B N 1
ATOM 2948 C CA . GLY B 1 55 ? 5.332 -11.586 -12.75 1 98.19 55 GLY B CA 1
ATOM 2949 C C . GLY B 1 55 ? 5.762 -13.039 -12.766 1 98.19 55 GLY B C 1
ATOM 2950 O O . GLY B 1 55 ? 5.086 -13.891 -13.344 1 98.19 55 GLY B O 1
ATOM 2951 N N . ILE B 1 56 ? 6.875 -13.281 -12.156 1 98.5 56 ILE B N 1
ATOM 2952 C CA . ILE B 1 56 ? 7.395 -14.648 -12.094 1 98.5 56 ILE B CA 1
ATOM 2953 C C . ILE B 1 56 ? 7.062 -15.266 -10.742 1 98.5 56 ILE B C 1
ATOM 2955 O O . ILE B 1 56 ? 7.355 -14.68 -9.695 1 98.5 56 ILE B O 1
ATOM 2959 N N . THR B 1 57 ? 6.414 -16.328 -10.789 1 95.69 57 THR B N 1
ATOM 2960 C CA . THR B 1 57 ? 6.02 -17.031 -9.578 1 95.69 57 THR B CA 1
ATOM 2961 C C . THR B 1 57 ? 6.145 -18.547 -9.773 1 95.69 57 THR B C 1
ATOM 2963 O O . THR B 1 57 ? 6.84 -19 -10.68 1 95.69 57 THR B O 1
ATOM 2966 N N . GLY B 1 58 ? 5.531 -19.344 -8.914 1 92.25 58 GLY B N 1
ATOM 2967 C CA . GLY B 1 58 ? 5.578 -20.797 -8.914 1 92.25 58 GLY B CA 1
ATOM 2968 C C . GLY B 1 58 ? 5.598 -21.406 -7.523 1 92.25 58 GLY B C 1
ATOM 2969 O O . GLY B 1 58 ? 5.148 -20.766 -6.562 1 92.25 58 GLY B O 1
ATOM 2970 N N . GLY B 1 59 ? 5.965 -22.766 -7.645 1 92.38 59 GLY B N 1
ATOM 2971 C CA . GLY B 1 59 ? 6.395 -23.156 -6.312 1 92.38 59 GLY B CA 1
ATOM 2972 C C . GLY B 1 59 ? 7.422 -22.219 -5.715 1 92.38 59 GLY B C 1
ATOM 2973 O O . GLY B 1 59 ? 7.07 -21.172 -5.16 1 92.38 59 GLY B O 1
ATOM 2974 N N . GLU B 1 60 ? 8.633 -22.531 -6.113 1 95.62 60 GLU B N 1
ATOM 2975 C CA . GLU B 1 60 ? 9.703 -21.578 -5.84 1 95.62 60 GLU B CA 1
ATOM 2976 C C . GLU B 1 60 ? 10.539 -21.312 -7.094 1 95.62 60 GLU B C 1
ATOM 2978 O O . GLU B 1 60 ? 11.414 -22.109 -7.445 1 95.62 60 GLU B O 1
ATOM 2983 N N . PRO B 1 61 ? 10.297 -20.156 -7.699 1 97.31 61 PRO B N 1
ATOM 2984 C CA . PRO B 1 61 ? 10.945 -19.906 -8.984 1 97.31 61 PRO B CA 1
ATOM 2985 C C . PRO B 1 61 ? 12.461 -19.75 -8.867 1 97.31 61 PRO B C 1
ATOM 2987 O O . PRO B 1 61 ? 13.195 -20.078 -9.805 1 97.31 61 PRO B O 1
ATOM 2990 N N . MET B 1 62 ? 12.969 -19.344 -7.73 1 98 62 MET B N 1
ATOM 2991 C CA . MET B 1 62 ? 14.391 -19.078 -7.566 1 98 62 MET B CA 1
ATOM 2992 C C . MET B 1 62 ? 15.188 -20.375 -7.426 1 98 62 MET B C 1
ATOM 2994 O O . MET B 1 62 ? 16.406 -20.344 -7.289 1 98 62 MET B O 1
ATOM 2998 N N . LEU B 1 63 ? 14.453 -21.484 -7.465 1 96.5 63 LEU B N 1
ATOM 2999 C CA . LEU B 1 63 ? 15.133 -22.766 -7.652 1 96.5 63 LEU B CA 1
ATOM 3000 C C . LEU B 1 63 ? 15.766 -22.844 -9.039 1 96.5 63 LEU B C 1
ATOM 3002 O O . LEU B 1 63 ? 16.672 -23.641 -9.266 1 96.5 63 LEU B O 1
ATOM 3006 N N . TYR B 1 64 ? 15.305 -22.016 -9.953 1 97.19 64 TYR B N 1
ATOM 3007 C CA . TYR B 1 64 ? 15.758 -22.031 -11.344 1 97.19 64 TYR B CA 1
ATOM 3008 C C . TYR B 1 64 ? 16.125 -20.641 -11.82 1 97.19 64 TYR B C 1
ATOM 3010 O O . TYR B 1 64 ? 15.555 -20.141 -12.789 1 97.19 64 TYR B O 1
ATOM 3018 N N . PRO B 1 65 ? 17.156 -20.062 -11.211 1 97.56 65 PRO B N 1
ATOM 3019 C CA . PRO B 1 65 ? 17.531 -18.688 -11.547 1 97.56 65 PRO B CA 1
ATOM 3020 C C . PRO B 1 65 ? 17.922 -18.516 -13.008 1 97.56 65 PRO B C 1
ATOM 3022 O O . PRO B 1 65 ? 17.734 -17.453 -13.586 1 97.56 65 PRO B O 1
ATOM 3025 N N . ASP B 1 66 ? 18.406 -19.562 -13.633 1 97.62 66 ASP B N 1
ATOM 3026 C CA . ASP B 1 66 ? 18.781 -19.5 -15.039 1 97.62 66 ASP B CA 1
ATOM 3027 C C . ASP B 1 66 ? 17.578 -19.219 -15.93 1 97.62 66 ASP B C 1
ATOM 3029 O O . ASP B 1 66 ? 17.688 -18.484 -16.922 1 97.62 66 ASP B O 1
ATOM 3033 N N . LEU B 1 67 ? 16.516 -19.844 -15.586 1 98.56 67 LEU B N 1
ATOM 3034 C CA . LEU B 1 67 ? 15.297 -19.625 -16.359 1 98.56 67 LEU B CA 1
ATOM 3035 C C . LEU B 1 67 ? 14.781 -18.203 -16.156 1 98.56 67 LEU B C 1
ATOM 3037 O O . LEU B 1 67 ? 14.273 -17.578 -17.094 1 98.56 67 LEU B O 1
ATOM 3041 N N . ILE B 1 68 ? 14.938 -17.672 -14.961 1 98.69 68 ILE B N 1
ATOM 3042 C CA . ILE B 1 68 ? 14.531 -16.297 -14.664 1 98.69 68 ILE B CA 1
ATOM 3043 C C . ILE B 1 68 ? 15.391 -15.32 -15.469 1 98.69 68 ILE B C 1
ATOM 3045 O O . ILE B 1 68 ? 14.867 -14.383 -16.078 1 98.69 68 ILE B O 1
ATOM 3049 N N . GLU B 1 69 ? 16.641 -15.578 -15.477 1 98.31 69 GLU B N 1
ATOM 3050 C CA . GLU B 1 69 ? 17.547 -14.734 -16.25 1 98.31 69 GLU B CA 1
ATOM 3051 C C . GLU B 1 69 ? 17.203 -14.781 -17.734 1 98.31 69 GLU B C 1
ATOM 3053 O O . GLU B 1 69 ? 17.312 -13.773 -18.438 1 98.31 69 GLU B O 1
ATOM 3058 N N . TYR B 1 70 ? 16.828 -16 -18.188 1 98.56 70 TYR B N 1
ATOM 3059 C CA . TYR B 1 70 ? 16.391 -16.141 -19.578 1 98.56 70 TYR B CA 1
ATOM 3060 C C . TYR B 1 70 ? 15.211 -15.211 -19.875 1 98.56 70 TYR B C 1
ATOM 3062 O O . TYR B 1 70 ? 15.188 -14.531 -20.891 1 98.56 70 TYR B O 1
ATOM 3070 N N . ILE B 1 71 ? 14.266 -15.148 -18.953 1 98.81 71 ILE B N 1
ATOM 3071 C CA . ILE B 1 71 ? 13.102 -14.281 -19.094 1 98.81 71 ILE B CA 1
ATOM 3072 C C . ILE B 1 71 ? 13.539 -12.82 -19.109 1 98.81 71 ILE B C 1
ATOM 3074 O O . ILE B 1 71 ? 13.102 -12.047 -19.969 1 98.81 71 ILE B O 1
ATOM 3078 N N . PHE B 1 72 ? 14.453 -12.445 -18.219 1 98.62 72 PHE B N 1
ATOM 3079 C CA . PHE B 1 72 ? 14.906 -11.062 -18.078 1 98.62 72 PHE B CA 1
ATOM 3080 C C . PHE B 1 72 ? 15.625 -10.602 -19.344 1 98.62 72 PHE B C 1
ATOM 3082 O O . PHE B 1 72 ? 15.5 -9.438 -19.75 1 98.62 72 PHE B O 1
ATOM 3089 N N . ASN B 1 73 ? 16.297 -11.516 -19.984 1 98.25 73 ASN B N 1
ATOM 3090 C CA . ASN B 1 73 ? 17.203 -11.141 -21.062 1 98.25 73 ASN B CA 1
ATOM 3091 C C . ASN B 1 73 ? 16.547 -11.297 -22.438 1 98.25 73 ASN B C 1
ATOM 3093 O O . ASN B 1 73 ? 17.125 -10.945 -23.453 1 98.25 73 ASN B O 1
ATOM 3097 N N . TYR B 1 74 ? 15.367 -11.844 -22.438 1 98.44 74 TYR B N 1
ATOM 3098 C CA . TYR B 1 74 ? 14.648 -11.992 -23.703 1 98.44 74 TYR B CA 1
ATOM 3099 C C . TYR B 1 74 ? 14.375 -10.633 -24.344 1 98.44 74 TYR B C 1
ATOM 3101 O O . TYR B 1 74 ? 14.164 -9.641 -23.641 1 98.44 74 TYR B O 1
ATOM 3109 N N . ASN B 1 75 ? 14.406 -10.633 -25.656 1 98.19 75 ASN B N 1
ATOM 3110 C CA . ASN B 1 75 ? 14.117 -9.406 -26.391 1 98.19 75 ASN B CA 1
ATOM 3111 C C . ASN B 1 75 ? 12.617 -9.258 -26.672 1 98.19 75 ASN B C 1
ATOM 3113 O O . ASN B 1 75 ? 12.102 -9.828 -27.625 1 98.19 75 ASN B O 1
ATOM 3117 N N . TYR B 1 76 ? 12.008 -8.43 -25.938 1 97.88 76 TYR B N 1
ATOM 3118 C CA . TYR B 1 76 ? 10.562 -8.219 -26.047 1 97.88 76 TYR B CA 1
ATOM 3119 C C . TYR B 1 76 ? 10.25 -7.121 -27.047 1 97.88 76 TYR B C 1
ATOM 3121 O O . TYR B 1 76 ? 9.102 -6.969 -27.469 1 97.88 76 TYR B O 1
ATOM 3129 N N . GLY B 1 77 ? 11.227 -6.328 -27.453 1 97.31 77 GLY B N 1
ATOM 3130 C CA . GLY B 1 77 ? 11.016 -5.199 -28.344 1 97.31 77 GLY B CA 1
ATOM 3131 C C . GLY B 1 77 ? 10.555 -3.947 -27.625 1 97.31 77 GLY B C 1
ATOM 3132 O O . GLY B 1 77 ? 10.164 -2.965 -28.25 1 97.31 77 GLY B O 1
ATOM 3133 N N . ARG B 1 78 ? 10.508 -4.023 -26.312 1 97.31 78 ARG B N 1
ATOM 3134 C CA . ARG B 1 78 ? 10.141 -2.904 -25.453 1 97.31 78 ARG B CA 1
ATOM 3135 C C . ARG B 1 78 ? 10.688 -3.094 -24.047 1 97.31 78 ARG B C 1
ATOM 3137 O O . ARG B 1 78 ? 11.164 -4.176 -23.703 1 97.31 78 ARG B O 1
ATOM 3144 N N . LYS B 1 79 ? 10.664 -2.043 -23.25 1 96.81 79 LYS B N 1
ATOM 3145 C CA . LYS B 1 79 ? 11.062 -2.16 -21.844 1 96.81 79 LYS B CA 1
ATOM 3146 C C . LYS B 1 79 ? 10.078 -3.021 -21.062 1 96.81 79 LYS B C 1
ATOM 3148 O O . LYS B 1 79 ? 8.859 -2.865 -21.203 1 96.81 79 LYS B O 1
ATOM 3153 N N . MET B 1 80 ? 10.547 -3.908 -20.375 1 97.69 80 MET B N 1
ATOM 3154 C CA . MET B 1 80 ? 9.758 -4.789 -19.516 1 97.69 80 MET B CA 1
ATOM 3155 C C . MET B 1 80 ? 10.18 -4.668 -18.062 1 97.69 80 MET B C 1
ATOM 3157 O O . MET B 1 80 ? 11.367 -4.52 -17.766 1 97.69 80 MET B O 1
ATOM 3161 N N . ASP B 1 81 ? 9.219 -4.715 -17.203 1 98.25 81 ASP B N 1
ATOM 3162 C CA . ASP B 1 81 ? 9.477 -4.816 -15.766 1 98.25 81 ASP B CA 1
ATOM 3163 C C . ASP B 1 81 ? 9.125 -6.211 -15.242 1 98.25 81 ASP B C 1
ATOM 3165 O O . ASP B 1 81 ? 8.258 -6.887 -15.797 1 98.25 81 ASP B O 1
ATOM 3169 N N . PHE B 1 82 ? 9.797 -6.539 -14.211 1 98.69 82 PHE B N 1
ATOM 3170 C CA . PHE B 1 82 ? 9.586 -7.891 -13.719 1 98.69 82 PHE B CA 1
ATOM 3171 C C . PHE B 1 82 ? 9.359 -7.887 -12.211 1 98.69 82 PHE B C 1
ATOM 3173 O O . PHE B 1 82 ? 9.961 -7.09 -11.484 1 98.69 82 PHE B O 1
ATOM 3180 N N . THR B 1 83 ? 8.5 -8.695 -11.781 1 98.5 83 THR B N 1
ATOM 3181 C CA . THR B 1 83 ? 8.328 -8.992 -10.367 1 98.5 83 THR B CA 1
ATOM 3182 C C . THR B 1 83 ? 8.586 -10.469 -10.086 1 98.5 83 THR B C 1
ATOM 3184 O O . THR B 1 83 ? 8.344 -11.32 -10.945 1 98.5 83 THR B O 1
ATOM 3187 N N . ILE B 1 84 ? 9.125 -10.734 -8.93 1 98.75 84 ILE B N 1
ATOM 3188 C CA . ILE B 1 84 ? 9.383 -12.117 -8.523 1 98.75 84 ILE B CA 1
ATOM 3189 C C . ILE B 1 84 ? 8.711 -12.391 -7.18 1 98.75 84 ILE B C 1
ATOM 3191 O O . ILE B 1 84 ? 8.914 -11.648 -6.215 1 98.75 84 ILE B O 1
ATOM 3195 N N . LYS B 1 85 ? 7.887 -13.367 -7.16 1 97.69 85 LYS B N 1
ATOM 3196 C CA . LYS B 1 85 ? 7.363 -13.883 -5.902 1 97.69 85 LYS B CA 1
ATOM 3197 C C . LYS B 1 85 ? 8.156 -15.102 -5.438 1 97.69 85 LYS B C 1
ATOM 3199 O O . LYS B 1 85 ? 8.281 -16.094 -6.172 1 97.69 85 LYS B O 1
ATOM 3204 N N . THR B 1 86 ? 8.758 -15.055 -4.277 1 98.19 86 THR B N 1
ATOM 3205 C CA . THR B 1 86 ? 9.703 -16.078 -3.814 1 98.19 86 THR B CA 1
ATOM 3206 C C . THR B 1 86 ? 9.609 -16.25 -2.301 1 98.19 86 THR B C 1
ATOM 3208 O O . THR B 1 86 ? 9.117 -15.359 -1.6 1 98.19 86 THR B O 1
ATOM 3211 N N . ASN B 1 87 ? 9.984 -17.469 -1.856 1 97.06 87 ASN B N 1
ATOM 3212 C CA . ASN B 1 87 ? 10.016 -17.656 -0.41 1 97.06 87 ASN B CA 1
ATOM 3213 C C . ASN B 1 87 ? 11.312 -17.125 0.198 1 97.06 87 ASN B C 1
ATOM 3215 O O . ASN B 1 87 ? 11.469 -17.109 1.42 1 97.06 87 ASN B O 1
ATOM 3219 N N . GLY B 1 88 ? 12.297 -16.656 -0.611 1 98.44 88 GLY B N 1
ATOM 3220 C CA . GLY B 1 88 ? 13.453 -15.914 -0.138 1 98.44 88 GLY B CA 1
ATOM 3221 C C . GLY B 1 88 ? 14.594 -16.812 0.314 1 98.44 88 GLY B C 1
ATOM 3222 O O . GLY B 1 88 ? 15.617 -16.328 0.787 1 98.44 88 GLY B O 1
ATOM 3223 N N . PHE B 1 89 ? 14.539 -18.141 0.085 1 98.12 89 PHE B N 1
ATOM 3224 C CA . PHE B 1 89 ? 15.555 -19.078 0.567 1 98.12 89 PHE B CA 1
ATOM 3225 C C . PHE B 1 89 ? 16.938 -18.703 0.04 1 98.12 89 PHE B C 1
ATOM 3227 O O . PHE B 1 89 ? 17.938 -18.969 0.688 1 98.12 89 PHE B O 1
ATOM 3234 N N . TRP B 1 90 ? 17.031 -18.078 -1.05 1 98.38 90 TRP B N 1
ATOM 3235 C CA . TRP B 1 90 ? 18.281 -17.797 -1.756 1 98.38 90 TRP B CA 1
ATOM 3236 C C . TRP B 1 90 ? 19.031 -16.641 -1.094 1 98.38 90 TRP B C 1
ATOM 3238 O O . TRP B 1 90 ? 20.172 -16.359 -1.439 1 98.38 90 TRP B O 1
ATOM 3248 N N . GLY B 1 91 ? 18.453 -16.016 -0.092 1 98.5 91 GLY B N 1
ATOM 3249 C CA . GLY B 1 91 ? 19.125 -15.016 0.707 1 98.5 91 GLY B CA 1
ATOM 3250 C C . GLY B 1 91 ? 20.172 -15.602 1.637 1 98.5 91 GLY B C 1
ATOM 3251 O O . GLY B 1 91 ? 20.938 -14.859 2.262 1 98.5 91 GLY B O 1
ATOM 3252 N N . LYS B 1 92 ? 20.172 -16.953 1.734 1 98 92 LYS B N 1
ATOM 3253 C CA . LYS B 1 92 ? 21.188 -17.625 2.549 1 98 92 LYS B CA 1
ATOM 3254 C C . LYS B 1 92 ? 22.594 -17.312 2.037 1 98 92 LYS B C 1
ATOM 3256 O O . LYS B 1 92 ? 23.531 -17.188 2.824 1 98 92 LYS B O 1
ATOM 3261 N N . ASP B 1 93 ? 22.734 -17.234 0.783 1 98.19 93 ASP B N 1
ATOM 3262 C CA . ASP B 1 93 ? 23.984 -16.828 0.141 1 98.19 93 ASP B CA 1
ATOM 3263 C C . ASP B 1 93 ? 23.938 -15.359 -0.26 1 98.19 93 ASP B C 1
ATOM 3265 O O . ASP B 1 93 ? 23.531 -15.031 -1.377 1 98.19 93 ASP B O 1
ATOM 3269 N N . THR B 1 94 ? 24.406 -14.508 0.587 1 98.06 94 THR B N 1
ATOM 3270 C CA . THR B 1 94 ? 24.266 -13.062 0.424 1 98.06 94 THR B CA 1
ATOM 3271 C C . THR B 1 94 ? 25.047 -12.578 -0.789 1 98.06 94 THR B C 1
ATOM 3273 O O . THR B 1 94 ? 24.641 -11.641 -1.472 1 98.06 94 THR B O 1
ATOM 3276 N N . GLU B 1 95 ? 26.141 -13.203 -1.072 1 98.19 95 GLU B N 1
ATOM 3277 C CA . GLU B 1 95 ? 26.953 -12.797 -2.215 1 98.19 95 GLU B CA 1
ATOM 3278 C C . GLU B 1 95 ? 26.234 -13.07 -3.531 1 98.19 95 GLU B C 1
ATOM 3280 O O . GLU B 1 95 ? 26.156 -12.195 -4.398 1 98.19 95 GLU B O 1
ATOM 3285 N N . LYS B 1 96 ? 25.719 -14.227 -3.65 1 98 96 LYS B N 1
ATOM 3286 C CA . LYS B 1 96 ? 24.984 -14.586 -4.859 1 98 96 LYS B CA 1
ATOM 3287 C C . LYS B 1 96 ? 23.719 -13.742 -5.004 1 98 96 LYS B C 1
ATOM 3289 O O . LYS B 1 96 ? 23.359 -13.344 -6.109 1 98 96 LYS B O 1
ATOM 3294 N N . ALA B 1 97 ? 23.047 -13.531 -3.887 1 98.44 97 ALA B N 1
ATOM 3295 C CA . ALA B 1 97 ? 21.859 -12.688 -3.895 1 98.44 97 ALA B CA 1
ATOM 3296 C C . ALA B 1 97 ? 22.188 -11.273 -4.379 1 98.44 97 ALA B C 1
ATOM 3298 O O . ALA B 1 97 ? 21.484 -10.719 -5.219 1 98.44 97 ALA B O 1
ATOM 3299 N N . ARG B 1 98 ? 23.297 -10.734 -3.871 1 98.38 98 ARG B N 1
ATOM 3300 C CA . ARG B 1 98 ? 23.719 -9.391 -4.27 1 98.38 98 ARG B CA 1
ATOM 3301 C C . ARG B 1 98 ? 24.047 -9.344 -5.758 1 98.38 98 ARG B C 1
ATOM 3303 O O . ARG B 1 98 ? 23.625 -8.422 -6.461 1 98.38 98 ARG B O 1
ATOM 3310 N N . GLU B 1 99 ? 24.781 -10.336 -6.176 1 98.44 99 GLU B N 1
ATOM 3311 C CA . GLU B 1 99 ? 25.141 -10.398 -7.59 1 98.44 99 GLU B CA 1
ATOM 3312 C C . GLU B 1 99 ? 23.906 -10.398 -8.477 1 98.44 99 GLU B C 1
ATOM 3314 O O . GLU B 1 99 ? 23.859 -9.672 -9.477 1 98.44 99 GLU B O 1
ATOM 3319 N N . PHE B 1 100 ? 22.953 -11.18 -8.164 1 98.38 100 PHE B N 1
ATOM 3320 C CA . PHE B 1 100 ? 21.734 -11.289 -8.938 1 98.38 100 PHE B CA 1
ATOM 3321 C C . PHE B 1 100 ? 21 -9.953 -8.977 1 98.38 100 PHE B C 1
ATOM 3323 O O . PHE B 1 100 ? 20.609 -9.484 -10.047 1 98.38 100 PHE B O 1
ATOM 3330 N N . ILE B 1 101 ? 20.844 -9.273 -7.852 1 98.5 101 ILE B N 1
ATOM 3331 C CA . ILE B 1 101 ? 20.062 -8.039 -7.758 1 98.5 101 ILE B CA 1
ATOM 3332 C C . ILE B 1 101 ? 20.812 -6.906 -8.461 1 98.5 101 ILE B C 1
ATOM 3334 O O . ILE B 1 101 ? 20.219 -6.098 -9.164 1 98.5 101 ILE B O 1
ATOM 3338 N N . VAL B 1 102 ? 22.125 -6.879 -8.32 1 98 102 VAL B N 1
ATOM 3339 C CA . VAL B 1 102 ? 22.938 -5.859 -8.984 1 98 102 VAL B CA 1
ATOM 3340 C C . VAL B 1 102 ? 22.766 -5.992 -10.5 1 98 102 VAL B C 1
ATOM 3342 O O . VAL B 1 102 ? 22.578 -4.996 -11.195 1 98 102 VAL B O 1
ATOM 3345 N N . LYS B 1 103 ? 22.812 -7.191 -10.906 1 98.12 103 LYS B N 1
ATOM 3346 C CA . LYS B 1 103 ? 22.781 -7.477 -12.336 1 98.12 103 LYS B CA 1
ATOM 3347 C C . LYS B 1 103 ? 21.469 -7.035 -12.961 1 98.12 103 LYS B C 1
ATOM 3349 O O . LYS B 1 103 ? 21.438 -6.574 -14.102 1 98.12 103 LYS B O 1
ATOM 3354 N N . TYR B 1 104 ? 20.375 -7.082 -12.219 1 98.19 104 TYR B N 1
ATOM 3355 C CA . TYR B 1 104 ? 19.078 -6.906 -12.852 1 98.19 104 TYR B CA 1
ATOM 3356 C C . TYR B 1 104 ? 18.281 -5.812 -12.156 1 98.19 104 TYR B C 1
ATOM 3358 O O . TYR B 1 104 ? 17.062 -5.73 -12.312 1 98.19 104 TYR B O 1
ATOM 3366 N N . LYS B 1 105 ? 18.859 -4.98 -11.344 1 97.12 105 LYS B N 1
ATOM 3367 C CA . LYS B 1 105 ? 18.188 -3.98 -10.523 1 97.12 105 LYS B CA 1
ATOM 3368 C C . LYS B 1 105 ? 17.328 -3.055 -11.383 1 97.12 105 LYS B C 1
ATOM 3370 O O . LYS B 1 105 ? 16.266 -2.6 -10.945 1 97.12 105 LYS B O 1
ATOM 3375 N N . ASP B 1 106 ? 17.672 -2.871 -12.648 1 96.12 106 ASP B N 1
ATOM 3376 C CA . ASP B 1 106 ? 16.938 -1.954 -13.516 1 96.12 106 ASP B CA 1
ATOM 3377 C C . ASP B 1 106 ? 15.719 -2.635 -14.125 1 96.12 106 ASP B C 1
ATOM 3379 O O . ASP B 1 106 ? 14.844 -1.968 -14.688 1 96.12 106 ASP B O 1
ATOM 3383 N N . LYS B 1 107 ? 15.633 -3.916 -13.984 1 97.62 107 LYS B N 1
ATOM 3384 C CA . LYS B 1 107 ? 14.539 -4.684 -14.555 1 97.62 107 LYS B CA 1
ATOM 3385 C C . LYS B 1 107 ? 13.562 -5.145 -13.477 1 97.62 107 LYS B C 1
ATOM 3387 O O . LYS B 1 107 ? 12.375 -5.352 -13.75 1 97.62 107 LYS B O 1
ATOM 3392 N N . ILE B 1 108 ? 14.047 -5.273 -12.328 1 98.31 108 ILE B N 1
ATOM 3393 C CA . ILE B 1 108 ? 13.219 -5.777 -11.242 1 98.31 108 ILE B CA 1
ATOM 3394 C C . ILE B 1 108 ? 12.367 -4.641 -10.672 1 98.31 108 ILE B C 1
ATOM 3396 O O . ILE B 1 108 ? 12.891 -3.719 -10.047 1 98.31 108 ILE B O 1
ATOM 3400 N N . LYS B 1 109 ? 11.18 -4.773 -10.906 1 97.88 109 LYS B N 1
ATOM 3401 C CA . LYS B 1 109 ? 10.227 -3.805 -10.375 1 97.88 109 LYS B CA 1
ATOM 3402 C C . LYS B 1 109 ? 9.969 -4.043 -8.891 1 97.88 109 LYS B C 1
ATOM 3404 O O . LYS B 1 109 ? 9.797 -3.092 -8.125 1 97.88 109 LYS B O 1
ATOM 3409 N N . ASN B 1 110 ? 9.93 -5.359 -8.508 1 98.38 110 ASN B N 1
ATOM 3410 C CA . ASN B 1 110 ? 9.617 -5.699 -7.125 1 98.38 110 ASN B CA 1
ATOM 3411 C C . ASN B 1 110 ? 10 -7.141 -6.797 1 98.38 110 ASN B C 1
ATOM 3413 O O . ASN B 1 110 ? 9.773 -8.047 -7.605 1 98.38 110 ASN B O 1
ATOM 3417 N N . LEU B 1 111 ? 10.562 -7.305 -5.648 1 98.75 111 LEU B N 1
ATOM 3418 C CA . LEU B 1 111 ? 10.742 -8.633 -5.062 1 98.75 111 LEU B CA 1
ATOM 3419 C C . LEU B 1 111 ? 9.742 -8.875 -3.939 1 98.75 111 LEU B C 1
ATOM 3421 O O . LEU B 1 111 ? 9.773 -8.188 -2.916 1 98.75 111 LEU B O 1
ATOM 3425 N N . SER B 1 112 ? 8.891 -9.836 -4.156 1 98.69 112 SER B N 1
ATOM 3426 C CA . SER B 1 112 ? 7.844 -10.133 -3.18 1 98.69 112 SER B CA 1
ATOM 3427 C C . SER B 1 112 ? 8.141 -11.422 -2.424 1 98.69 112 SER B C 1
ATOM 3429 O O . SER B 1 112 ? 8.258 -12.484 -3.029 1 98.69 112 SER B O 1
ATOM 3431 N N . PHE B 1 113 ? 8.195 -11.297 -1.131 1 98.69 113 PHE B N 1
ATOM 3432 C CA . PHE B 1 113 ? 8.516 -12.453 -0.296 1 98.69 113 PHE B CA 1
ATOM 3433 C C . PHE B 1 113 ? 7.277 -12.961 0.429 1 98.69 113 PHE B C 1
ATOM 3435 O O . PHE B 1 113 ? 6.531 -12.172 1.021 1 98.69 113 PHE B O 1
ATOM 3442 N N . SER B 1 114 ? 7.105 -14.18 0.372 1 97 114 SER B N 1
ATOM 3443 C CA . SER B 1 114 ? 6.047 -14.828 1.138 1 97 114 SER B CA 1
ATOM 3444 C C . SER B 1 114 ? 6.543 -15.273 2.508 1 97 114 SER B C 1
ATOM 3446 O O . SER B 1 114 ? 7.461 -16.094 2.602 1 97 114 SER B O 1
ATOM 3448 N N . TYR B 1 115 ? 5.926 -14.773 3.504 1 97.12 115 TYR B N 1
ATOM 3449 C CA . TYR B 1 115 ? 6.371 -15.188 4.828 1 97.12 115 TYR B CA 1
ATOM 3450 C C . TYR B 1 115 ? 5.23 -15.102 5.84 1 97.12 115 TYR B C 1
ATOM 3452 O O . TYR B 1 115 ? 4.613 -14.047 6 1 97.12 115 TYR B O 1
ATOM 3460 N N . ASP B 1 116 ? 4.957 -16.188 6.547 1 96.75 116 ASP B N 1
ATOM 3461 C CA . ASP B 1 116 ? 3.945 -16.359 7.586 1 96.75 116 ASP B CA 1
ATOM 3462 C C . ASP B 1 116 ? 4.25 -17.594 8.445 1 96.75 116 ASP B C 1
ATOM 3464 O O . ASP B 1 116 ? 5.375 -18.094 8.453 1 96.75 116 ASP B O 1
ATOM 3468 N N . GLU B 1 117 ? 3.309 -18 9.266 1 95.44 117 GLU B N 1
ATOM 3469 C CA . GLU B 1 117 ? 3.537 -19.109 10.188 1 95.44 117 GLU B CA 1
ATOM 3470 C C . GLU B 1 117 ? 3.879 -20.391 9.438 1 95.44 117 GLU B C 1
ATOM 3472 O O . GLU B 1 117 ? 4.586 -21.266 9.969 1 95.44 117 GLU B O 1
ATOM 3477 N N . PHE B 1 118 ? 3.49 -20.531 8.242 1 93.56 118 PHE B N 1
ATOM 3478 C CA . PHE B 1 118 ? 3.707 -21.75 7.469 1 93.56 118 PHE B CA 1
ATOM 3479 C C . PHE B 1 118 ? 5.074 -21.734 6.797 1 93.56 118 PHE B C 1
ATOM 3481 O O . PHE B 1 118 ? 5.781 -22.734 6.781 1 93.56 118 PHE B O 1
ATOM 3488 N N . HIS B 1 119 ? 5.445 -20.641 6.25 1 94.62 119 HIS B N 1
ATOM 3489 C CA . HIS B 1 119 ? 6.758 -20.484 5.633 1 94.62 119 HIS B CA 1
ATOM 3490 C C . HIS B 1 119 ? 7.867 -20.562 6.676 1 94.62 119 HIS B C 1
ATOM 3492 O O . HIS B 1 119 ? 8.945 -21.094 6.395 1 94.62 119 HIS B O 1
ATOM 3498 N N . LYS B 1 120 ? 7.582 -20.047 7.832 1 96.06 120 LYS B N 1
ATOM 3499 C CA . LYS B 1 120 ? 8.586 -19.969 8.891 1 96.06 120 LYS B CA 1
ATOM 3500 C C . LYS B 1 120 ? 9.141 -21.344 9.227 1 96.06 120 LYS B C 1
ATOM 3502 O O . LYS B 1 120 ? 10.273 -21.469 9.695 1 96.06 120 LYS B O 1
ATOM 3507 N N . GLU B 1 121 ? 8.406 -22.375 8.977 1 94.12 121 GLU B N 1
ATOM 3508 C CA . GLU B 1 121 ? 8.82 -23.75 9.25 1 94.12 121 GLU B CA 1
ATOM 3509 C C . GLU B 1 121 ? 9.953 -24.172 8.32 1 94.12 121 GLU B C 1
ATOM 3511 O O . GLU B 1 121 ? 10.719 -25.094 8.641 1 94.12 121 GLU B O 1
ATOM 3516 N N . PHE B 1 122 ? 10.102 -23.516 7.215 1 94.69 122 PHE B N 1
ATOM 3517 C CA . PHE B 1 122 ? 11.016 -24 6.184 1 94.69 122 PHE B CA 1
ATOM 3518 C C . PHE B 1 122 ? 12.055 -22.938 5.84 1 94.69 122 PHE B C 1
ATOM 3520 O O . PHE B 1 122 ? 13.125 -23.25 5.316 1 94.69 122 PHE B O 1
ATOM 3527 N N . ILE B 1 123 ? 11.703 -21.688 6.035 1 96.69 123 ILE B N 1
ATOM 3528 C CA . ILE B 1 123 ? 12.523 -20.578 5.574 1 96.69 123 ILE B CA 1
ATOM 3529 C C . ILE B 1 123 ? 12.969 -19.734 6.77 1 96.69 123 ILE B C 1
ATOM 3531 O O . ILE B 1 123 ? 12.133 -19.25 7.531 1 96.69 123 ILE B O 1
ATOM 3535 N N . ASP B 1 124 ? 14.258 -19.578 6.902 1 97.69 124 ASP B N 1
ATOM 3536 C CA . ASP B 1 124 ? 14.797 -18.672 7.906 1 97.69 124 ASP B CA 1
ATOM 3537 C C . ASP B 1 124 ? 14.516 -17.219 7.531 1 97.69 124 ASP B C 1
ATOM 3539 O O . ASP B 1 124 ? 14.898 -16.766 6.449 1 97.69 124 ASP B O 1
ATOM 3543 N N . ILE B 1 125 ? 13.938 -16.5 8.414 1 98.12 125 ILE B N 1
ATOM 3544 C CA . ILE B 1 125 ? 13.57 -15.109 8.156 1 98.12 125 ILE B CA 1
ATOM 3545 C C . ILE B 1 125 ? 14.828 -14.297 7.832 1 98.12 125 ILE B C 1
ATOM 3547 O O . ILE B 1 125 ? 14.766 -13.312 7.094 1 98.12 125 ILE B O 1
ATOM 3551 N N . GLN B 1 126 ? 15.922 -14.688 8.344 1 98.38 126 GLN B N 1
ATOM 3552 C CA . GLN B 1 126 ? 17.188 -13.984 8.094 1 98.38 126 GLN B CA 1
ATOM 3553 C C . GLN B 1 126 ? 17.5 -13.953 6.605 1 98.38 126 GLN B C 1
ATOM 3555 O O . GLN B 1 126 ? 18.094 -12.992 6.117 1 98.38 126 GLN B O 1
ATOM 3560 N N . ASN B 1 127 ? 17.109 -15.039 5.867 1 98.69 127 ASN B N 1
ATOM 3561 C CA . ASN B 1 127 ? 17.312 -15.047 4.422 1 98.69 127 ASN B CA 1
ATOM 3562 C C . ASN B 1 127 ? 16.609 -13.867 3.756 1 98.69 127 ASN B C 1
ATOM 3564 O O . ASN B 1 127 ? 17.203 -13.172 2.932 1 98.69 127 ASN B O 1
ATOM 3568 N N . ILE B 1 128 ? 15.406 -13.617 4.129 1 98.69 128 ILE B N 1
ATOM 3569 C CA . ILE B 1 128 ? 14.602 -12.531 3.578 1 98.69 128 ILE B CA 1
ATOM 3570 C C . ILE B 1 128 ? 15.18 -11.188 3.998 1 98.69 128 ILE B C 1
ATOM 3572 O O . ILE B 1 128 ? 15.32 -10.281 3.174 1 98.69 128 ILE B O 1
ATOM 3576 N N . ILE B 1 129 ? 15.562 -11.086 5.262 1 98.56 129 ILE B N 1
ATOM 3577 C CA . ILE B 1 129 ? 16.156 -9.859 5.797 1 98.56 129 ILE B CA 1
ATOM 3578 C C . ILE B 1 129 ? 17.422 -9.516 5.023 1 98.56 129 ILE B C 1
ATOM 3580 O O . ILE B 1 129 ? 17.641 -8.359 4.66 1 98.56 129 ILE B O 1
ATOM 3584 N N . ASN B 1 130 ? 18.219 -10.539 4.75 1 98.62 130 ASN B N 1
ATOM 3585 C CA . ASN B 1 130 ? 19.438 -10.336 3.965 1 98.62 130 ASN B CA 1
ATOM 3586 C C . ASN B 1 130 ? 19.125 -9.734 2.598 1 98.62 130 ASN B C 1
ATOM 3588 O O . ASN B 1 130 ? 19.766 -8.766 2.182 1 98.62 130 ASN B O 1
ATOM 3592 N N . ILE B 1 131 ? 18.156 -10.273 1.921 1 98.81 131 ILE B N 1
ATOM 3593 C CA . ILE B 1 131 ? 17.812 -9.812 0.578 1 98.81 131 ILE B CA 1
ATOM 3594 C C . ILE B 1 131 ? 17.234 -8.406 0.643 1 98.81 131 ILE B C 1
ATOM 3596 O O . ILE B 1 131 ? 17.578 -7.551 -0.186 1 98.81 131 ILE B O 1
ATOM 3600 N N . ILE B 1 132 ? 16.375 -8.141 1.631 1 98.5 132 ILE B N 1
ATOM 3601 C CA . ILE B 1 132 ? 15.766 -6.828 1.786 1 98.5 132 ILE B CA 1
ATOM 3602 C C . ILE B 1 132 ? 16.844 -5.777 1.998 1 98.5 132 ILE B C 1
ATOM 3604 O O . ILE B 1 132 ? 16.797 -4.691 1.411 1 98.5 132 ILE B O 1
ATOM 3608 N N . ASN B 1 133 ? 17.828 -6.09 2.842 1 96.62 133 ASN B N 1
ATOM 3609 C CA . ASN B 1 133 ? 18.906 -5.148 3.082 1 96.62 133 ASN B CA 1
ATOM 3610 C C . ASN B 1 133 ? 19.688 -4.848 1.801 1 96.62 133 ASN B C 1
ATOM 3612 O O . ASN B 1 133 ? 19.984 -3.689 1.504 1 96.62 133 ASN B O 1
ATOM 3616 N N . ILE B 1 134 ? 20 -5.867 1.055 1 97.62 134 ILE B N 1
ATOM 3617 C CA . ILE B 1 134 ? 20.719 -5.711 -0.207 1 97.62 134 ILE B CA 1
ATOM 3618 C C . ILE B 1 134 ? 19.875 -4.887 -1.178 1 97.62 134 ILE B C 1
ATOM 3620 O O . ILE B 1 134 ? 20.375 -3.943 -1.797 1 97.62 134 ILE B O 1
ATOM 3624 N N . ALA B 1 135 ? 18.609 -5.246 -1.311 1 98 135 ALA B N 1
ATOM 3625 C CA . ALA B 1 135 ? 17.703 -4.551 -2.215 1 98 135 ALA B CA 1
ATOM 3626 C C . ALA B 1 135 ? 17.562 -3.078 -1.838 1 98 135 ALA B C 1
ATOM 3628 O O . ALA B 1 135 ? 17.516 -2.209 -2.713 1 98 135 ALA B O 1
ATOM 3629 N N . ASP B 1 136 ? 17.469 -2.824 -0.544 1 94.75 136 ASP B N 1
ATOM 3630 C CA . ASP B 1 136 ? 17.359 -1.455 -0.049 1 94.75 136 ASP B CA 1
ATOM 3631 C C . ASP B 1 136 ? 18.562 -0.618 -0.471 1 94.75 136 ASP B C 1
ATOM 3633 O O . ASP B 1 136 ? 18.406 0.505 -0.957 1 94.75 136 ASP B O 1
ATOM 3637 N N . GLU B 1 137 ? 19.766 -1.172 -0.347 1 91.62 137 GLU B N 1
ATOM 3638 C CA . GLU B 1 137 ? 21 -0.499 -0.737 1 91.62 137 GLU B CA 1
ATOM 3639 C C . GLU B 1 137 ? 21.016 -0.18 -2.229 1 91.62 137 GLU B C 1
ATOM 3641 O O . GLU B 1 137 ? 21.594 0.824 -2.652 1 91.62 137 GLU B O 1
ATOM 3646 N N . LEU B 1 138 ? 20.328 -1.024 -2.949 1 94.06 138 LEU B N 1
ATOM 3647 C CA . LEU B 1 138 ? 20.359 -0.908 -4.402 1 94.06 138 LEU B CA 1
ATOM 3648 C C . LEU B 1 138 ? 19.094 -0.251 -4.918 1 94.06 138 LEU B C 1
ATOM 3650 O O . LEU B 1 138 ? 18.859 -0.18 -6.133 1 94.06 138 LEU B O 1
ATOM 3654 N N . GLU B 1 139 ? 18.203 0.15 -3.982 1 90.44 139 GLU B N 1
ATOM 3655 C CA . GLU B 1 139 ? 16.969 0.867 -4.273 1 90.44 139 GLU B CA 1
ATOM 3656 C C . GLU B 1 139 ? 16.016 0.016 -5.117 1 90.44 139 GLU B C 1
ATOM 3658 O O . GLU B 1 139 ? 15.453 0.496 -6.102 1 90.44 139 GLU B O 1
ATOM 3663 N N . VAL B 1 140 ? 15.992 -1.273 -4.855 1 96.25 140 VAL B N 1
ATOM 3664 C CA . VAL B 1 140 ? 15.023 -2.201 -5.434 1 96.25 140 VAL B CA 1
ATOM 3665 C C . VAL B 1 140 ? 13.875 -2.43 -4.457 1 96.25 140 VAL B C 1
ATOM 3667 O O . VAL B 1 140 ? 14.102 -2.705 -3.275 1 96.25 140 VAL B O 1
ATOM 3670 N N . SER B 1 141 ? 12.688 -2.312 -4.918 1 97.06 141 SER B N 1
ATOM 3671 C CA . SER B 1 141 ? 11.516 -2.43 -4.066 1 97.06 141 SER B CA 1
ATOM 3672 C C . SER B 1 141 ? 11.289 -3.875 -3.629 1 97.06 141 SER B C 1
ATOM 3674 O O . SER B 1 141 ? 11.461 -4.801 -4.422 1 97.06 141 SER B O 1
ATOM 3676 N N . THR B 1 142 ? 10.906 -4.016 -2.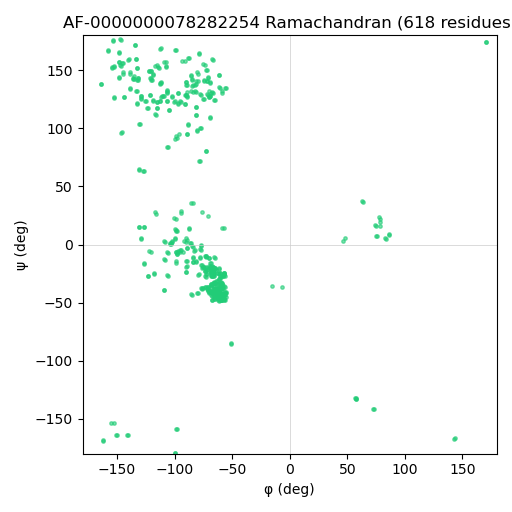408 1 98.44 142 THR B N 1
ATOM 3677 C CA . THR B 1 142 ? 10.57 -5.328 -1.865 1 98.44 142 THR B CA 1
ATOM 3678 C C . THR B 1 142 ? 9.258 -5.281 -1.096 1 98.44 142 THR B C 1
ATOM 3680 O O . THR B 1 142 ? 8.797 -4.203 -0.713 1 98.44 142 THR B O 1
ATOM 3683 N N . GLU B 1 143 ? 8.688 -6.418 -0.941 1 98.56 143 GLU B N 1
ATOM 3684 C CA . GLU B 1 143 ? 7.492 -6.574 -0.115 1 98.56 143 GLU B CA 1
ATOM 3685 C C . GLU B 1 143 ? 7.453 -7.949 0.548 1 98.56 143 GLU B C 1
ATOM 3687 O O . GLU B 1 143 ? 7.938 -8.93 -0.019 1 98.56 143 GLU B O 1
ATOM 3692 N N . VAL B 1 144 ? 6.973 -7.949 1.73 1 98.56 144 VAL B N 1
ATOM 3693 C CA . VAL B 1 144 ? 6.688 -9.211 2.408 1 98.56 144 VAL B CA 1
ATOM 3694 C C . VAL B 1 144 ? 5.18 -9.406 2.523 1 98.56 144 VAL B C 1
ATOM 3696 O O . VAL B 1 144 ? 4.461 -8.5 2.947 1 98.56 144 VAL B O 1
ATOM 3699 N N . VAL B 1 145 ? 4.742 -10.547 2.078 1 97.69 145 VAL B N 1
ATOM 3700 C CA . VAL B 1 145 ? 3.312 -10.844 2.082 1 97.69 145 VAL B CA 1
ATOM 3701 C C . VAL B 1 145 ? 3.049 -12.094 2.916 1 97.69 145 VAL B C 1
ATOM 3703 O O . VAL B 1 145 ? 3.697 -13.125 2.727 1 97.69 145 VAL B O 1
ATOM 3706 N N . GLY B 1 146 ? 2.139 -12 3.836 1 96.81 146 GLY B N 1
ATOM 3707 C CA . GLY B 1 146 ? 1.766 -13.148 4.648 1 96.81 146 GLY B CA 1
ATOM 3708 C C . GLY B 1 146 ? 0.289 -13.492 4.559 1 96.81 146 GLY B C 1
ATOM 3709 O O . GLY B 1 146 ? -0.536 -12.617 4.27 1 96.81 146 GLY B O 1
ATOM 3710 N N . CYS B 1 147 ? -0.034 -14.75 4.703 1 95.88 147 CYS B N 1
ATOM 3711 C CA . CYS B 1 147 ? -1.396 -15.266 4.809 1 95.88 147 CYS B CA 1
ATOM 3712 C C . CYS B 1 147 ? -1.662 -15.82 6.203 1 95.88 147 CYS B C 1
ATOM 3714 O O . CYS B 1 147 ? -0.834 -16.547 6.754 1 95.88 147 CYS B O 1
ATOM 3716 N N . PHE B 1 148 ? -2.879 -15.539 6.727 1 96.75 148 PHE B N 1
ATOM 3717 C CA . PHE B 1 148 ? -3.053 -15.828 8.148 1 96.75 148 PHE B CA 1
ATOM 3718 C C . PHE B 1 148 ? -4.391 -16.516 8.398 1 96.75 148 PHE B C 1
ATOM 3720 O O . PHE B 1 148 ? -5.375 -16.25 7.703 1 96.75 148 PHE B O 1
ATOM 3727 N N . LEU B 1 149 ? -4.41 -17.438 9.32 1 95.62 149 LEU B N 1
ATOM 3728 C CA . LEU B 1 149 ? -5.602 -18.062 9.883 1 95.62 149 LEU B CA 1
ATOM 3729 C C . LEU B 1 149 ? -5.969 -17.453 11.219 1 95.62 149 LEU B C 1
ATOM 3731 O O . LEU B 1 149 ? -5.16 -16.734 11.82 1 95.62 149 LEU B O 1
ATOM 3735 N N . ARG B 1 150 ? -7.203 -17.875 11.539 1 92.69 150 ARG B N 1
ATOM 3736 C CA . ARG B 1 150 ? -7.609 -17.469 12.875 1 92.69 150 ARG B CA 1
ATOM 3737 C C . ARG B 1 150 ? -6.805 -18.203 13.945 1 92.69 150 ARG B C 1
ATOM 3739 O O . ARG B 1 150 ? -6.516 -19.391 13.797 1 92.69 150 ARG B O 1
ATOM 3746 N N . SER B 1 151 ? -6.352 -17.703 14.984 1 85.69 151 SER B N 1
ATOM 3747 C CA . SER B 1 151 ? -5.723 -18.281 16.172 1 85.69 151 SER B CA 1
ATOM 3748 C C . SER B 1 151 ? -4.285 -18.688 15.875 1 85.69 151 SER B C 1
ATOM 3750 O O . SER B 1 151 ? -3.74 -19.578 16.547 1 85.69 151 SER B O 1
ATOM 3752 N N . GLY B 1 152 ? -3.711 -18.422 14.812 1 91 152 GLY B N 1
ATOM 3753 C CA . GLY B 1 152 ? -2.295 -18.609 14.531 1 91 152 GLY B CA 1
ATOM 3754 C C . GLY B 1 152 ? -1.485 -17.328 14.695 1 91 152 GLY B C 1
ATOM 3755 O O . GLY B 1 152 ? -1.803 -16.5 15.539 1 91 152 GLY B O 1
ATOM 3756 N N . MET B 1 153 ? -0.361 -17.391 14.023 1 95.62 153 MET B N 1
ATOM 3757 C CA . MET B 1 153 ? 0.458 -16.188 13.984 1 95.62 153 MET B CA 1
ATOM 3758 C C . MET B 1 153 ? -0.34 -15.008 13.43 1 95.62 153 MET B C 1
ATOM 3760 O O . MET B 1 153 ? -1.071 -15.156 12.445 1 95.62 153 MET B O 1
ATOM 3764 N N . THR B 1 154 ? -0.208 -13.875 14.125 1 97.19 154 THR B N 1
ATOM 3765 C CA . THR B 1 154 ? -0.913 -12.688 13.664 1 97.19 154 THR B CA 1
ATOM 3766 C C . THR B 1 154 ? -0.07 -11.922 12.648 1 97.19 154 THR B C 1
ATOM 3768 O O . THR B 1 154 ? 1.145 -12.117 12.562 1 97.19 154 THR B O 1
ATOM 3771 N N . PRO B 1 155 ? -0.728 -11.078 11.883 1 97.56 155 PRO B N 1
ATOM 3772 C CA . PRO B 1 155 ? 0.04 -10.203 10.984 1 97.56 155 PRO B CA 1
ATOM 3773 C C . PRO B 1 155 ? 1.083 -9.375 11.727 1 97.56 155 PRO B C 1
ATOM 3775 O O . PRO B 1 155 ? 2.203 -9.203 11.242 1 97.56 155 PRO B O 1
ATOM 3778 N N . GLY B 1 156 ? 0.71 -8.859 12.883 1 98.06 156 GLY B N 1
ATOM 3779 C CA . GLY B 1 156 ? 1.639 -8.062 13.664 1 98.06 156 GLY B CA 1
ATOM 3780 C C . GLY B 1 156 ? 2.881 -8.828 14.086 1 98.06 156 GLY B C 1
ATOM 3781 O O . GLY B 1 156 ? 3.992 -8.297 14.023 1 98.06 156 GLY B O 1
ATOM 3782 N N . GLU B 1 157 ? 2.691 -10.031 14.5 1 97.56 157 GLU B N 1
ATOM 3783 C CA . GLU B 1 157 ? 3.822 -10.875 14.875 1 97.56 157 GLU B CA 1
ATOM 3784 C C . GLU B 1 157 ? 4.77 -11.086 13.695 1 97.56 157 GLU B C 1
ATOM 3786 O O . GLU B 1 157 ? 5.992 -11.016 13.852 1 97.56 157 GLU B O 1
ATOM 3791 N N . ALA B 1 158 ? 4.211 -11.344 12.531 1 97.81 158 ALA B N 1
ATOM 3792 C CA . ALA B 1 158 ? 5.031 -11.531 11.336 1 97.81 158 ALA B CA 1
ATOM 3793 C C . ALA B 1 158 ? 5.801 -10.258 10.992 1 97.81 158 ALA B C 1
ATOM 3795 O O . ALA B 1 158 ? 6.992 -10.312 10.688 1 97.81 158 ALA B O 1
ATOM 3796 N N . LEU B 1 159 ? 5.109 -9.148 11.047 1 98.12 159 LEU B N 1
ATOM 3797 C CA . LEU B 1 159 ? 5.727 -7.859 10.766 1 98.12 159 LEU B CA 1
ATOM 3798 C C . LEU B 1 159 ? 6.906 -7.605 11.695 1 98.12 159 LEU B C 1
ATOM 3800 O O . LEU B 1 159 ? 7.977 -7.188 11.25 1 98.12 159 LEU B O 1
ATOM 3804 N N . ASP B 1 160 ? 6.723 -7.926 12.953 1 97.5 160 ASP B N 1
ATOM 3805 C CA . ASP B 1 160 ? 7.73 -7.609 13.961 1 97.5 160 ASP B CA 1
ATOM 3806 C C . ASP B 1 160 ? 8.953 -8.508 13.82 1 97.5 160 ASP B C 1
ATOM 3808 O O . ASP B 1 160 ? 10.047 -8.172 14.281 1 97.5 160 ASP B O 1
ATOM 3812 N N . LEU B 1 161 ? 8.805 -9.656 13.188 1 97.44 161 LEU B N 1
ATOM 3813 C CA . LEU B 1 161 ? 9.945 -10.539 12.945 1 97.44 161 LEU B CA 1
ATOM 3814 C C . LEU B 1 161 ? 10.961 -9.867 12.031 1 97.44 161 LEU B C 1
ATOM 3816 O O . LEU B 1 161 ? 12.133 -10.25 12.016 1 97.44 161 LEU B O 1
ATOM 3820 N N . LEU B 1 162 ? 10.562 -8.898 11.273 1 97.12 162 LEU B N 1
ATOM 3821 C CA . LEU B 1 162 ? 11.453 -8.219 10.344 1 97.12 162 LEU B CA 1
ATOM 3822 C C . LEU B 1 162 ? 12.367 -7.242 11.078 1 97.12 162 LEU B C 1
ATOM 3824 O O . LEU B 1 162 ? 13.367 -6.785 10.523 1 97.12 162 LEU B O 1
ATOM 3828 N N . GLY B 1 163 ? 12.031 -6.875 12.305 1 93.81 163 GLY B N 1
ATOM 3829 C CA . GLY B 1 163 ? 12.812 -5.898 13.047 1 93.81 163 GLY B CA 1
ATOM 3830 C C . GLY B 1 163 ? 12.953 -4.574 12.32 1 93.81 163 GLY B C 1
ATOM 3831 O O . GLY B 1 163 ? 11.977 -4.043 11.789 1 93.81 163 GLY B O 1
ATOM 3832 N N . ASP B 1 164 ? 14.109 -4.07 12.242 1 91.12 164 ASP B N 1
ATOM 3833 C CA . ASP B 1 164 ? 14.383 -2.785 11.609 1 91.12 164 ASP B CA 1
ATOM 3834 C C . ASP B 1 164 ? 14.156 -2.854 10.102 1 91.12 164 ASP B C 1
ATOM 3836 O O . ASP B 1 164 ? 13.859 -1.838 9.469 1 91.12 164 ASP B O 1
ATOM 3840 N N . CYS B 1 165 ? 14.234 -4.031 9.609 1 94.12 165 CYS B N 1
ATOM 3841 C CA . CYS B 1 165 ? 14.078 -4.227 8.172 1 94.12 165 CYS B CA 1
ATOM 3842 C C . CYS B 1 165 ? 12.648 -3.91 7.734 1 94.12 165 CYS B C 1
ATOM 3844 O O . CYS B 1 165 ? 12.391 -3.695 6.551 1 94.12 165 CYS B O 1
ATOM 3846 N N . ALA B 1 166 ? 11.734 -3.896 8.688 1 96.12 166 ALA B N 1
ATOM 3847 C CA . ALA B 1 166 ? 10.352 -3.533 8.383 1 96.12 166 ALA B CA 1
ATOM 3848 C C . ALA B 1 166 ? 10.273 -2.143 7.758 1 96.12 166 ALA B C 1
ATOM 3850 O O . ALA B 1 166 ? 9.367 -1.858 6.977 1 96.12 166 ALA B O 1
ATOM 3851 N N . TYR B 1 167 ? 11.234 -1.302 8.008 1 94.44 167 TYR B N 1
ATOM 3852 C CA . TYR B 1 167 ? 11.219 0.071 7.516 1 94.44 167 TYR B CA 1
ATOM 3853 C C . TYR B 1 167 ? 11.867 0.166 6.141 1 94.44 167 TYR B C 1
ATOM 3855 O O . TYR B 1 167 ? 11.906 1.24 5.535 1 94.44 167 TYR B O 1
ATOM 3863 N N . LYS B 1 168 ? 12.391 -0.958 5.648 1 94.31 168 LYS B N 1
ATOM 3864 C CA . LYS B 1 168 ? 13.078 -0.992 4.363 1 94.31 168 LYS B CA 1
ATOM 3865 C C . LYS B 1 168 ? 12.242 -1.719 3.311 1 94.31 168 LYS B C 1
ATOM 3867 O O . LYS B 1 168 ? 12.703 -1.939 2.189 1 94.31 168 LYS B O 1
ATOM 3872 N N . THR B 1 169 ? 11.062 -2.129 3.734 1 96.75 169 THR B N 1
ATOM 3873 C CA . THR B 1 169 ? 10.18 -2.906 2.871 1 96.75 169 THR B CA 1
ATOM 3874 C C . THR B 1 169 ? 8.719 -2.58 3.158 1 96.75 169 THR B C 1
ATOM 3876 O O . THR B 1 169 ? 8.422 -1.699 3.967 1 96.75 169 THR B O 1
ATOM 3879 N N . THR B 1 170 ? 7.824 -3.146 2.396 1 96.69 170 THR B N 1
ATOM 3880 C CA . THR B 1 170 ? 6.395 -3.088 2.686 1 96.69 170 THR B CA 1
ATOM 3881 C C . THR B 1 170 ? 5.887 -4.445 3.166 1 96.69 170 THR B C 1
ATOM 3883 O O . THR B 1 170 ? 6.562 -5.461 3.002 1 96.69 170 THR B O 1
ATOM 3886 N N . PHE B 1 171 ? 4.82 -4.34 3.859 1 97.75 171 PHE B N 1
ATOM 3887 C CA . PHE B 1 171 ? 4.23 -5.559 4.406 1 97.75 171 PHE B CA 1
ATOM 3888 C C . PHE B 1 171 ? 2.748 -5.641 4.07 1 97.75 171 PHE B C 1
ATOM 3890 O O . PHE B 1 171 ? 1.998 -4.688 4.297 1 97.75 171 PHE B O 1
ATOM 3897 N N . ALA B 1 172 ? 2.4 -6.715 3.469 1 97.38 172 ALA B N 1
ATOM 3898 C CA . ALA B 1 172 ? 0.998 -6.984 3.162 1 97.38 172 ALA B CA 1
ATOM 3899 C C . ALA B 1 172 ? 0.532 -8.281 3.822 1 97.38 172 ALA B C 1
ATOM 3901 O O . ALA B 1 172 ? 1.305 -9.234 3.945 1 97.38 172 ALA B O 1
ATOM 3902 N N . TRP B 1 173 ? -0.729 -8.281 4.285 1 96.94 173 TRP B N 1
ATOM 3903 C CA . TRP B 1 173 ? -1.309 -9.453 4.926 1 96.94 173 TRP B CA 1
ATOM 3904 C C . TRP B 1 173 ? -2.689 -9.766 4.352 1 96.94 173 TRP B C 1
ATOM 3906 O O . TRP B 1 173 ? -3.441 -8.852 4.004 1 96.94 173 TRP B O 1
ATOM 3916 N N . GLN B 1 174 ? -2.965 -11.023 4.246 1 94.25 174 GLN B N 1
ATOM 3917 C CA . GLN B 1 174 ? -4.262 -11.477 3.76 1 94.25 174 GLN B CA 1
ATOM 3918 C C . GLN B 1 174 ? -4.691 -12.766 4.465 1 94.25 174 GLN B C 1
ATOM 3920 O O . GLN B 1 174 ? -3.855 -13.508 4.977 1 94.25 174 GLN B O 1
ATOM 3925 N N . PRO B 1 175 ? -6.012 -13.008 4.488 1 94.56 175 PRO B N 1
ATOM 3926 C CA . PRO B 1 175 ? -6.445 -14.289 5.051 1 94.56 175 PRO B CA 1
ATOM 3927 C C . PRO B 1 175 ? -6.133 -15.477 4.137 1 94.56 175 PRO B C 1
ATOM 3929 O O . PRO B 1 175 ? -6.086 -15.312 2.912 1 94.56 175 PRO B O 1
ATOM 3932 N N . VAL B 1 176 ? -5.918 -16.594 4.746 1 93.88 176 VAL B N 1
ATOM 3933 C CA . VAL B 1 176 ? -5.809 -17.828 3.98 1 93.88 176 VAL B CA 1
ATOM 3934 C C . VAL B 1 176 ? -7.148 -18.141 3.314 1 93.88 176 VAL B C 1
ATOM 3936 O O . VAL B 1 176 ? -8.188 -18.141 3.971 1 93.88 176 VAL B O 1
ATOM 3939 N N . ILE B 1 177 ? -7.094 -18.281 2.072 1 90.56 177 ILE B N 1
ATOM 3940 C CA . ILE B 1 177 ? -8.289 -18.719 1.357 1 90.56 177 ILE B CA 1
ATOM 3941 C C . ILE B 1 177 ? -8.406 -20.234 1.399 1 90.56 177 ILE B C 1
ATOM 3943 O O . ILE B 1 177 ? -7.41 -20.938 1.236 1 90.56 177 ILE B O 1
ATOM 3947 N N . LYS B 1 178 ? -9.586 -20.703 1.629 1 87.94 178 LYS B N 1
ATOM 3948 C CA . LYS B 1 178 ? -9.82 -22.141 1.732 1 87.94 178 LYS B CA 1
ATOM 3949 C C . LYS B 1 178 ? -9.742 -22.812 0.363 1 87.94 178 LYS B C 1
ATOM 3951 O O . LYS B 1 178 ? -10.773 -23.094 -0.253 1 87.94 178 LYS B O 1
ATOM 3956 N N . THR B 1 179 ? -8.531 -23.047 -0.054 1 86.44 179 THR B N 1
ATOM 3957 C CA . THR B 1 179 ? -8.258 -23.703 -1.331 1 86.44 179 THR B CA 1
ATOM 3958 C C . THR B 1 179 ? -6.98 -24.531 -1.254 1 86.44 179 THR B C 1
ATOM 3960 O O . THR B 1 179 ? -6.246 -24.453 -0.264 1 86.44 179 THR B O 1
ATOM 3963 N N . GLY B 1 180 ? -6.758 -25.422 -2.227 1 81.81 180 GLY B N 1
ATOM 3964 C CA . GLY B 1 180 ? -5.547 -26.219 -2.246 1 81.81 180 GLY B CA 1
ATOM 3965 C C . GLY B 1 180 ? -5.363 -27.047 -0.99 1 81.81 180 GLY B C 1
ATOM 3966 O O . GLY B 1 180 ? -6.301 -27.719 -0.534 1 81.81 180 GLY B O 1
ATOM 3967 N N . SER B 1 181 ? -4.172 -26.969 -0.459 1 82.44 181 SER B N 1
ATOM 3968 C CA . SER B 1 181 ? -3.85 -27.75 0.729 1 82.44 181 SER B CA 1
ATOM 3969 C C . SER B 1 181 ? -4.668 -27.297 1.933 1 82.44 181 SER B C 1
ATOM 3971 O O . SER B 1 181 ? -4.941 -28.078 2.842 1 82.44 181 SER B O 1
ATOM 3973 N N . ALA B 1 182 ? -5.059 -26.062 1.916 1 83.81 182 ALA B N 1
ATOM 3974 C CA . ALA B 1 182 ? -5.785 -25.5 3.051 1 83.81 182 ALA B CA 1
ATOM 3975 C C . ALA B 1 182 ? -7.172 -26.125 3.182 1 83.81 182 ALA B C 1
ATOM 3977 O O . ALA B 1 182 ? -7.762 -26.125 4.262 1 83.81 182 ALA B O 1
ATOM 3978 N N . LEU B 1 183 ? -7.699 -26.641 2.084 1 82.06 183 LEU B N 1
ATOM 3979 C CA . LEU B 1 183 ? -9.023 -27.25 2.062 1 82.06 183 LEU B CA 1
ATOM 3980 C C . LEU B 1 183 ? -9.094 -28.422 3.031 1 82.06 183 LEU B C 1
ATOM 3982 O O . LEU B 1 183 ? -10.109 -28.625 3.699 1 82.06 183 LEU B O 1
ATOM 3986 N N . THR B 1 184 ? -7.977 -29.125 3.096 1 83.31 184 THR B N 1
ATOM 3987 C CA . THR B 1 184 ? -8.008 -30.359 3.875 1 83.31 184 THR B CA 1
ATOM 3988 C C . THR B 1 184 ? -7.219 -30.188 5.176 1 83.31 184 THR B C 1
ATOM 3990 O O . THR B 1 184 ? -7.387 -30.984 6.109 1 83.31 184 THR B O 1
ATOM 3993 N N . SER B 1 185 ? -6.477 -29.156 5.25 1 86.94 185 SER B N 1
ATOM 3994 C CA . SER B 1 185 ? -5.543 -29.031 6.363 1 86.94 185 SER B CA 1
ATOM 3995 C C . SER B 1 185 ? -6.188 -28.328 7.551 1 86.94 185 SER B C 1
ATOM 3997 O O . SER B 1 185 ? -5.695 -28.422 8.68 1 86.94 185 SER B O 1
ATOM 3999 N N . PHE B 1 186 ? -7.289 -27.609 7.336 1 90.5 186 PHE B N 1
ATOM 4000 C CA . PHE B 1 186 ? -7.812 -26.781 8.414 1 90.5 186 PHE B CA 1
ATOM 4001 C C . PHE B 1 186 ? -9.336 -26.859 8.469 1 90.5 186 PHE B C 1
ATOM 4003 O O . PHE B 1 186 ? -9.992 -26.969 7.43 1 90.5 186 PHE B O 1
ATOM 4010 N N . SER B 1 187 ? -9.82 -26.734 9.641 1 92 187 SER B N 1
ATOM 4011 C CA . SER B 1 187 ? -11.266 -26.656 9.828 1 92 187 SER B CA 1
ATOM 4012 C C . SER B 1 187 ? -11.797 -25.281 9.422 1 92 187 SER B C 1
ATOM 4014 O O . SER B 1 187 ? -11.07 -24.297 9.469 1 92 187 SER B O 1
ATOM 4016 N N . ASP B 1 188 ? -13.047 -25.203 9.055 1 91.62 188 ASP B N 1
ATOM 4017 C CA . ASP B 1 188 ? -13.68 -24.016 8.484 1 91.62 188 ASP B CA 1
ATOM 4018 C C . ASP B 1 188 ? -13.586 -22.844 9.453 1 91.62 188 ASP B C 1
ATOM 4020 O O . ASP B 1 188 ? -13.461 -21.688 9.023 1 91.62 188 ASP B O 1
ATOM 4024 N N . ASP B 1 189 ? -13.633 -23.141 10.719 1 92.25 189 ASP B N 1
ATOM 4025 C CA . ASP B 1 189 ? -13.68 -22.094 11.734 1 92.25 189 ASP B CA 1
ATOM 4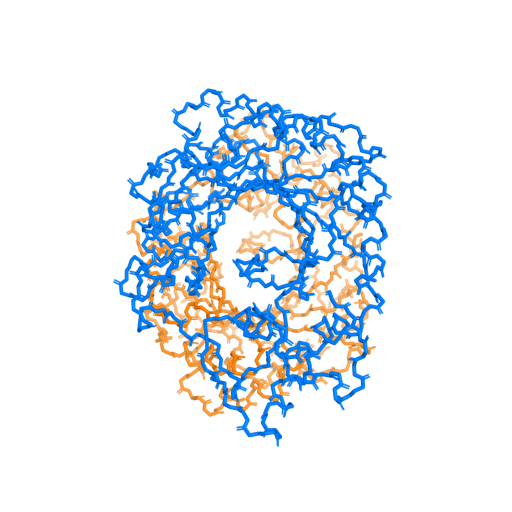026 C C . ASP B 1 189 ? -12.336 -21.359 11.82 1 92.25 189 ASP B C 1
ATOM 4028 O O . ASP B 1 189 ? -12.25 -20.281 12.414 1 92.25 189 ASP B O 1
ATOM 4032 N N . LYS B 1 190 ? -11.312 -21.922 11.18 1 94.06 190 LYS B N 1
ATOM 4033 C CA . LYS B 1 190 ? -9.984 -21.344 11.242 1 94.06 190 LYS B CA 1
ATOM 4034 C C . LYS B 1 190 ? -9.812 -20.234 10.203 1 94.06 190 LYS B C 1
ATOM 4036 O O . LYS B 1 190 ? -8.867 -19.453 10.266 1 94.06 190 LYS B O 1
ATOM 4041 N N . PHE B 1 191 ? -10.695 -20.203 9.297 1 94.19 191 PHE B N 1
ATOM 4042 C CA . PHE B 1 191 ? -10.578 -19.219 8.227 1 94.19 191 PHE B CA 1
ATOM 4043 C C . PHE B 1 191 ? -11.289 -17.922 8.602 1 94.19 191 PHE B C 1
ATOM 4045 O O . PHE B 1 191 ? -12.367 -17.953 9.195 1 94.19 191 PHE B O 1
ATOM 4052 N N . TYR B 1 192 ? -10.648 -16.781 8.305 1 93.56 192 TYR B N 1
ATOM 4053 C CA . TYR B 1 192 ? -11.305 -15.492 8.438 1 93.56 192 TYR B CA 1
ATOM 4054 C C . TYR B 1 192 ? -12.391 -15.32 7.383 1 93.56 192 TYR B C 1
ATOM 4056 O O . TYR B 1 192 ? -12.148 -15.523 6.191 1 93.56 192 TYR B O 1
ATOM 4064 N N . LYS B 1 193 ? -13.57 -14.992 7.781 1 92.56 193 LYS B N 1
ATOM 4065 C CA . LYS B 1 193 ? -14.664 -14.68 6.867 1 92.56 193 LYS B CA 1
ATOM 4066 C C . LYS B 1 193 ? -14.938 -13.18 6.844 1 92.56 193 LYS B C 1
ATOM 4068 O O . LYS B 1 193 ? -15.898 -12.711 7.461 1 92.56 193 LYS B O 1
ATOM 4073 N N . ILE B 1 194 ? -14.203 -12.523 6.078 1 88.75 194 ILE B N 1
ATOM 4074 C CA . ILE B 1 194 ? -14.203 -11.07 6.18 1 88.75 194 ILE B CA 1
ATOM 4075 C C . ILE B 1 194 ? -15.125 -10.477 5.117 1 88.75 194 ILE B C 1
ATOM 4077 O O . ILE B 1 194 ? -15.359 -9.266 5.098 1 88.75 194 ILE B O 1
ATOM 4081 N N . PHE B 1 195 ? -15.625 -11.273 4.207 1 89.06 195 PHE B N 1
ATOM 4082 C CA . PHE B 1 195 ? -16.531 -10.82 3.162 1 89.06 195 PHE B CA 1
ATOM 4083 C C . PHE B 1 195 ? -17.953 -11.297 3.438 1 89.06 195 PHE B C 1
ATOM 4085 O O . PHE B 1 195 ? -18.172 -12.477 3.727 1 89.06 195 PHE B O 1
ATOM 4092 N N . ASN B 1 196 ? -18.844 -10.352 3.35 1 91.44 196 ASN B N 1
ATOM 4093 C CA . ASN B 1 196 ? -20.266 -10.609 3.619 1 91.44 196 ASN B CA 1
ATOM 4094 C C . ASN B 1 196 ? -21.156 -10.023 2.535 1 91.44 196 ASN B C 1
ATOM 4096 O O . ASN B 1 196 ? -21.203 -8.805 2.357 1 91.44 196 ASN B O 1
ATOM 4100 N N . THR B 1 197 ? -21.938 -10.828 1.884 1 90.81 197 THR B N 1
ATOM 4101 C CA . THR B 1 197 ? -22.734 -10.398 0.742 1 90.81 197 THR B CA 1
ATOM 4102 C C . THR B 1 197 ? -23.859 -9.461 1.188 1 90.81 197 THR B C 1
ATOM 4104 O O . THR B 1 197 ? -24.438 -8.742 0.369 1 90.81 197 THR B O 1
ATOM 4107 N N . ASP B 1 198 ? -24.234 -9.469 2.475 1 87.69 198 ASP B N 1
ATOM 4108 C CA . ASP B 1 198 ? -25.25 -8.562 2.986 1 87.69 198 ASP B CA 1
ATOM 4109 C C . ASP B 1 198 ? -24.703 -7.148 3.143 1 87.69 198 ASP B C 1
ATOM 4111 O O . ASP B 1 198 ? -25.469 -6.188 3.227 1 87.69 198 ASP B O 1
ATOM 4115 N N . LYS B 1 199 ? -23.422 -7.098 3.195 1 86.19 199 LYS B N 1
ATOM 4116 C CA . LYS B 1 199 ? -22.797 -5.812 3.504 1 86.19 199 LYS B CA 1
ATOM 4117 C C . LYS B 1 199 ? -21.922 -5.328 2.346 1 86.19 199 LYS B C 1
ATOM 4119 O O . LYS B 1 199 ? -21.688 -4.129 2.205 1 86.19 199 LYS B O 1
ATOM 4124 N N . HIS B 1 200 ? -21.469 -6.32 1.563 1 87.94 200 HIS B N 1
ATOM 4125 C CA . HIS B 1 200 ? -20.5 -6.016 0.523 1 87.94 200 HIS B CA 1
ATOM 4126 C C . HIS B 1 200 ? -21.031 -6.383 -0.857 1 87.94 200 HIS B C 1
ATOM 4128 O O . HIS B 1 200 ? -21.766 -7.367 -1.004 1 87.94 200 HIS B O 1
ATOM 4134 N N . GLU B 1 201 ? -20.562 -5.617 -1.78 1 85.69 201 GLU B N 1
ATOM 4135 C CA . GLU B 1 201 ? -20.797 -6.035 -3.158 1 85.69 201 GLU B CA 1
ATOM 4136 C C . GLU B 1 201 ? -19.781 -7.074 -3.602 1 85.69 201 GLU B C 1
ATOM 4138 O O . GLU B 1 201 ? -18.578 -6.895 -3.4 1 85.69 201 GLU B O 1
ATOM 4143 N N . ALA B 1 202 ? -20.25 -8.078 -4.16 1 88.06 202 ALA B N 1
ATOM 4144 C CA . ALA B 1 202 ? -19.375 -9.164 -4.578 1 88.06 202 ALA B CA 1
ATOM 4145 C C . ALA B 1 202 ? -18.656 -8.82 -5.875 1 88.06 202 ALA B C 1
ATOM 4147 O O . ALA B 1 202 ? -18.875 -9.469 -6.902 1 88.06 202 ALA B O 1
ATOM 4148 N N . ARG B 1 203 ? -17.797 -7.984 -5.785 1 85.88 203 ARG B N 1
ATOM 4149 C CA . ARG B 1 203 ? -17 -7.578 -6.938 1 85.88 203 ARG B CA 1
ATOM 4150 C C . ARG B 1 203 ? -15.797 -8.5 -7.125 1 85.88 203 ARG B C 1
ATOM 4152 O O . ARG B 1 203 ? -15.242 -9 -6.148 1 85.88 203 ARG B O 1
ATOM 4159 N N . CYS B 1 204 ? -15.469 -8.703 -8.406 1 85.44 204 CYS B N 1
ATOM 4160 C CA . CYS B 1 204 ? -14.258 -9.453 -8.719 1 85.44 204 CYS B CA 1
ATOM 4161 C C . CYS B 1 204 ? -13.016 -8.625 -8.398 1 85.44 204 CYS B C 1
ATOM 4163 O O . CYS B 1 204 ? -12.891 -7.484 -8.844 1 85.44 204 CYS B O 1
ATOM 4165 N N . ILE B 1 205 ? -12.102 -9.195 -7.664 1 75.44 205 ILE B N 1
ATOM 4166 C CA . ILE B 1 205 ? -10.883 -8.5 -7.262 1 75.44 205 ILE B CA 1
ATOM 4167 C C . ILE B 1 205 ? -10 -8.258 -8.484 1 75.44 205 ILE B C 1
ATOM 4169 O O . ILE B 1 205 ? -9.195 -7.324 -8.5 1 75.44 205 ILE B O 1
ATOM 4173 N N . GLY B 1 206 ? -10.18 -9.109 -9.422 1 68.12 206 GLY B N 1
ATOM 4174 C CA . GLY B 1 206 ? -9.422 -8.969 -10.648 1 68.12 206 GLY B CA 1
ATOM 4175 C C . GLY B 1 206 ? -9.773 -7.719 -11.43 1 68.12 206 GLY B C 1
ATOM 4176 O O . GLY B 1 206 ? -9.07 -7.344 -12.367 1 68.12 206 GLY B O 1
ATOM 4177 N N . LEU B 1 207 ? -10.812 -7.047 -11.055 1 65.25 207 LEU B N 1
ATOM 4178 C CA . LEU B 1 207 ? -11.234 -5.809 -11.703 1 65.25 207 LEU B CA 1
ATOM 4179 C C . LEU B 1 207 ? -10.219 -4.699 -11.469 1 65.25 207 LEU B C 1
ATOM 4181 O O . LEU B 1 207 ? -10.109 -3.773 -12.281 1 65.25 207 LEU B O 1
ATOM 4185 N N . LEU B 1 208 ? -9.523 -4.883 -10.414 1 63.75 208 LEU B N 1
ATOM 4186 C CA . LEU B 1 208 ? -8.617 -3.797 -10.055 1 63.75 208 LEU B CA 1
ATOM 4187 C C . LEU B 1 208 ? -7.336 -3.859 -10.875 1 63.75 208 LEU B C 1
ATOM 4189 O O . LEU B 1 208 ? -6.844 -2.832 -11.352 1 63.75 208 LEU B O 1
ATOM 4193 N N . ASP B 1 209 ? -6.824 -4.961 -11.055 1 73.31 209 ASP B N 1
ATOM 4194 C CA . ASP B 1 209 ? -5.586 -5.184 -11.797 1 73.31 209 ASP B CA 1
ATOM 4195 C C . ASP B 1 209 ? -5.629 -6.516 -12.547 1 73.31 209 ASP B C 1
ATOM 4197 O O . ASP B 1 209 ? -5.23 -7.551 -12 1 73.31 209 ASP B O 1
ATOM 4201 N N . ARG B 1 210 ? -5.988 -6.375 -13.781 1 84.19 210 ARG B N 1
ATOM 4202 C CA . ARG B 1 210 ? -6.133 -7.602 -14.555 1 84.19 210 ARG B CA 1
ATOM 4203 C C . ARG B 1 210 ? -4.77 -8.172 -14.938 1 84.19 210 ARG B C 1
ATOM 4205 O O . ARG B 1 210 ? -3.893 -7.441 -15.406 1 84.19 210 ARG B O 1
ATOM 4212 N N . THR B 1 211 ? -4.637 -9.391 -14.57 1 91 211 THR B N 1
ATOM 4213 C CA . THR B 1 211 ? -3.414 -10.109 -14.914 1 91 211 THR B CA 1
ATOM 4214 C C . THR B 1 211 ? -3.736 -11.508 -15.43 1 91 211 THR B C 1
ATOM 4216 O O . THR B 1 211 ? -4.652 -12.164 -14.93 1 91 211 THR B O 1
ATOM 4219 N N . LEU B 1 212 ? -2.99 -11.961 -16.422 1 94.5 212 LEU B N 1
ATOM 4220 C CA . LEU B 1 212 ? -3.084 -13.344 -16.875 1 94.5 212 LEU B CA 1
ATOM 4221 C C . LEU B 1 212 ? -2.1 -14.234 -16.141 1 94.5 212 LEU B C 1
ATOM 4223 O O . LEU B 1 212 ? -1.11 -13.75 -15.578 1 94.5 212 LEU B O 1
ATOM 4227 N N . LEU B 1 213 ? -2.439 -15.469 -16.172 1 95.56 213 LEU B N 1
ATOM 4228 C CA . LEU B 1 213 ? -1.508 -16.453 -15.617 1 95.56 213 LEU B CA 1
ATOM 4229 C C . LEU B 1 213 ? -1.263 -17.578 -16.594 1 95.56 213 LEU B C 1
ATOM 4231 O O . LEU B 1 213 ? -2.209 -18.125 -17.172 1 95.56 213 LEU B O 1
ATOM 4235 N N . ILE B 1 214 ? -0.034 -17.844 -16.859 1 97.81 214 ILE B N 1
ATOM 4236 C CA . ILE B 1 214 ? 0.351 -19 -17.656 1 97.81 214 ILE B CA 1
ATOM 4237 C C . ILE B 1 214 ? 1.093 -20.016 -16.797 1 97.81 214 ILE B C 1
ATOM 4239 O O . ILE B 1 214 ? 2.104 -19.688 -16.172 1 97.81 214 ILE B O 1
ATOM 4243 N N . ASN B 1 215 ? 0.587 -21.266 -16.766 1 94.88 215 ASN B N 1
ATOM 4244 C CA . ASN B 1 215 ? 1.207 -22.266 -15.891 1 94.88 215 ASN B CA 1
ATOM 4245 C C . ASN B 1 215 ? 2.143 -23.188 -16.672 1 94.88 215 ASN B C 1
ATOM 4247 O O . ASN B 1 215 ? 2.336 -23 -17.875 1 94.88 215 ASN B O 1
ATOM 4251 N N . PRO B 1 216 ? 2.768 -24.141 -16.016 1 95.62 216 PRO B N 1
ATOM 4252 C CA . PRO B 1 216 ? 3.793 -24.953 -16.672 1 95.62 216 PRO B CA 1
ATOM 4253 C C . PRO B 1 216 ? 3.227 -25.812 -17.812 1 95.62 216 PRO B C 1
ATOM 4255 O O . PRO B 1 216 ? 3.973 -26.25 -18.688 1 95.62 216 PRO B O 1
ATOM 4258 N N . GLN B 1 217 ? 1.949 -26.031 -17.781 1 94.69 217 GLN B N 1
ATOM 4259 C CA . GLN B 1 217 ? 1.293 -26.797 -18.828 1 94.69 217 GLN B CA 1
ATOM 4260 C C . GLN B 1 217 ? 0.901 -25.906 -20 1 94.69 217 GLN B C 1
ATOM 4262 O O . GLN B 1 217 ? 0.243 -26.344 -20.938 1 94.69 217 GLN B O 1
ATOM 4267 N N . LEU B 1 218 ? 1.225 -24.594 -19.906 1 97.88 218 LEU B N 1
ATOM 4268 C CA . LEU B 1 218 ? 0.99 -23.578 -20.938 1 97.88 218 LEU B CA 1
ATOM 4269 C C . LEU B 1 218 ? -0.487 -23.203 -21 1 97.88 218 LEU B C 1
ATOM 4271 O O . LEU B 1 218 ? -0.951 -22.672 -22 1 97.88 218 LEU B O 1
ATOM 4275 N N . ASN B 1 219 ? -1.146 -23.609 -19.891 1 96.19 219 ASN B N 1
ATOM 4276 C CA . ASN B 1 219 ? -2.521 -23.141 -19.75 1 96.19 219 ASN B CA 1
ATOM 4277 C C . ASN B 1 219 ? -2.58 -21.656 -19.438 1 96.19 219 ASN B C 1
ATOM 4279 O O . ASN B 1 219 ? -1.758 -21.141 -18.672 1 96.19 219 ASN B O 1
ATOM 4283 N N . VAL B 1 220 ? -3.555 -21 -19.969 1 96.75 220 VAL B N 1
ATOM 4284 C CA . VAL B 1 220 ? -3.746 -19.578 -19.719 1 96.75 220 VAL B CA 1
ATOM 4285 C C . VAL B 1 220 ? -5.008 -19.359 -18.891 1 96.75 220 VAL B C 1
ATOM 4287 O O . VAL B 1 220 ? -6.074 -19.875 -19.219 1 96.75 220 VAL B O 1
ATOM 4290 N N . TYR B 1 221 ? -4.855 -18.656 -17.812 1 93.88 221 TYR B N 1
ATOM 4291 C CA . TYR B 1 221 ? -5.973 -18.281 -16.953 1 93.88 221 TYR B CA 1
ATOM 4292 C C . TYR B 1 221 ? -6.195 -16.781 -16.969 1 93.88 221 TYR B C 1
ATOM 4294 O O . TYR B 1 221 ? -5.254 -16.016 -17.156 1 93.88 221 TYR B O 1
ATOM 4302 N N . PRO B 1 222 ? -7.449 -16.312 -16.734 1 91.94 222 PRO B N 1
ATOM 4303 C CA . PRO B 1 222 ? -7.77 -14.898 -16.875 1 91.94 222 PRO B CA 1
ATOM 4304 C C . PRO B 1 222 ? -7.426 -14.086 -15.625 1 91.94 222 PRO B C 1
ATOM 4306 O O . PRO B 1 222 ? -7.684 -12.883 -15.578 1 91.94 222 PRO B O 1
ATOM 4309 N N . CYS B 1 223 ? -6.938 -14.727 -14.586 1 90.25 223 CYS B N 1
ATOM 4310 C CA . CYS B 1 223 ? -6.492 -14.055 -13.367 1 90.25 223 CYS B CA 1
ATOM 4311 C C . CYS B 1 223 ? -5.43 -14.867 -12.648 1 90.25 223 CYS B C 1
ATOM 4313 O O . CYS B 1 223 ? -5.109 -15.984 -13.062 1 90.25 223 CYS B O 1
ATOM 4315 N N . CYS B 1 224 ? -4.934 -14.266 -11.609 1 83.31 224 CYS B N 1
ATOM 4316 C CA . CYS B 1 224 ? -3.883 -14.953 -10.867 1 83.31 224 CYS B CA 1
ATOM 4317 C C . CYS B 1 224 ? -4.336 -15.273 -9.453 1 83.3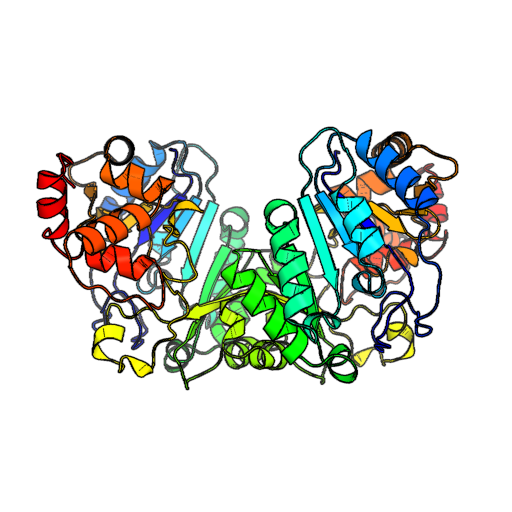1 224 CYS B C 1
ATOM 4319 O O . CYS B 1 224 ? -3.51 -15.414 -8.547 1 83.31 224 CYS B O 1
ATOM 4321 N N . SER B 1 225 ? -5.641 -15.398 -9.352 1 84.12 225 SER B N 1
ATOM 4322 C CA . SER B 1 225 ? -6.172 -15.695 -8.031 1 84.12 225 SER B CA 1
ATOM 4323 C C . SER B 1 225 ? -5.75 -17.094 -7.566 1 84.12 225 SER B C 1
ATOM 4325 O O . SER B 1 225 ? -5.516 -17.984 -8.391 1 84.12 225 SER B O 1
ATOM 4327 N N . GLN B 1 226 ? -5.781 -17.297 -6.297 1 80.25 226 GLN B N 1
ATOM 4328 C CA . GLN B 1 226 ? -5.34 -18.547 -5.684 1 80.25 226 GLN B CA 1
ATOM 4329 C C . GLN B 1 226 ? -6.289 -19.703 -6.023 1 80.25 226 GLN B C 1
ATOM 4331 O O . GLN B 1 226 ? -5.922 -20.875 -5.91 1 80.25 226 GLN B O 1
ATOM 4336 N N . VAL B 1 227 ? -7.422 -19.344 -6.473 1 83.25 227 VAL B N 1
ATOM 4337 C CA . VAL B 1 227 ? -8.414 -20.391 -6.656 1 83.25 227 VAL B CA 1
ATOM 4338 C C . VAL B 1 227 ? -8.57 -20.703 -8.141 1 83.25 227 VAL B C 1
ATOM 4340 O O . VAL B 1 227 ? -9.242 -21.672 -8.516 1 83.25 227 VAL B O 1
ATOM 4343 N N . ILE B 1 228 ? -8.008 -20 -8.961 1 84.94 228 ILE B N 1
ATOM 4344 C CA . ILE B 1 228 ? -8.375 -19.953 -10.367 1 84.94 228 ILE B CA 1
ATOM 4345 C C . ILE B 1 228 ? -8.133 -21.312 -11.008 1 84.94 228 ILE B C 1
ATOM 4347 O O . ILE B 1 228 ? -8.93 -21.781 -11.828 1 84.94 228 ILE B O 1
ATOM 4351 N N . GLU B 1 229 ? -7.086 -21.969 -10.617 1 84.44 229 GLU B N 1
ATOM 4352 C CA . GLU B 1 229 ? -6.734 -23.234 -11.234 1 84.44 229 GLU B CA 1
ATOM 4353 C C . GLU B 1 229 ? -7.699 -24.344 -10.805 1 84.44 229 GLU B C 1
ATOM 4355 O O . GLU B 1 229 ? -7.688 -25.438 -11.367 1 84.44 229 GLU B O 1
ATOM 4360 N N . ASN B 1 230 ? -8.484 -24 -9.844 1 85 230 ASN B N 1
ATOM 4361 C CA . ASN B 1 230 ? -9.523 -24.938 -9.422 1 85 230 ASN B CA 1
ATOM 4362 C C . ASN B 1 230 ? -10.82 -24.719 -10.188 1 85 230 ASN B C 1
ATOM 4364 O O . ASN B 1 230 ? -11.836 -25.344 -9.891 1 85 230 ASN B O 1
ATOM 4368 N N . THR B 1 231 ? -10.758 -23.875 -11.102 1 88.31 231 THR B N 1
ATOM 4369 C CA . THR B 1 231 ? -11.945 -23.531 -11.867 1 88.31 231 THR B CA 1
ATOM 4370 C C . THR B 1 231 ? -11.812 -24 -13.312 1 88.31 231 THR B C 1
ATOM 4372 O O . THR B 1 231 ? -10.734 -24.422 -13.734 1 88.31 231 THR B O 1
ATOM 4375 N N . LEU B 1 232 ? -12.859 -23.953 -13.992 1 89.69 232 LEU B N 1
ATOM 4376 C CA . LEU B 1 232 ? -12.859 -24.312 -15.406 1 89.69 232 LEU B CA 1
ATOM 4377 C C . LEU B 1 232 ? -12.508 -23.094 -16.266 1 89.69 232 LEU B C 1
ATOM 4379 O O . LEU B 1 232 ? -12.672 -23.141 -17.5 1 89.69 232 LEU B O 1
ATOM 4383 N N . LEU B 1 233 ? -12 -22.094 -15.609 1 90.25 233 LEU B N 1
ATOM 4384 C CA . LEU B 1 233 ? -11.758 -20.859 -16.359 1 90.25 233 LEU B CA 1
ATOM 4385 C C . LEU B 1 233 ? -10.406 -20.906 -17.047 1 90.25 233 LEU B C 1
ATOM 4387 O O . LEU B 1 233 ? -9.656 -19.922 -17.031 1 90.25 233 LEU B O 1
ATOM 4391 N N . LEU B 1 234 ? -10.047 -22.062 -17.5 1 91.5 234 LEU B N 1
ATOM 4392 C CA . LEU B 1 234 ? -8.938 -22.219 -18.438 1 91.5 234 LEU B CA 1
ATOM 4393 C C . LEU B 1 234 ? -9.289 -21.641 -19.812 1 91.5 234 LEU B C 1
ATOM 4395 O O . LEU B 1 234 ? -10.109 -22.203 -20.531 1 91.5 234 LEU B O 1
ATOM 4399 N N . VAL B 1 235 ? -8.703 -20.562 -20.188 1 92.81 235 VAL B N 1
ATOM 4400 C CA . VAL B 1 235 ? -9.203 -19.781 -21.312 1 92.81 235 VAL B CA 1
ATOM 4401 C C . VAL B 1 235 ? -8.398 -20.125 -22.562 1 92.81 235 VAL B C 1
ATOM 4403 O O . VAL B 1 235 ? -8.703 -19.641 -23.656 1 92.81 235 VAL B O 1
ATOM 4406 N N . GLY B 1 236 ? -7.363 -20.906 -22.438 1 95.12 236 GLY B N 1
ATOM 4407 C CA . GLY B 1 236 ? -6.59 -21.312 -23.594 1 95.12 236 GLY B CA 1
ATOM 4408 C C . GLY B 1 236 ? -5.297 -22.016 -23.234 1 95.12 236 GLY B C 1
ATOM 4409 O O . GLY B 1 236 ? -4.984 -22.188 -22.047 1 95.12 236 GLY B O 1
ATOM 4410 N N . ASN B 1 237 ? -4.66 -22.484 -24.25 1 97.56 237 ASN B N 1
ATOM 4411 C CA . ASN B 1 237 ? -3.357 -23.141 -24.141 1 97.56 237 ASN B CA 1
ATOM 4412 C C . ASN B 1 237 ? -2.414 -22.719 -25.266 1 97.56 237 ASN B C 1
ATOM 4414 O O . ASN B 1 237 ? -2.781 -22.75 -26.438 1 97.56 237 ASN B O 1
ATOM 4418 N N . LEU B 1 238 ? -1.243 -22.422 -24.906 1 98.12 238 LEU B N 1
ATOM 4419 C CA . LEU B 1 238 ? -0.336 -21.781 -25.859 1 98.12 238 LEU B CA 1
ATOM 4420 C C . LEU B 1 238 ? 0.235 -22.812 -26.828 1 98.12 238 LEU B C 1
ATOM 4422 O O . LEU B 1 238 ? 0.839 -22.453 -27.844 1 98.12 238 LEU B O 1
ATOM 4426 N N . LYS B 1 239 ? 0.035 -24.094 -26.562 1 96.62 239 LYS B N 1
ATOM 4427 C CA . LYS B 1 239 ? 0.435 -25.109 -27.516 1 96.62 239 LYS B CA 1
ATOM 4428 C C . LYS B 1 239 ? -0.401 -25.016 -28.797 1 96.62 239 LYS B C 1
ATOM 4430 O O . LYS B 1 239 ? 0.063 -25.391 -29.875 1 96.62 239 LYS B O 1
ATOM 4435 N N . ASN B 1 240 ? -1.617 -24.453 -28.594 1 95.62 240 ASN B N 1
ATOM 4436 C CA . ASN B 1 240 ? -2.547 -24.531 -29.719 1 95.62 240 ASN B CA 1
ATOM 4437 C C . ASN B 1 240 ? -3.098 -23.172 -30.109 1 95.62 240 ASN B C 1
ATOM 4439 O O . ASN B 1 240 ? -3.715 -23.016 -31.156 1 95.62 240 ASN B O 1
ATOM 4443 N N . GLU B 1 241 ? -2.967 -22.219 -29.266 1 96.69 241 GLU B N 1
ATOM 4444 C CA . GLU B 1 241 ? -3.549 -20.906 -29.484 1 96.69 241 GLU B CA 1
ATOM 4445 C C . GLU B 1 241 ? -2.533 -19.797 -29.203 1 96.69 241 GLU B C 1
ATOM 4447 O O . GLU B 1 241 ? -1.6 -20 -28.422 1 96.69 241 GLU B O 1
ATOM 4452 N N . ARG B 1 242 ? -2.768 -18.672 -29.922 1 97 242 ARG B N 1
ATOM 4453 C CA . ARG B 1 242 ? -1.962 -17.5 -29.641 1 97 242 ARG B CA 1
ATOM 4454 C C . ARG B 1 242 ? -2.545 -16.703 -28.484 1 97 242 ARG B C 1
ATOM 4456 O O . ARG B 1 242 ? -3.764 -16.594 -28.344 1 97 242 ARG B O 1
ATOM 4463 N N . LEU B 1 243 ? -1.706 -16.156 -27.641 1 98.12 243 LEU B N 1
ATOM 4464 C CA . LEU B 1 243 ? -2.137 -15.398 -26.484 1 98.12 243 LEU B CA 1
ATOM 4465 C C . LEU B 1 243 ? -3.049 -14.25 -26.891 1 98.12 243 LEU B C 1
ATOM 4467 O O . LEU B 1 243 ? -4.051 -13.977 -26.219 1 98.12 243 LEU B O 1
ATOM 4471 N N . LYS B 1 244 ? -2.703 -13.562 -27.969 1 96.69 244 LYS B N 1
ATOM 4472 C CA . LYS B 1 244 ? -3.51 -12.445 -28.469 1 96.69 244 LYS B CA 1
ATOM 4473 C C . LYS B 1 244 ? -4.938 -12.891 -28.766 1 96.69 244 LYS B C 1
ATOM 4475 O O . LYS B 1 244 ? -5.895 -12.172 -28.453 1 96.69 244 LYS B O 1
ATOM 4480 N N . ASP B 1 245 ? -5.078 -14.055 -29.328 1 96.25 245 ASP B N 1
ATOM 4481 C CA . ASP B 1 245 ? -6.398 -14.586 -29.641 1 96.25 245 ASP B CA 1
ATOM 4482 C C . ASP B 1 245 ? -7.152 -14.977 -28.375 1 96.25 245 ASP B C 1
ATOM 4484 O O . ASP B 1 245 ? -8.359 -14.758 -28.281 1 96.25 245 ASP B O 1
ATOM 4488 N N . ILE B 1 246 ? -6.43 -15.555 -27.469 1 95.69 246 ILE B N 1
ATOM 4489 C CA . ILE B 1 246 ? -7.023 -15.914 -26.188 1 95.69 246 ILE B CA 1
ATOM 4490 C C . ILE B 1 246 ? -7.57 -14.664 -25.5 1 95.69 246 ILE B C 1
ATOM 4492 O O . ILE B 1 246 ? -8.703 -14.664 -25.016 1 95.69 246 ILE B O 1
ATOM 4496 N N . ILE B 1 247 ? -6.789 -13.57 -25.484 1 94.38 247 ILE B N 1
ATOM 4497 C CA . ILE B 1 247 ? -7.188 -12.312 -24.859 1 94.38 247 ILE B CA 1
ATOM 4498 C C . ILE B 1 247 ? -8.422 -11.766 -25.578 1 94.38 247 ILE B C 1
ATOM 4500 O O . ILE B 1 247 ? -9.367 -11.305 -24.922 1 94.38 247 ILE B O 1
ATOM 4504 N N . ASN B 1 248 ? -8.422 -11.867 -26.844 1 93 248 ASN B N 1
ATOM 4505 C CA . ASN B 1 248 ? -9.586 -11.43 -27.625 1 93 248 ASN B CA 1
ATOM 4506 C C . ASN B 1 248 ? -10.836 -12.227 -27.266 1 93 248 ASN B C 1
ATOM 4508 O O . ASN B 1 248 ? -11.922 -11.664 -27.156 1 93 248 ASN B O 1
ATOM 4512 N N . ASN B 1 249 ? -10.664 -13.508 -27.125 1 91.94 249 ASN B N 1
ATOM 4513 C CA . ASN B 1 249 ? -11.789 -14.367 -26.75 1 91.94 249 ASN B CA 1
ATOM 4514 C C . ASN B 1 249 ? -12.344 -14.008 -25.375 1 91.94 249 ASN B C 1
ATOM 4516 O O . ASN B 1 249 ? -13.555 -14.008 -25.172 1 91.94 249 ASN B O 1
ATOM 4520 N N . ILE B 1 250 ? -11.5 -13.703 -24.422 1 90.94 250 ILE B N 1
ATOM 4521 C CA . ILE B 1 250 ? -11.922 -13.266 -23.094 1 90.94 250 ILE B CA 1
ATOM 4522 C C . ILE B 1 250 ? -12.75 -11.984 -23.219 1 90.94 250 ILE B C 1
ATOM 4524 O O . ILE B 1 250 ? -13.828 -11.875 -22.641 1 90.94 250 ILE B O 1
ATOM 4528 N N . ASN B 1 251 ? -12.289 -11.07 -24.047 1 88.94 251 ASN B N 1
ATOM 4529 C CA . ASN B 1 251 ? -12.906 -9.758 -24.172 1 88.94 251 ASN B CA 1
ATOM 4530 C C . ASN B 1 251 ? -14.273 -9.844 -24.859 1 88.94 251 ASN B C 1
ATOM 4532 O O . ASN B 1 251 ? -15.133 -8.992 -24.641 1 88.94 251 ASN B O 1
ATOM 4536 N N . CYS B 1 252 ? -14.484 -10.961 -25.547 1 89.38 252 CYS B N 1
ATOM 4537 C CA . CYS B 1 252 ? -15.727 -11.102 -26.297 1 89.38 252 CYS B CA 1
ATOM 4538 C C . CYS B 1 252 ? -16.688 -12.039 -25.578 1 89.38 252 CYS B C 1
ATOM 4540 O O . CYS B 1 252 ? -17.797 -12.305 -26.078 1 89.38 252 CYS B O 1
ATOM 4542 N N . ASN B 1 253 ? -16.281 -12.516 -24.484 1 89.44 253 ASN B N 1
ATOM 4543 C CA . ASN B 1 253 ? -17.094 -13.453 -23.734 1 89.44 253 ASN B CA 1
ATOM 4544 C C . ASN B 1 253 ? -18.031 -12.727 -22.75 1 89.44 253 ASN B C 1
ATOM 4546 O O . ASN B 1 253 ? -17.562 -11.984 -21.891 1 89.44 253 ASN B O 1
ATOM 4550 N N . LYS B 1 254 ? -19.219 -12.961 -22.75 1 87.81 254 LYS B N 1
ATOM 4551 C CA . LYS B 1 254 ? -20.234 -12.242 -21.984 1 87.81 254 LYS B CA 1
ATOM 4552 C C . LYS B 1 254 ? -20.094 -12.523 -20.5 1 87.81 254 LYS B C 1
ATOM 4554 O O . LYS B 1 254 ? -20.344 -11.641 -19.672 1 87.81 254 LYS B O 1
ATOM 4559 N N . VAL B 1 255 ? -19.812 -13.742 -20.188 1 88.56 255 VAL B N 1
ATOM 4560 C CA . VAL B 1 255 ? -19.641 -14.125 -18.797 1 88.56 255 VAL B CA 1
ATOM 4561 C C . VAL B 1 255 ? -18.5 -13.336 -18.172 1 88.56 255 VAL B C 1
ATOM 4563 O O . VAL B 1 255 ? -18.641 -12.75 -17.094 1 88.56 255 VAL B O 1
ATOM 4566 N N . PHE B 1 256 ? -17.406 -13.25 -18.875 1 89.19 256 PHE B N 1
ATOM 4567 C CA . PHE B 1 256 ? -16.25 -12.492 -18.406 1 89.19 256 PHE B CA 1
ATOM 4568 C C . PHE B 1 256 ? -16.578 -11.008 -18.344 1 89.19 256 PHE B C 1
ATOM 4570 O O . PHE B 1 256 ? -16.156 -10.312 -17.406 1 89.19 256 PHE B O 1
ATOM 4577 N N . TYR B 1 257 ? -17.297 -10.562 -19.281 1 86.94 257 TYR B N 1
ATOM 4578 C CA . TYR B 1 257 ? -17.703 -9.164 -19.281 1 86.94 257 TYR B CA 1
ATOM 4579 C C . TYR B 1 257 ? -18.5 -8.828 -18.016 1 86.94 257 TYR B C 1
ATOM 4581 O O . TYR B 1 257 ? -18.25 -7.812 -17.375 1 86.94 257 TYR B O 1
ATOM 4589 N N . GLU B 1 258 ? -19.406 -9.688 -17.703 1 88 258 GLU B N 1
ATOM 4590 C CA . GLU B 1 258 ? -20.234 -9.477 -16.516 1 88 258 GLU B CA 1
ATOM 4591 C C . GLU B 1 258 ? -19.391 -9.5 -15.25 1 88 258 GLU B C 1
ATOM 4593 O O . GLU B 1 258 ? -19.547 -8.633 -14.383 1 88 258 GLU B O 1
ATOM 4598 N N . ILE B 1 259 ? -18.531 -10.445 -15.172 1 89 259 ILE B N 1
ATOM 4599 C CA . ILE B 1 259 ? -17.672 -10.594 -13.992 1 89 259 ILE B CA 1
ATOM 4600 C C . ILE B 1 259 ? -16.797 -9.367 -13.828 1 89 259 ILE B C 1
ATOM 4602 O O . ILE B 1 259 ? -16.641 -8.844 -12.727 1 89 259 ILE B O 1
ATOM 4606 N N . TYR B 1 260 ? -16.281 -8.82 -14.93 1 86.25 260 TYR B N 1
ATOM 4607 C CA . TYR B 1 260 ? -15.32 -7.723 -14.883 1 86.25 260 TYR B CA 1
ATOM 4608 C C . TYR B 1 260 ? -16.016 -6.387 -14.68 1 86.25 260 TYR B C 1
ATOM 4610 O O . TYR B 1 260 ? -15.391 -5.395 -14.312 1 86.25 260 TYR B O 1
ATOM 4618 N N . THR B 1 261 ? -17.328 -6.344 -14.867 1 85.19 261 THR B N 1
ATOM 4619 C CA . THR B 1 261 ? -18.031 -5.07 -14.75 1 85.19 261 THR B CA 1
ATOM 4620 C C . THR B 1 261 ? -18.891 -5.047 -13.492 1 85.19 261 THR B C 1
ATOM 4622 O O . THR B 1 261 ? -18.906 -4.055 -12.758 1 85.19 261 THR B O 1
ATOM 4625 N N . LYS B 1 262 ? -19.531 -6.27 -13.211 1 88.06 262 LYS B N 1
ATOM 4626 C CA . LYS B 1 262 ? -20.516 -6.277 -12.125 1 88.06 262 LYS B CA 1
ATOM 4627 C C . LYS B 1 262 ? -20.141 -7.289 -11.047 1 88.06 262 LYS B C 1
ATOM 4629 O O . LYS B 1 262 ? -20.797 -7.375 -10.016 1 88.06 262 LYS B O 1
ATOM 4634 N N . GLY B 1 263 ? -19.125 -7.992 -11.344 1 89.62 263 GLY B N 1
ATOM 4635 C CA . GLY B 1 263 ? -18.719 -9.008 -10.383 1 89.62 263 GLY B CA 1
ATOM 4636 C C . GLY B 1 263 ? -19.656 -10.203 -10.344 1 89.62 263 GLY B C 1
ATOM 4637 O O . GLY B 1 263 ? -20.141 -10.656 -11.383 1 89.62 263 GLY B O 1
ATOM 4638 N N . PHE B 1 264 ? -19.875 -10.688 -9.156 1 93.56 264 PHE B N 1
ATOM 4639 C CA . PHE B 1 264 ? -20.656 -11.914 -9.008 1 93.56 264 PHE B CA 1
ATOM 4640 C C . PHE B 1 264 ? -22.062 -11.594 -8.531 1 93.56 264 PHE B C 1
ATOM 4642 O O . PHE B 1 264 ? -22.891 -12.5 -8.383 1 93.56 264 PHE B O 1
ATOM 4649 N N . ALA B 1 265 ? -22.328 -10.312 -8.359 1 91.69 265 ALA B N 1
ATOM 4650 C CA . ALA B 1 265 ? -23.625 -9.898 -7.805 1 91.69 265 ALA B CA 1
ATOM 4651 C C . ALA B 1 265 ? -24.781 -10.391 -8.672 1 91.69 265 ALA B C 1
ATOM 4653 O O . ALA B 1 265 ? -25.719 -11 -8.164 1 91.69 265 ALA B O 1
ATOM 4654 N N . PRO B 1 266 ? -24.688 -10.234 -9.969 1 91.75 266 PRO B N 1
ATOM 4655 C CA . PRO B 1 266 ? -25.781 -10.734 -10.797 1 91.75 266 PRO B CA 1
ATOM 4656 C C . PRO B 1 266 ? -25.953 -12.25 -10.703 1 91.75 266 PRO B C 1
ATOM 4658 O O . PRO B 1 266 ? -27.078 -12.758 -10.789 1 91.75 266 PRO B O 1
ATOM 4661 N N . PHE B 1 267 ? -24.859 -12.953 -10.547 1 94 267 PHE B N 1
ATOM 4662 C CA . PHE B 1 267 ? -24.906 -14.406 -10.453 1 94 267 PHE B CA 1
ATOM 4663 C C . PHE B 1 267 ? -25.531 -14.844 -9.133 1 94 267 PHE B C 1
ATOM 4665 O O . PHE B 1 267 ? -26.328 -15.789 -9.102 1 94 267 PHE B O 1
ATOM 4672 N N . LEU B 1 268 ? -25.172 -14.156 -8.109 1 95.19 268 LEU B N 1
ATOM 4673 C CA . LEU B 1 268 ? -25.75 -14.453 -6.797 1 95.19 268 LEU B CA 1
ATOM 4674 C C . LEU B 1 268 ? -27.25 -14.156 -6.781 1 95.19 268 LEU B C 1
ATOM 4676 O O . LEU B 1 268 ? -28.031 -14.898 -6.184 1 95.19 268 LEU B O 1
ATOM 4680 N N . GLU B 1 269 ? -27.641 -13.078 -7.43 1 94.12 269 GLU B N 1
ATOM 4681 C CA . GLU B 1 269 ? -29.047 -12.75 -7.555 1 94.12 269 GLU B CA 1
ATOM 4682 C C . GLU B 1 269 ? -29.812 -13.859 -8.281 1 94.12 269 GLU B C 1
ATOM 4684 O O . GLU B 1 269 ? -30.938 -14.18 -7.914 1 94.12 269 GLU B O 1
ATOM 4689 N N . LEU B 1 270 ? -29.203 -14.328 -9.297 1 94.38 270 LEU B N 1
ATOM 4690 C CA . LEU B 1 270 ? -29.797 -15.43 -10.031 1 94.38 270 LEU B CA 1
ATOM 4691 C C . LEU B 1 270 ? -30.016 -16.641 -9.117 1 94.38 270 LEU B C 1
ATOM 4693 O O . LEU B 1 270 ? -31.047 -17.297 -9.172 1 94.38 270 LEU B O 1
ATOM 4697 N N . LEU B 1 271 ? -29.031 -16.969 -8.266 1 95.88 271 LEU B N 1
ATOM 4698 C CA . LEU B 1 271 ? -29.156 -18.078 -7.324 1 95.88 271 LEU B CA 1
ATOM 4699 C C . LEU B 1 271 ? -30.312 -17.828 -6.359 1 95.88 271 LEU B C 1
ATOM 4701 O O . LEU B 1 271 ? -31.078 -18.75 -6.051 1 95.88 271 LEU B O 1
ATOM 4705 N N . ASP B 1 272 ? -30.422 -16.641 -5.922 1 95.25 272 ASP B N 1
ATOM 4706 C CA . ASP B 1 272 ? -31.5 -16.266 -5.023 1 95.25 272 ASP B CA 1
ATOM 4707 C C . ASP B 1 272 ? -32.875 -16.516 -5.68 1 95.25 272 ASP B C 1
ATOM 4709 O O . ASP B 1 272 ? -33.75 -17.094 -5.066 1 95.25 272 ASP B O 1
ATOM 4713 N N . LYS B 1 273 ? -33 -16.078 -6.848 1 94.69 273 LYS B N 1
ATOM 4714 C CA . LYS B 1 273 ? -34.25 -16.234 -7.594 1 94.69 273 LYS B CA 1
ATOM 4715 C C . LYS B 1 273 ? -34.625 -17.703 -7.762 1 94.69 273 LYS B C 1
ATOM 4717 O O . LYS B 1 273 ? -35.812 -18.062 -7.754 1 94.69 273 LYS B O 1
ATOM 4722 N N . LYS B 1 274 ? -33.656 -18.5 -7.875 1 95.12 274 LYS B N 1
ATOM 4723 C CA . LYS B 1 274 ? -33.906 -19.906 -8.125 1 95.12 274 LYS B CA 1
ATOM 4724 C C . LYS B 1 274 ? -33.938 -20.703 -6.82 1 95.12 274 LYS B C 1
ATOM 4726 O O . LYS B 1 274 ? -34.125 -21.922 -6.832 1 95.12 274 LYS B O 1
ATOM 4731 N N . GLY B 1 275 ? -33.656 -20.062 -5.699 1 95.38 275 GLY B N 1
ATOM 4732 C CA . GLY B 1 275 ? -33.719 -20.703 -4.391 1 95.38 275 GLY B CA 1
ATOM 4733 C C . GLY B 1 275 ? -32.531 -21.594 -4.094 1 95.38 275 GLY B C 1
ATOM 4734 O O . GLY B 1 275 ? -32.656 -22.578 -3.367 1 95.38 275 GLY B O 1
ATOM 4735 N N . ILE B 1 276 ? -31.453 -21.328 -4.746 1 95.88 276 ILE B N 1
ATOM 4736 C CA . ILE B 1 276 ? -30.234 -22.094 -4.516 1 95.88 276 ILE B CA 1
ATOM 4737 C C . ILE B 1 276 ? -29.391 -21.422 -3.426 1 95.88 276 ILE B C 1
ATOM 4739 O O . ILE B 1 276 ? -29.078 -20.234 -3.527 1 95.88 276 ILE B O 1
ATOM 4743 N N . GLU B 1 277 ? -29.016 -22.172 -2.479 1 95.12 277 GLU B N 1
ATOM 4744 C CA . GLU B 1 277 ? -28.266 -21.641 -1.347 1 95.12 277 GLU B CA 1
ATOM 4745 C C . GLU B 1 277 ? -26.797 -21.469 -1.691 1 95.12 277 GLU B C 1
ATOM 4747 O O . GLU B 1 277 ? -26.234 -22.25 -2.455 1 95.12 277 GLU B O 1
ATOM 4752 N N . TYR B 1 278 ? -26.219 -20.5 -1.127 1 94.62 278 TYR B N 1
ATOM 4753 C CA . TYR B 1 278 ? -24.797 -20.234 -1.227 1 94.62 278 TYR B CA 1
ATOM 4754 C C . TYR B 1 278 ? -24.266 -19.594 0.052 1 94.62 278 TYR B C 1
ATOM 4756 O O . TYR B 1 278 ? -25.031 -19.031 0.836 1 94.62 278 TYR B O 1
ATOM 4764 N N . PRO B 1 279 ? -23 -19.719 0.302 1 93.25 279 PRO B N 1
ATOM 4765 C CA . PRO B 1 279 ? -22.453 -19.094 1.508 1 93.25 279 PRO B CA 1
ATOM 4766 C C . PRO B 1 279 ? -22.469 -17.562 1.428 1 93.25 279 PRO B C 1
ATOM 4768 O O . PRO B 1 279 ? -21.953 -16.984 0.467 1 93.25 279 PRO B O 1
ATOM 4771 N N . HIS B 1 280 ? -22.969 -16.891 2.445 1 94.25 280 HIS B N 1
ATOM 4772 C CA . HIS B 1 280 ? -23.047 -15.438 2.465 1 94.25 280 HIS B CA 1
ATOM 4773 C C . HIS B 1 280 ? -21.781 -14.828 3.074 1 94.25 280 HIS B C 1
ATOM 4775 O O . HIS B 1 280 ? -21.516 -13.641 2.873 1 94.25 280 HIS B O 1
ATOM 4781 N N . GLN B 1 281 ? -21.094 -15.609 3.891 1 93.12 281 GLN B N 1
ATOM 4782 C CA . GLN B 1 281 ? -19.828 -15.18 4.492 1 93.12 281 GLN B CA 1
ATOM 4783 C C . GLN B 1 281 ? -18.672 -16.031 4.004 1 93.12 281 GLN B C 1
ATOM 4785 O O . GLN B 1 281 ? -18.656 -17.25 4.203 1 93.12 281 GLN B O 1
ATOM 4790 N N . VAL B 1 282 ? -17.781 -15.352 3.355 1 92.94 282 VAL B N 1
ATOM 4791 C CA . VAL B 1 282 ? -16.609 -16.047 2.814 1 92.94 282 VAL B CA 1
ATOM 4792 C C . VAL B 1 282 ? -15.344 -15.25 3.127 1 92.94 282 VAL B C 1
ATOM 4794 O O . VAL B 1 282 ? -15.414 -14.156 3.701 1 92.94 282 VAL B O 1
ATOM 4797 N N . THR B 1 283 ? -14.195 -15.836 2.854 1 92.12 283 THR B N 1
ATOM 4798 C CA . THR B 1 283 ? -12.922 -15.164 3.09 1 92.12 283 THR B CA 1
ATOM 4799 C C . THR B 1 283 ? -12.664 -14.109 2.02 1 92.12 283 THR B C 1
ATOM 4801 O O . THR B 1 283 ? -12.156 -13.031 2.318 1 92.12 283 THR B O 1
ATOM 4804 N N . SER B 1 284 ? -13.062 -14.445 0.785 1 90.38 284 SER B N 1
ATOM 4805 C CA . SER B 1 284 ? -12.812 -13.594 -0.376 1 90.38 284 SER B CA 1
ATOM 4806 C C . SER B 1 284 ? -13.867 -13.805 -1.456 1 90.38 284 SER B C 1
ATOM 4808 O O . SER B 1 284 ? -14.422 -14.898 -1.584 1 90.38 284 SER B O 1
ATOM 4810 N N . ALA B 1 285 ? -14.055 -12.773 -2.215 1 88.75 285 ALA B N 1
ATOM 4811 C CA . ALA B 1 285 ? -14.984 -12.891 -3.34 1 88.75 285 ALA B CA 1
ATOM 4812 C C . ALA B 1 285 ? -14.508 -13.953 -4.328 1 88.75 285 ALA B C 1
ATOM 4814 O O . ALA B 1 285 ? -15.305 -14.484 -5.102 1 88.75 285 ALA B O 1
ATOM 4815 N N . CYS B 1 286 ? -13.266 -14.297 -4.305 1 90.5 286 CYS B N 1
ATOM 4816 C CA . CYS B 1 286 ? -12.703 -15.32 -5.184 1 90.5 286 CYS B CA 1
ATOM 4817 C C . CYS B 1 286 ? -13.344 -16.672 -4.91 1 90.5 286 CYS B C 1
ATOM 4819 O O . CYS B 1 286 ? -13.383 -17.531 -5.789 1 90.5 286 CYS B O 1
ATOM 4821 N N . GLU B 1 287 ? -13.836 -16.828 -3.742 1 90.81 287 GLU B N 1
ATOM 4822 C CA . GLU B 1 287 ? -14.492 -18.078 -3.404 1 90.81 287 GLU B CA 1
ATOM 4823 C C . GLU B 1 287 ? -15.797 -18.25 -4.184 1 90.81 287 GLU B C 1
ATOM 4825 O O . GLU B 1 287 ? -16.219 -19.375 -4.469 1 90.81 287 GLU B O 1
ATOM 4830 N N . TYR B 1 288 ? -16.391 -17.125 -4.559 1 92.25 288 TYR B N 1
ATOM 4831 C CA . TYR B 1 288 ? -17.578 -17.188 -5.414 1 92.25 288 TYR B CA 1
ATOM 4832 C C . TYR B 1 288 ? -17.203 -17.625 -6.828 1 92.25 288 TYR B C 1
ATOM 4834 O O . TYR B 1 288 ? -17.938 -18.375 -7.473 1 92.25 288 TYR B O 1
ATOM 4842 N N . CYS B 1 289 ? -16.078 -17.172 -7.246 1 91.94 289 CYS B N 1
ATOM 4843 C CA . CYS B 1 289 ? -15.594 -17.625 -8.547 1 91.94 289 CYS B CA 1
ATOM 4844 C C . CYS B 1 289 ? -15.461 -19.141 -8.57 1 91.94 289 CYS B C 1
ATOM 4846 O O . CYS B 1 289 ? -15.898 -19.797 -9.523 1 91.94 289 CYS B O 1
ATOM 4848 N N . GLN B 1 290 ? -14.875 -19.594 -7.566 1 91 290 GLN B N 1
ATOM 4849 C CA . GLN B 1 290 ? -14.727 -21.031 -7.465 1 91 290 GLN B CA 1
ATOM 4850 C C . GLN B 1 290 ? -16.078 -21.719 -7.391 1 91 290 GLN B C 1
ATOM 4852 O O . GLN B 1 290 ? -16.297 -22.75 -8.039 1 91 290 GLN B O 1
ATOM 4857 N N . LEU B 1 291 ? -16.953 -21.172 -6.621 1 92.25 291 LEU B N 1
ATOM 4858 C CA . LEU B 1 291 ? -18.297 -21.734 -6.492 1 92.25 291 LEU B CA 1
ATOM 4859 C C . LEU B 1 291 ? -18.984 -21.844 -7.855 1 92.25 291 LEU B C 1
ATOM 4861 O O . LEU B 1 291 ? -19.516 -22.891 -8.195 1 92.25 291 LEU B O 1
ATOM 4865 N N . PHE B 1 292 ? -18.859 -20.859 -8.617 1 93.5 292 PHE B N 1
ATOM 4866 C CA . PHE B 1 292 ? -19.594 -20.781 -9.875 1 93.5 292 PHE B CA 1
ATOM 4867 C C . PHE B 1 292 ? -18.922 -21.625 -10.953 1 93.5 292 PHE B C 1
ATOM 4869 O O . PHE B 1 292 ? -19.578 -22.172 -11.836 1 93.5 292 PHE B O 1
ATOM 4876 N N . PHE B 1 293 ? -17.578 -21.828 -10.82 1 93.06 293 PHE B N 1
ATOM 4877 C CA . PHE B 1 293 ? -16.875 -22.344 -12 1 93.06 293 PHE B CA 1
ATOM 4878 C C . PHE B 1 293 ? -16 -23.531 -11.633 1 93.06 293 PHE B C 1
ATOM 4880 O O . PHE B 1 293 ? -15.07 -23.875 -12.367 1 93.06 293 PHE B O 1
ATOM 4887 N N . HIS B 1 294 ? -16.219 -24.109 -10.469 1 91.06 294 HIS B N 1
ATOM 4888 C CA . HIS B 1 294 ? -15.469 -25.312 -10.141 1 91.06 294 HIS B CA 1
ATOM 4889 C C . HIS B 1 294 ? -15.859 -26.469 -11.062 1 91.06 294 HIS B C 1
ATOM 4891 O O . HIS B 1 294 ? -15.117 -27.438 -11.188 1 91.06 294 HIS B O 1
ATOM 4897 N N . ASN B 1 295 ? -17 -26.406 -11.625 1 90.62 295 ASN B N 1
ATOM 4898 C CA . ASN B 1 295 ? -17.484 -27.266 -12.703 1 90.62 295 ASN B CA 1
ATOM 4899 C C . ASN B 1 295 ? -18.484 -26.531 -13.594 1 90.62 295 ASN B C 1
ATOM 4901 O O . ASN B 1 295 ? -18.578 -25.312 -13.547 1 90.62 295 ASN B O 1
ATOM 4905 N N . ASP B 1 296 ? -19.25 -27.234 -14.398 1 90.12 296 ASP B N 1
ATOM 4906 C CA . ASP B 1 296 ? -20.016 -26.547 -15.43 1 90.12 296 ASP B CA 1
ATOM 4907 C C . ASP B 1 296 ? -21.469 -26.344 -14.992 1 90.12 296 ASP B C 1
ATOM 4909 O O . ASP B 1 296 ? -22.312 -25.938 -15.797 1 90.12 296 ASP B O 1
ATOM 4913 N N . TRP B 1 297 ? -21.781 -26.531 -13.711 1 91.62 297 TRP B N 1
ATOM 4914 C CA . TRP B 1 297 ? -23.172 -26.469 -13.258 1 91.62 297 TRP B CA 1
ATOM 4915 C C . TRP B 1 297 ? -23.766 -25.078 -13.523 1 91.62 297 TRP B C 1
ATOM 4917 O O . TRP B 1 297 ? -24.906 -24.953 -13.977 1 91.62 297 TRP B O 1
ATOM 4927 N N . PHE B 1 298 ? -22.969 -24.125 -13.242 1 92.75 298 PHE B N 1
ATOM 4928 C CA . PHE B 1 298 ? -23.469 -22.766 -13.367 1 92.75 298 PHE B CA 1
ATOM 4929 C C . PHE B 1 298 ? -23.609 -22.359 -14.828 1 92.75 298 PHE B C 1
ATOM 4931 O O . PHE B 1 298 ? -24.516 -21.609 -15.195 1 92.75 298 PHE B O 1
ATOM 4938 N N . LEU B 1 299 ? -22.688 -22.812 -15.648 1 88.5 299 LEU B N 1
ATOM 4939 C CA . LEU B 1 299 ? -22.781 -22.531 -17.078 1 88.5 299 LEU B CA 1
ATOM 4940 C C . LEU B 1 299 ? -24.062 -23.125 -17.656 1 88.5 299 LEU B C 1
ATOM 4942 O O . LEU B 1 299 ? -24.688 -22.516 -18.531 1 88.5 299 LEU B O 1
ATOM 4946 N N . HIS B 1 300 ? -24.391 -24.234 -17.188 1 90.12 300 HIS B N 1
ATOM 4947 C CA . HIS B 1 300 ? -25.641 -24.844 -17.609 1 90.12 300 HIS B CA 1
ATOM 4948 C C . HIS B 1 300 ? -26.828 -23.984 -17.203 1 90.12 300 HIS B C 1
ATOM 4950 O O . HIS B 1 300 ? -27.781 -23.812 -17.969 1 90.12 300 HIS B O 1
ATOM 4956 N N . MET B 1 301 ? -26.719 -23.469 -16.078 1 90.75 301 MET B N 1
ATOM 4957 C CA . MET B 1 301 ? -27.781 -22.609 -15.586 1 90.75 301 MET B CA 1
ATOM 4958 C C . MET B 1 301 ? -27.859 -21.328 -16.406 1 90.75 301 MET B C 1
ATOM 4960 O O . MET B 1 301 ? -28.953 -20.859 -16.719 1 90.75 301 MET B O 1
ATOM 4964 N N . LEU B 1 302 ? -26.719 -20.812 -16.75 1 89.75 302 LEU B N 1
ATOM 4965 C CA . LEU B 1 302 ? -26.656 -19.562 -17.516 1 89.75 302 LEU B CA 1
ATOM 4966 C C . LEU B 1 302 ? -27.234 -19.766 -18.906 1 89.75 302 LEU B C 1
ATOM 4968 O O . LEU B 1 302 ? -27.797 -18.828 -19.5 1 89.75 302 LEU B O 1
ATOM 4972 N N . LYS B 1 303 ? -27.031 -20.953 -19.406 1 86.19 303 LYS B N 1
ATOM 4973 C CA . LYS B 1 303 ? -27.578 -21.266 -20.719 1 86.19 303 LYS B CA 1
ATOM 4974 C C . LYS B 1 303 ? -29.109 -21.109 -20.719 1 86.19 303 LYS B C 1
ATOM 4976 O O . LYS B 1 303 ? -29.688 -20.656 -21.703 1 86.19 303 LYS B O 1
ATOM 4981 N N . GLU B 1 304 ? -29.609 -21.453 -19.703 1 83.56 304 GLU B N 1
ATOM 4982 C CA . GLU B 1 304 ? -31.062 -21.312 -19.562 1 83.56 304 GLU B CA 1
ATOM 4983 C C . GLU B 1 304 ? -31.469 -19.844 -19.547 1 83.56 304 GLU B C 1
ATOM 4985 O O . GLU B 1 304 ? -32.625 -19.5 -19.875 1 83.56 304 GLU B O 1
ATOM 4990 N N . GLU B 1 305 ? -30.547 -18.969 -19.172 1 80.88 305 GLU B N 1
ATOM 4991 C CA . GLU B 1 305 ? -30.797 -17.531 -19.109 1 80.88 305 GLU B CA 1
ATOM 4992 C C . GLU B 1 305 ? -30.266 -16.812 -20.344 1 80.88 305 GLU B C 1
ATOM 4994 O O . GLU B 1 305 ? -30.047 -15.609 -20.344 1 80.88 305 GLU B O 1
ATOM 4999 N N . LYS B 1 306 ? -29.891 -17.641 -21.438 1 77.31 306 LYS B N 1
ATOM 5000 C CA . LYS B 1 306 ? -29.5 -17.156 -22.766 1 77.31 306 LYS B CA 1
ATOM 5001 C C . LYS B 1 306 ? -28.062 -16.656 -22.766 1 77.31 306 LYS B C 1
ATOM 5003 O O . LYS B 1 306 ? -27.734 -15.719 -23.5 1 77.31 306 LYS B O 1
ATOM 5008 N N . TYR B 1 307 ? -27.344 -17.062 -21.703 1 71.5 307 TYR B N 1
ATOM 5009 C CA . TYR B 1 307 ? -25.891 -16.938 -21.797 1 71.5 307 TYR B CA 1
ATOM 5010 C C . TYR B 1 307 ? -25.297 -18.094 -22.594 1 71.5 307 TYR B C 1
ATOM 5012 O O . TYR B 1 307 ? -25.094 -19.188 -22.047 1 71.5 307 TYR B O 1
ATOM 5020 N N . PHE B 1 308 ? -25 -17.953 -23.859 1 63.69 308 PHE B N 1
ATOM 5021 C CA . PHE B 1 308 ? -24.594 -19.078 -24.703 1 63.69 308 PHE B CA 1
ATOM 5022 C C . PHE B 1 308 ? -23.078 -19.094 -24.875 1 63.69 308 PHE B C 1
ATOM 5024 O O . PHE B 1 308 ? -22.547 -19.844 -25.688 1 63.69 308 PHE B O 1
ATOM 5031 N N . GLU B 1 309 ? -22.5 -18.469 -23.922 1 66.94 309 GLU B N 1
ATOM 5032 C CA . GLU B 1 309 ? -21.047 -18.375 -24.047 1 66.94 309 GLU B CA 1
ATOM 5033 C C . GLU B 1 309 ? -20.375 -19.625 -23.516 1 66.94 309 GLU B C 1
ATOM 5035 O O . GLU B 1 309 ? -20.859 -20.25 -22.578 1 66.94 309 GLU B O 1
ATOM 5040 N N . THR B 1 310 ? -19.453 -20.156 -24.328 1 67.38 310 THR B N 1
ATOM 5041 C CA . THR B 1 310 ? -18.594 -21.25 -23.891 1 67.38 310 THR B CA 1
ATOM 5042 C C . THR B 1 310 ? -17.312 -20.703 -23.25 1 67.38 310 THR B C 1
ATOM 5044 O O . THR B 1 310 ? -16.797 -19.672 -23.656 1 67.38 310 THR B O 1
ATOM 5047 N N . ILE B 1 311 ? -17.125 -21.266 -22.047 1 68.25 311 ILE B N 1
ATOM 5048 C CA . ILE B 1 311 ? -15.828 -21 -21.453 1 68.25 311 ILE B CA 1
ATOM 5049 C C . ILE B 1 311 ? -14.914 -22.219 -21.641 1 68.25 311 ILE B C 1
ATOM 5051 O O . ILE B 1 311 ? -15.344 -23.359 -21.469 1 68.25 311 ILE B O 1
#

Solvent-accessible surface area (backbone atoms only — not comparable to full-atom values): 32932 Å² total; per-residue (Å²): 134,82,46,43,31,36,32,36,30,44,20,41,31,32,94,53,76,43,56,58,37,43,78,41,36,78,54,36,70,59,56,59,52,47,74,68,57,45,48,54,52,52,53,39,47,41,70,34,74,62,42,40,34,39,34,40,24,44,44,30,34,76,80,42,52,67,60,50,49,51,62,72,67,51,86,50,89,61,82,59,34,29,33,39,42,32,64,35,66,64,20,69,44,54,67,61,42,45,52,54,46,67,74,39,44,92,35,40,60,32,43,34,31,49,48,34,70,52,42,54,77,68,33,61,66,64,17,42,51,46,43,44,54,49,28,42,52,65,72,34,48,42,32,38,37,26,55,32,48,53,94,55,60,46,68,15,59,54,49,47,71,45,54,77,52,48,80,57,40,46,75,46,74,42,64,44,59,83,26,41,29,22,53,76,67,49,62,78,84,35,44,46,58,79,33,37,60,93,50,38,80,44,45,46,74,54,58,78,61,52,26,32,24,32,40,54,86,36,35,31,28,77,40,75,55,70,46,46,86,60,26,54,57,58,63,41,36,58,91,81,42,55,54,62,56,38,53,50,50,50,68,70,29,61,69,51,47,41,34,60,73,55,17,46,42,66,59,52,51,51,31,54,75,72,69,50,87,72,83,54,61,34,53,45,56,61,56,52,52,33,67,48,26,50,52,63,68,45,54,56,53,36,40,77,72,70,42,82,66,82,112,132,82,47,43,31,36,32,37,30,46,21,41,31,32,95,53,76,43,58,60,35,44,76,42,36,79,54,35,70,58,56,59,52,47,72,68,56,46,48,53,52,51,53,37,47,40,70,35,76,61,43,39,35,39,35,40,24,44,45,29,33,75,81,41,53,67,60,51,49,49,61,70,68,52,85,52,89,60,84,58,34,30,33,41,42,30,64,34,66,64,20,70,43,56,66,63,41,44,52,54,46,67,74,39,45,90,35,43,60,31,43,34,28,48,48,35,71,52,41,54,77,69,33,63,64,64,15,42,52,45,44,44,54,49,28,44,52,65,71,32,49,42,33,38,37,27,56,32,48,54,94,55,60,46,68,17,58,54,49,48,70,46,53,77,52,47,80,58,40,44,75,47,74,45,62,44,59,84,27,42,29,21,54,77,68,50,62,76,83,36,45,48,58,79,34,38,61,92,51,38,80,42,47,46,72,54,59,78,60,53,26,32,24,32,41,54,85,36,37,30,28,76,40,74,56,70,47,47,85,59,26,56,58,56,62,41,38,59,91,81,42,56,52,62,56,37,53,50,50,49,68,70,28,61,68,52,48,41,33,60,74,55,18,45,44,67,58,52,50,51,31,54,77,71,70,50,87,72,84,53,62,34,53,44,58,62,56,52,52,34,68,47,25,51,51,64,67,46,55,57,54,34,40,76,72,72,42,82,66,84,112

Radius of gyration: 26.31 Å; Cα contacts (8 Å, |Δi|>4): 1187; chains: 2; bounding box: 68×71×55 Å

Sequence (622 aa):
MEYKSCGILLTENCNARCKMCCDSRGHVRGKTLSKEELTLILENIKECKSINVIGITGGEPMLYPDLIEYIFNYNYGRKMDFTIKTNGFWGKDTEKAREFIVKYKDKIKNLSFSYDEFHKEFIDIQNIINIINIADELEVSTEVVGCFLRSGMTPGEALDLLGDCAYKTTFAWQPVIKTGSALTSFSDDKFYKIFNTDKHEARCIGLLDRTLLINPQLNVYPCCSQVIENTLLLVGNLKNERLKDIINNINCNKVFYEIYTKGFAPFLELLDKKGIEYPHQVTSACEYCQLFFHNDWFLHMLKEEKYFETIMEYKSCGILLTENCNARCKMCCDSRGHVRGKTLSKEELTLILENIKECKSINVIGITGGEPMLYPDLIEYIFNYNYGRKMDFTIKTNGFWGKDTEKAREFIVKYKDKIKNLSFSYDEFHKEFIDIQNIINIINIADELEVSTEVVGCFLRSGMTPGEALDLLGDCAYKTTFAWQPVIKTGSALTSFSDDKFYKIFNTDKHEARCIGLLDRTLLINPQLNVYPCCSQVIENTLLLVGNLKNERLKDIINNINCNKVFYEIYTKGFAPFLELLDKKGIEYPHQVTSACEYCQLFFHNDWFLHMLKEEKYFETI

InterPro domains:
  IPR007197 Radical SAM [PF04055] (9-130)
  IPR007197 Radical SAM [SFLDS00029] (8-267)
  IPR013785 Aldolase-type TIM barrel [G3DSA:3.20.20.70] (3-295)
  IPR023885 4Fe4S-binding SPASM domain [PF13186] (208-254)
  IPR050377 Radical SAM PqqA peptide cyclase/Mycofactocin maturase MftC-like [PTHR11228] (8-290)
  IPR058240 Radical SAM superfamily [SSF102114] (8-249)

Secondary structure (DSSP, 8-state):
----EEEEE-BS--S---TT-TT-TTS----B--HHHHHHHHHHHHH-TT--EEEEESS-GGG-HHHHHHHHHS--SS--EEEEEE--GGGGSHHHHHHHHHHHTTTEEEEEEE-STTGGGTS-HHHHHHHHHHHHHTT--EEEEEEE-TTS--HHHHHHTTGGGGGGSEEEEEEPPS-TTHHHHS-GGGS---EETTTS----GGGTS-EEEE-TT-EEES---TTGGGSS---EETTTS-HHHHHHHHHT-HHHHHHHHHTTHHHHHHHHHHT----SEES-THHHHHHHHSSSHHHHHHHHTT-----/----EEEEE-BS--S---TT-TT-TTS----B--HHHHHHHHHHHHH-TT--EEEEESS-GGG-HHHHHHHHHS--SS--EEEEEE--GGGGSHHHHHHHHHHHTTTEEEEEEE-STTGGGTS-HHHHHHHHHHHHHTT--EEEEEEE-TTS--HHHHHHTTGGGGGGSEEEEEEPPS-TTHHHHS-GGGS---EETTTS----GGGTS-EEEE-TT-EEES---TTGGGSS---EETTTS-HHHHHHHHHT-HHHHHHHHHTTHHHHHHHHHHT----SEES-THHHHHHHHSSSHHHHHHHHTT-----

Foldseek 3Di:
DAAQEAEEAFAQAAQAQFLLALALCVVNDDFGADPVNVVLVLVLVLVRVSHAEYEYEHRACVVCVVSVVVSLPDCSVDHHAYEYEHQLQVLVPLVVLLVSCVVQVVRYQEYEHEDDPRSVVRHPVVSVLSNLVSCLVSVHAYEYEYEAWAPGDDQVNRLCVSPPSNVSYYYYYAYRACHRSNVPSDDPNGTDQPAFVVVDFLADPCLVHWYWYQYSQQFIARHDDSCGVLFPRRQDGSVVDRPVVSVVLLVPAVVNVCCNPRNCRVVVVVCVVVVHDDDRTGRHSVVVVCVCGSDCVNVVVVVVVVRPGDD/DAAQEAEEAFAQAAQAQFLLALALCVVNDDFGADPVNLVLVLVLVLVRVNHAEYEYEHRACVVCVVSVVVSLPDCSVDHHAYEYEHQLQVLVPLVVLLVSCVVQVVRYQEYEHEDDPRSVVRHPVVSVLSNLVSCLVSVHAYEYEYEAWAPGDDQVNRLCVSPPSNVSYYYYYAYRACHRSNVPRDDPNGTDQPAFVVVDFLADPCLVHWYWYQYSQQFIARHDDSCGVLFPRRQDGSVVDRPVVSVVLLVPAVVNVCCNPRNCRVVVVVCVVVVHDDDRTGRHSVVVVCVCGSDCVNVVVVVVVVRPGDD

Organism: NCBI:txid1796616

pLDDT: mean 92.18, std 8.45, range [49.34, 98.81]

Nearest PDB structures (foldseek):
  8ai1-assembly1_A  TM=8.975E-01  e=1.205E-22  Bacillus subtilis
  8ai4-assembly2_B  TM=9.166E-01  e=2.808E-21  Bacillus subtilis
  8ai6-assembly1_A  TM=8.802E-01  e=2.062E-21  Bacillus subtilis
  3g77-assembly1_A  TM=5.424E-01  e=1.246E+00  Escherichia coli K-12
  8ai1-assembly1_A  TM=8.910E-01  e=1.228E-22  Bacillus subtilis

=== Feature glossary ===
Legend for the data blocks above and below:

— What the protein is —

Sequence gives the chain of amino acids in standard one-letter code (A=alanine, C=cysteine, …, Y=tyrosine), read N→C. It is the only feature that is directly encoded by the gene; all structural features are derived from the folded form of this sequence.

The annotation block draws on four external resources. InterPro: which protein families and domains the sequence belongs to. GO: standardized terms for what the protein does, what process it participates in, and where in the cell it acts. CATH: which structural fold it has in the CATH hierarchy. Organism: the species of origin.

— Where its atoms are —

Atomic coordinates in PDBx/mmCIF format — the same representation the Protein Data Bank distributes. Each line of the _atom_site loop places one backbone atom in Cartesian space (units: ångströms, origin: arbitrary).

Six rendered views show the 3D structure from the faces of a cube — i.e. along ±x, ±y, ±z. Rendering representation is drawn randomly per protein from cartoon (secondary-structure ribbons), sticks (backbone bonds), or molecular surface; coloring is either N→C rainbow (blue at the N-terminus through red at the C-terminus) or one color per chain.

— Local backbone conformation —

DSSP 8-state secondary structure assigns each residue one of H (α-helix), G (3₁₀-helix), I (π-helix), E (extended β-strand), B (isolated β-bridge), T (hydrogen-bonded turn), S (bend), or '-' (coil). The assignment is computed from backbone hydrogen-bond geometry via the Kabsch–Sander algorithm.

P-SEA three-state annotation labels each residue as helix, strand, or coil based purely on the geometry of the Cα trace. It serves as a fallback when the full backbone (and thus DSSP) is unavailable.

φ (phi) and ψ (psi) are the two rotatable backbone dihedrals per residue: φ is the C(i-1)–N–Cα–C torsion, ψ is the N–Cα–C–N(i+1) torsion, both in degrees on (−180°, 180°]. α-helical residues cluster near (−60°, −45°); β-strand residues near (−120°, +130°). A Ramachandran plot is simply a scatter of (φ, ψ) for every residue.

— Global shape and packing —

Radius of gyration (Rg) is the root-mean-square distance of Cα atoms from their centroid — a single number for overall size and compactness. A globular domain of N residues has Rg ≈ 2.2·N^0.38 Å; an extended or disordered chain has a much larger Rg. The Cα contact count is the number of residue pairs whose Cα atoms are within 8 Å and are more than four positions apart in sequence — a standard proxy for tertiary packing density. The bounding box is the smallest axis-aligned box enclosing all Cα atoms.

Accessible surface area quantifies burial. A residue with SASA near zero is packed into the hydrophobic core; one with SASA >100 Å² sits on the surface. Computed here via the Shrake–Rupley numerical algorithm with a 1.4 Å probe.

The contact map is a binary N×N matrix image: pixel (i, j) is dark where Cα_i and Cα_j are within 8 Å and |i−j|>4. Because the |i−j|>4 filter removes local helical contacts, off-diagonal stripes parallel to the main diagonal indicate parallel β-sheets; stripes perpendicular to it indicate antiparallel β-sheets. The Ramachandran plot scatters every residue's (φ, ψ) pair against the sterically allowed regions. The PAE heatmap renders the predicted-aligned-error matrix.

— Structural neighborhood —

A 3Di character summarizes, for each residue, the relative orientation of the Cα frame of its nearest spatial neighbor. Because it encodes fold topology rather than chemistry, 3Di alignments detect remote structural similarity that sequence alignment misses.

Structural nearest neighbors (via Foldseek easy-search vs the PDB). Reported per hit: target PDB id, E-value, and alignment TM-score. A TM-score above ~0.5 is the conventional threshold for 'same fold'.

— Confidence and disorder —

For AlphaFold models, the B-factor field carries pLDDT — the model's own estimate of local accuracy on a 0–100 scale. Regions with pLDDT<50 should be treated as essentially unmodeled; they often correspond to intrinsically disordered segments.

B-factor (Debye–Waller factor) reflects atomic displacement in the crystal lattice. It is an experimental observable (units Å²), not a prediction; low values mean the atom is pinned down, high values mean it moves or is heterogeneous across the crystal.

Predicted Aligned Error (PAE) is an AlphaFold confidence matrix: entry (i, j) is the expected error in the position of residue j, in ångströms, when the prediction is superimposed on the true structure at residue i. Low PAE within a block of residues means that block is internally rigid and well-predicted; high PAE between two blocks means their relative placement is uncertain even if each block individually is confident.